Protein AF-A0A3M1R2U5-F1 (afdb_monomer_lite)

Foldseek 3Di:
DAAEAELLQLAFAQLQLVLCVVVRHQEYEYKLQHALVRLLRNLPSDNHAYEYEAWFADALFIRNQFCLQLFLPLQGVSVVRRPPPLQFWWDFPPDDTFNQSRFFIEHCLVPVLSCVVSNHPYYDYPCVVHDPVLVVLVVVLSVLSNVLRVPPCNVVVVVVSVVSSCVSCVQQQGHYDNNCHNVDQEPRHDRRPGRPPPPDPPPDDDPPDDDPDDDDDDDDDDDDDWAFKEWEWEDPDQWTKIWIGGDPDIDIDTHGDDPCPDQVQWDFQLRLLVCQQVDPQVPGGHRYYYYPGRRDTDHVVVSVVVSVVNSVVVVVVVVVVPPPPPDPDPPVVVVLPDFAAFAPLLVDFQQPAFQEEEAEPVCVVVQVVQDDHQAYEYAPDFLVNCVVCLVVCLVRLYAYEDDLHDHPVCVVRLLSRLLSCVVSLHAYEDQHSSSLVSNVVSVHQYAYDLNSQDQAQSVLVVVVVSRHQEYEHHQSHEQVSQLRCNRGRNHAYEYEQKDQDFNRKRSRDDDPVQAQIWIADPSGFIWHWHQGPNIITTTGPAMAHSNNPGDRSRTGSGHYHYCHVPPCSSVVSVCSPDDPDDGHHSNHPPPND

Sequence (593 aa):
MDFHLSTQASVCNSWDVAEAAELGIKRVVLAREMTLDEIACASRAAPVETEVFAQGALCFSVSGRCMMSSWVGGRSGNRGTCTSPCRVPWALEGMPIGRPLSMHDWCTVDRIDELEKAGVAALKIEGRLKNDKWVAKAVSLYRSAIDATNDPARAEVAADLRARAEELTGYSGRSLTAGYLDGRFTDLTGEDRGRDASAARPLAEENTFGDDSPEPAEHTPAAQTATGYRLTVLTGGRSIECKWEWGDACVEWTLPKTVVRRPKKAMRVGDLLGFLSEYPLHGVAPAEMRCDDAEFLVVPRAANAVIDRIAAEIHRARKRAARPKQEDLPAWATAAVQEWEPSKANDRHLGKTPNRVRLHVDRVDEFRAGVNFSRMVLEGATSEWLTERRRLCRRLRPVIALPPVAFEDSLADLERLLKTCRDLHLAVEVNSWGQLRAAREAGCRFETGPGLAVLNSLAVAQLRELGARCVTVSPEADRRQLERLSQRAPAALAIYVFSRPVLAVSRVELPAEFLEREFADRRGLRMIPRRESGLWTFRSADPFDWRDIQNENIRARYLVVDLTASPDPVGEWLQTTRSTGEPFRFNYDRTLK

pLDDT: mean 87.97, std 16.47, range [24.06, 98.81]

Structure (mmCIF, N/CA/C/O backbone):
data_AF-A0A3M1R2U5-F1
#
_entry.id   AF-A0A3M1R2U5-F1
#
loop_
_atom_site.group_PDB
_atom_site.id
_atom_site.type_symbol
_atom_site.label_atom_id
_atom_site.label_alt_id
_atom_site.label_comp_id
_atom_site.label_asym_id
_atom_site.label_entity_id
_atom_site.label_seq_id
_atom_site.pdbx_PDB_ins_code
_atom_site.Cartn_x
_atom_site.Cartn_y
_atom_site.Cartn_z
_atom_site.occupancy
_atom_site.B_iso_or_equiv
_atom_site.auth_seq_id
_atom_site.auth_comp_id
_atom_site.auth_asym_id
_atom_site.auth_atom_id
_atom_site.pdbx_PDB_model_num
ATOM 1 N N . MET A 1 1 ? 23.305 -13.506 6.308 1.00 68.62 1 MET A N 1
ATOM 2 C CA . MET A 1 1 ? 22.234 -13.357 5.304 1.00 68.62 1 MET A CA 1
ATOM 3 C C . MET A 1 1 ? 21.783 -11.916 5.367 1.00 68.62 1 MET A C 1
ATOM 5 O O . MET A 1 1 ? 21.512 -11.451 6.469 1.00 68.62 1 MET A O 1
ATOM 9 N N . ASP A 1 2 ? 21.769 -11.231 4.229 1.00 84.06 2 ASP A N 1
ATOM 10 C CA . ASP A 1 2 ? 21.356 -9.831 4.142 1.00 84.06 2 ASP A CA 1
ATOM 11 C C . ASP A 1 2 ? 19.855 -9.747 3.850 1.00 84.06 2 ASP A C 1
ATOM 13 O O . ASP A 1 2 ? 19.325 -10.527 3.055 1.00 84.06 2 ASP A O 1
ATOM 17 N N . PHE A 1 3 ? 19.162 -8.818 4.511 1.00 88.69 3 PHE A N 1
ATOM 18 C CA . PHE A 1 3 ? 17.719 -8.617 4.362 1.00 88.69 3 PHE A CA 1
ATOM 19 C C . PHE A 1 3 ? 17.446 -7.329 3.615 1.00 88.69 3 PHE A C 1
ATOM 21 O O . PHE A 1 3 ? 17.958 -6.274 3.991 1.00 88.69 3 PHE A O 1
ATOM 28 N N . HIS A 1 4 ? 16.630 -7.422 2.565 1.00 94.31 4 HIS A N 1
ATOM 29 C CA . HIS A 1 4 ? 16.239 -6.286 1.740 1.00 94.31 4 HIS A CA 1
ATOM 30 C C . HIS A 1 4 ? 14.726 -6.073 1.809 1.00 94.31 4 HIS A C 1
ATOM 32 O O . HIS A 1 4 ? 13.955 -7.036 1.752 1.00 94.31 4 HIS A O 1
ATOM 38 N N . LEU A 1 5 ? 14.290 -4.814 1.856 1.00 94.19 5 LEU A N 1
ATOM 39 C CA . LEU A 1 5 ? 12.880 -4.477 1.679 1.00 94.19 5 LEU A CA 1
ATOM 40 C C . LEU A 1 5 ? 12.571 -4.285 0.197 1.00 94.19 5 LEU A C 1
ATOM 42 O O . LEU A 1 5 ? 13.107 -3.409 -0.475 1.00 94.19 5 LEU A O 1
ATOM 46 N N . SER A 1 6 ? 11.674 -5.124 -0.310 1.00 93.12 6 SER A N 1
ATOM 47 C CA . SER A 1 6 ? 11.161 -5.024 -1.677 1.00 93.12 6 SER A CA 1
ATOM 48 C C . SER A 1 6 ? 10.271 -3.791 -1.878 1.00 93.12 6 SER A C 1
ATOM 50 O O . SER A 1 6 ? 9.762 -3.225 -0.914 1.00 93.12 6 SER A O 1
ATOM 52 N N . THR A 1 7 ? 9.969 -3.458 -3.137 1.00 92.06 7 THR A N 1
ATOM 53 C CA . THR A 1 7 ? 9.081 -2.337 -3.512 1.00 92.06 7 THR A CA 1
ATOM 54 C C . THR A 1 7 ? 7.691 -2.401 -2.854 1.00 92.06 7 THR A C 1
ATOM 56 O O . THR A 1 7 ? 7.028 -1.384 -2.674 1.00 92.06 7 THR A O 1
ATOM 59 N N . GLN A 1 8 ? 7.246 -3.592 -2.441 1.00 91.94 8 GLN A N 1
ATOM 60 C CA . GLN A 1 8 ? 5.995 -3.810 -1.716 1.00 91.94 8 GLN A CA 1
ATOM 61 C C . GLN A 1 8 ? 5.989 -3.204 -0.303 1.00 91.94 8 GLN A C 1
ATOM 63 O O . GLN A 1 8 ? 4.912 -3.043 0.264 1.00 91.94 8 GLN A O 1
ATOM 68 N N . ALA A 1 9 ? 7.152 -2.858 0.258 1.00 93.69 9 ALA A N 1
ATOM 69 C CA . ALA A 1 9 ? 7.259 -2.185 1.551 1.00 93.69 9 ALA A CA 1
ATOM 70 C C . ALA A 1 9 ? 6.842 -0.704 1.500 1.00 93.69 9 ALA A C 1
ATOM 72 O O . ALA A 1 9 ? 6.662 -0.110 2.558 1.00 93.69 9 ALA A O 1
ATOM 73 N N . SER A 1 10 ? 6.651 -0.132 0.299 1.00 95.62 10 SER A N 1
ATOM 74 C CA . SER A 1 10 ? 6.218 1.260 0.104 1.00 95.62 10 SER A CA 1
ATOM 75 C C . SER A 1 10 ? 7.149 2.279 0.779 1.00 95.62 10 SER A C 1
ATOM 77 O O . SER A 1 10 ? 6.674 3.190 1.449 1.00 95.62 10 SER A O 1
ATOM 79 N N . VAL A 1 11 ? 8.467 2.115 0.620 1.00 97.81 11 VAL A N 1
ATOM 80 C CA . VAL A 1 11 ? 9.464 3.079 1.115 1.00 97.81 11 VAL A CA 1
ATOM 81 C C . VAL A 1 11 ? 9.393 4.331 0.239 1.00 97.81 11 VAL A C 1
ATOM 83 O O . VAL A 1 11 ? 9.816 4.290 -0.917 1.00 97.81 11 VAL A O 1
ATOM 86 N N . CYS A 1 12 ? 8.801 5.406 0.762 1.00 97.31 12 CYS A N 1
ATOM 87 C CA . CYS A 1 12 ? 8.442 6.608 -0.004 1.00 97.31 12 CYS A CA 1
ATOM 88 C C . CYS A 1 12 ? 9.152 7.884 0.475 1.00 97.31 12 CYS A C 1
ATOM 90 O O . CYS A 1 12 ? 8.953 8.943 -0.116 1.00 97.31 12 CYS A O 1
ATOM 92 N N . ASN A 1 13 ? 9.934 7.809 1.553 1.00 98.25 13 ASN A N 1
ATOM 93 C CA . ASN A 1 13 ? 10.590 8.956 2.180 1.00 98.25 13 ASN A CA 1
ATOM 94 C C . ASN A 1 13 ? 11.763 8.513 3.079 1.00 98.25 13 ASN A C 1
ATOM 96 O O . ASN A 1 13 ? 11.976 7.323 3.331 1.00 98.25 13 ASN A O 1
ATOM 100 N N . SER A 1 14 ? 12.497 9.491 3.595 1.00 98.25 14 SER A N 1
ATOM 101 C CA . SER A 1 14 ? 13.636 9.353 4.501 1.00 98.25 14 SER A CA 1
ATOM 102 C C . SER A 1 14 ? 13.301 8.683 5.835 1.00 98.25 14 SER A C 1
ATOM 104 O O . SER A 1 14 ? 14.112 7.897 6.327 1.00 98.25 14 SER A O 1
ATOM 106 N N . TRP A 1 15 ? 12.113 8.910 6.410 1.00 98.25 15 TRP A N 1
ATOM 107 C CA . TRP A 1 15 ? 11.700 8.233 7.648 1.00 98.25 15 TRP A CA 1
ATOM 108 C C . TRP A 1 15 ? 11.559 6.720 7.452 1.00 98.25 15 TRP A C 1
ATOM 110 O O . TRP A 1 15 ? 11.950 5.951 8.331 1.00 98.25 15 TRP A O 1
ATOM 120 N N . ASP A 1 16 ? 11.035 6.277 6.303 1.00 98.25 16 ASP A N 1
ATOM 121 C CA . ASP A 1 16 ? 10.928 4.852 5.973 1.00 98.25 16 ASP A CA 1
ATOM 122 C C . ASP A 1 16 ? 12.323 4.202 5.844 1.00 98.25 16 ASP A C 1
ATOM 124 O O . ASP A 1 16 ? 12.529 3.088 6.333 1.00 98.25 16 ASP A O 1
ATOM 128 N N . VAL A 1 17 ? 13.296 4.891 5.228 1.00 98.31 17 VAL A N 1
ATOM 129 C CA . VAL A 1 17 ? 14.687 4.402 5.111 1.00 98.31 17 VAL A CA 1
ATOM 130 C C . VAL A 1 17 ? 15.370 4.330 6.479 1.00 98.31 17 VAL A C 1
ATOM 132 O O . VAL A 1 17 ? 16.041 3.342 6.781 1.00 98.31 17 VAL A O 1
ATOM 135 N N . ALA A 1 18 ? 15.167 5.335 7.331 1.00 97.75 18 ALA A N 1
ATOM 136 C CA . ALA A 1 18 ? 15.720 5.354 8.681 1.00 97.75 18 ALA A CA 1
ATOM 137 C C . ALA A 1 18 ? 15.165 4.212 9.551 1.00 97.75 18 ALA A C 1
ATOM 139 O O . ALA A 1 18 ? 15.922 3.555 10.263 1.00 97.75 18 ALA A O 1
ATOM 140 N N . GLU A 1 19 ? 13.862 3.921 9.470 1.00 97.00 19 GLU A N 1
ATOM 141 C CA . GLU A 1 19 ? 13.283 2.752 10.149 1.00 97.00 19 GLU A CA 1
ATOM 142 C C . GLU A 1 19 ? 13.856 1.437 9.608 1.00 97.00 19 GLU A C 1
ATOM 144 O O . GLU A 1 19 ? 14.186 0.542 10.383 1.00 97.00 19 GLU A O 1
ATOM 149 N N . ALA A 1 20 ? 14.039 1.314 8.290 1.00 96.19 20 ALA A N 1
ATOM 150 C CA . ALA A 1 20 ? 14.664 0.126 7.715 1.00 96.19 20 ALA A CA 1
ATOM 151 C C . ALA A 1 20 ? 16.079 -0.106 8.285 1.00 96.19 20 ALA A C 1
ATOM 153 O O . ALA A 1 20 ? 16.435 -1.246 8.592 1.00 96.19 20 ALA A O 1
ATOM 154 N N . ALA A 1 21 ? 16.850 0.966 8.497 1.00 95.06 21 ALA A N 1
ATOM 155 C CA . ALA A 1 21 ? 18.167 0.898 9.129 1.00 95.06 21 ALA A CA 1
ATOM 156 C C . ALA A 1 21 ? 18.097 0.356 10.565 1.00 95.06 21 ALA A C 1
ATOM 158 O O . ALA A 1 21 ? 18.872 -0.530 10.924 1.00 95.06 21 ALA A O 1
ATOM 159 N N . GLU A 1 22 ? 17.144 0.841 11.371 1.00 93.19 22 GLU A N 1
ATOM 160 C CA . GLU A 1 22 ? 16.928 0.359 12.745 1.00 93.19 22 GLU A CA 1
ATOM 161 C C . GLU A 1 22 ? 16.536 -1.117 12.797 1.00 93.19 22 GLU A C 1
ATOM 163 O O . GLU A 1 22 ? 16.957 -1.844 13.697 1.00 93.19 22 GLU A O 1
ATOM 168 N N . LEU A 1 23 ? 15.779 -1.580 11.802 1.00 91.06 23 LEU A N 1
ATOM 169 C CA . LEU A 1 23 ? 15.397 -2.984 11.654 1.00 91.06 23 LEU A CA 1
ATOM 170 C C . LEU A 1 23 ? 16.538 -3.871 11.116 1.00 91.06 23 LEU A C 1
ATOM 172 O O . LEU A 1 23 ? 16.347 -5.075 10.944 1.00 91.06 23 LEU A O 1
ATOM 176 N N . GLY A 1 24 ? 17.719 -3.305 10.842 1.00 91.44 24 GLY A N 1
ATOM 177 C CA . GLY A 1 24 ? 18.889 -4.034 10.345 1.00 91.44 24 GLY A CA 1
ATOM 178 C C . GLY A 1 24 ? 18.819 -4.407 8.860 1.00 91.44 24 GLY A C 1
ATOM 179 O O . GLY A 1 24 ? 19.553 -5.292 8.411 1.00 91.44 24 GLY A O 1
ATOM 180 N N . ILE A 1 25 ? 17.944 -3.754 8.089 1.00 94.06 25 ILE A N 1
ATOM 181 C CA . ILE A 1 25 ? 17.822 -3.944 6.640 1.00 94.06 25 ILE A CA 1
ATOM 182 C C . ILE A 1 25 ? 19.058 -3.371 5.945 1.00 94.06 25 ILE A C 1
ATOM 184 O O . ILE A 1 25 ? 19.498 -2.264 6.241 1.00 94.06 25 ILE A O 1
ATOM 188 N N . LYS A 1 26 ? 19.617 -4.123 4.991 1.00 95.12 26 LYS A N 1
ATOM 189 C CA . LYS A 1 26 ? 20.806 -3.705 4.230 1.00 95.12 26 LYS A CA 1
ATOM 190 C C . LYS A 1 26 ? 20.477 -2.847 3.022 1.00 95.12 26 LYS A C 1
ATOM 192 O O . LYS A 1 26 ? 21.227 -1.927 2.713 1.00 95.12 26 LYS A O 1
ATOM 197 N N . ARG A 1 27 ? 19.355 -3.141 2.363 1.00 97.44 27 ARG A N 1
ATOM 198 C CA . ARG A 1 27 ? 18.922 -2.439 1.156 1.00 97.44 27 ARG A CA 1
ATOM 199 C C . ARG A 1 27 ? 17.416 -2.264 1.105 1.00 97.44 27 ARG A C 1
ATOM 201 O O . ARG A 1 27 ? 16.664 -3.177 1.450 1.00 97.44 27 ARG A O 1
ATOM 208 N N . VAL A 1 28 ? 16.973 -1.119 0.611 1.00 98.12 28 VAL A N 1
ATOM 209 C CA . VAL A 1 28 ? 15.560 -0.812 0.383 1.00 98.12 28 VAL A CA 1
ATOM 210 C C . VAL A 1 28 ? 15.324 -0.485 -1.082 1.00 98.12 28 VAL A C 1
ATOM 212 O O . VAL A 1 28 ? 16.087 0.256 -1.694 1.00 98.12 28 VAL A O 1
ATOM 215 N N . VAL A 1 29 ? 14.248 -1.025 -1.652 1.00 97.94 29 VAL A N 1
ATOM 216 C CA . VAL A 1 29 ? 13.771 -0.599 -2.970 1.00 97.94 29 VAL A CA 1
ATOM 217 C C . VAL A 1 29 ? 12.837 0.590 -2.781 1.00 97.94 29 VAL A C 1
ATOM 219 O O . VAL A 1 29 ? 11.741 0.426 -2.235 1.00 97.94 29 VAL A O 1
ATOM 222 N N . LEU A 1 30 ? 13.257 1.763 -3.249 1.00 98.19 30 LEU A N 1
ATOM 223 C CA . LEU A 1 30 ? 12.458 2.984 -3.175 1.00 98.19 30 LEU A CA 1
ATOM 224 C C . LEU A 1 30 ? 11.226 2.897 -4.088 1.00 98.19 30 LEU A C 1
ATOM 226 O O . LEU A 1 30 ? 11.217 2.206 -5.116 1.00 98.19 30 LEU A O 1
ATOM 230 N N . ALA A 1 31 ? 10.158 3.587 -3.695 1.00 96.75 31 ALA A N 1
ATOM 231 C CA . ALA A 1 31 ? 8.955 3.709 -4.501 1.00 96.75 31 ALA A CA 1
ATOM 232 C C . ALA A 1 31 ? 9.265 4.418 -5.831 1.00 96.75 31 ALA A C 1
ATOM 234 O O . ALA A 1 31 ? 10.012 5.392 -5.879 1.00 96.75 31 ALA A O 1
ATOM 235 N N . ARG A 1 32 ? 8.658 3.947 -6.927 1.00 95.50 32 ARG A N 1
ATOM 236 C CA . ARG A 1 32 ? 8.842 4.542 -8.269 1.00 95.50 32 ARG A CA 1
ATOM 237 C C . ARG A 1 32 ? 8.273 5.950 -8.372 1.00 95.50 32 ARG A C 1
ATOM 239 O O . ARG A 1 32 ? 8.597 6.667 -9.304 1.00 95.50 32 ARG A O 1
ATOM 246 N N . GLU A 1 33 ? 7.395 6.298 -7.441 1.00 96.44 33 GLU A N 1
ATOM 247 C CA . GLU A 1 33 ? 6.615 7.528 -7.418 1.00 96.44 33 GLU A CA 1
ATOM 248 C C . GLU A 1 33 ? 7.355 8.707 -6.755 1.00 96.44 33 GLU A C 1
ATOM 250 O O . GLU A 1 33 ? 6.757 9.763 -6.540 1.00 96.44 33 GLU A O 1
ATOM 255 N N . MET A 1 34 ? 8.639 8.517 -6.426 1.00 97.81 34 MET A N 1
ATOM 256 C CA . MET A 1 34 ? 9.512 9.526 -5.824 1.00 97.81 34 MET A CA 1
ATOM 257 C C . MET A 1 34 ? 10.221 10.381 -6.883 1.00 97.81 34 MET A C 1
ATOM 259 O O . MET A 1 34 ? 10.603 9.884 -7.946 1.00 97.81 34 MET A O 1
ATOM 263 N N . THR A 1 35 ? 10.421 11.661 -6.575 1.00 98.25 35 THR A N 1
ATOM 264 C CA . THR A 1 35 ? 11.250 12.575 -7.375 1.00 98.25 35 THR A CA 1
ATOM 265 C C . THR A 1 35 ? 12.737 12.331 -7.132 1.00 98.25 35 THR A C 1
ATOM 267 O O . THR A 1 35 ? 13.119 11.653 -6.174 1.00 98.25 35 THR A O 1
ATOM 270 N N . LEU A 1 36 ? 13.603 12.892 -7.980 1.00 98.25 36 LEU A N 1
ATOM 271 C CA . LEU A 1 36 ? 15.048 12.774 -7.789 1.00 98.25 36 LEU A CA 1
ATOM 272 C C . LEU A 1 36 ? 15.504 13.382 -6.450 1.00 98.25 36 LEU A C 1
ATOM 274 O O . LEU A 1 36 ? 16.313 12.773 -5.752 1.00 98.25 36 LEU A O 1
ATOM 278 N N . ASP A 1 37 ? 14.941 14.527 -6.056 1.00 98.25 37 ASP A N 1
ATOM 279 C CA . ASP A 1 37 ? 15.247 15.176 -4.775 1.00 98.25 37 ASP A CA 1
ATOM 280 C C . ASP A 1 37 ? 14.810 14.319 -3.581 1.00 98.25 37 ASP A C 1
ATOM 282 O O . ASP A 1 37 ? 15.562 14.160 -2.620 1.00 98.25 37 ASP A O 1
ATOM 286 N N . GLU A 1 38 ? 13.629 13.700 -3.657 1.00 98.50 38 GLU A N 1
ATOM 287 C CA . GLU A 1 38 ? 13.137 12.783 -2.624 1.00 98.50 38 GLU A CA 1
ATOM 288 C C . GLU A 1 38 ? 14.008 11.527 -2.520 1.00 98.50 38 GLU A C 1
ATOM 290 O O . GLU A 1 38 ? 14.344 11.095 -1.417 1.00 98.50 38 GLU A O 1
ATOM 295 N N . ILE A 1 39 ? 14.423 10.956 -3.657 1.00 98.62 39 ILE A N 1
ATOM 296 C CA . ILE A 1 39 ? 15.374 9.835 -3.703 1.00 98.62 39 ILE A CA 1
ATOM 297 C C . ILE A 1 39 ? 16.694 10.240 -3.045 1.00 98.62 39 ILE A C 1
ATOM 299 O O . ILE A 1 39 ? 17.272 9.456 -2.290 1.00 98.62 39 ILE A O 1
ATOM 303 N N . ALA A 1 40 ? 17.159 11.460 -3.299 1.00 98.50 40 ALA A N 1
ATOM 304 C CA . ALA A 1 40 ? 18.399 11.976 -2.750 1.00 98.50 40 ALA A CA 1
ATOM 305 C C . ALA A 1 40 ? 18.313 12.177 -1.225 1.00 98.50 40 ALA A C 1
ATOM 307 O O . ALA A 1 40 ? 19.235 11.808 -0.496 1.00 98.50 40 ALA A O 1
ATOM 308 N N . CYS A 1 41 ? 17.198 12.717 -0.724 1.00 98.19 41 CYS A N 1
ATOM 309 C CA . CYS A 1 41 ? 16.913 12.809 0.711 1.00 98.19 41 CYS A CA 1
ATOM 310 C C . CYS A 1 41 ? 16.882 11.425 1.367 1.00 98.19 41 CYS A C 1
ATOM 312 O O . CYS A 1 41 ? 17.592 11.192 2.346 1.00 98.19 41 CYS A O 1
ATOM 314 N N . ALA A 1 42 ? 16.134 10.487 0.786 1.00 97.88 42 ALA A N 1
ATOM 315 C CA . ALA A 1 42 ? 15.994 9.134 1.305 1.00 97.88 42 ALA A CA 1
ATOM 316 C C . ALA A 1 42 ? 17.326 8.365 1.324 1.00 97.88 42 ALA A C 1
ATOM 318 O O . ALA A 1 42 ? 17.655 7.732 2.324 1.00 97.88 42 ALA A O 1
ATOM 319 N N . SER A 1 43 ? 18.133 8.471 0.265 1.00 98.06 43 SER A N 1
ATOM 320 C CA . SER A 1 43 ? 19.427 7.774 0.154 1.00 98.06 43 SER A CA 1
ATOM 321 C C . SER A 1 43 ? 20.493 8.310 1.112 1.00 98.06 43 SER A C 1
ATOM 323 O O . SER A 1 43 ? 21.435 7.598 1.446 1.00 98.06 43 SER A O 1
ATOM 325 N N . ARG A 1 44 ? 20.345 9.550 1.595 1.00 96.75 44 ARG A N 1
ATOM 326 C CA . ARG A 1 44 ? 21.234 10.151 2.602 1.00 96.75 44 ARG A CA 1
ATOM 327 C C . ARG A 1 44 ? 20.734 10.001 4.039 1.00 96.75 44 ARG A C 1
ATOM 329 O O . ARG A 1 44 ? 21.448 10.385 4.961 1.00 96.75 44 ARG A O 1
ATOM 336 N N . ALA A 1 45 ? 19.524 9.479 4.243 1.00 95.06 45 ALA A N 1
ATOM 337 C CA . ALA A 1 45 ? 18.870 9.478 5.549 1.00 95.06 45 ALA A CA 1
ATOM 338 C C . ALA A 1 45 ? 19.538 8.540 6.568 1.00 95.06 45 ALA A C 1
ATOM 340 O O . ALA A 1 45 ? 19.540 8.829 7.764 1.00 95.06 45 ALA A O 1
ATOM 341 N N . ALA A 1 46 ? 20.083 7.410 6.112 1.00 94.31 46 ALA A N 1
ATOM 342 C CA . ALA A 1 46 ? 20.657 6.377 6.970 1.00 94.31 46 ALA A CA 1
ATOM 343 C C . ALA A 1 46 ? 21.662 5.506 6.190 1.00 94.31 46 ALA A C 1
ATOM 345 O O . ALA A 1 46 ? 21.621 5.499 4.960 1.00 94.31 46 ALA A O 1
ATOM 346 N N . PRO A 1 47 ? 22.545 4.739 6.864 1.00 93.31 47 PRO A N 1
ATOM 347 C CA . PRO A 1 47 ? 23.502 3.838 6.215 1.00 93.31 47 PRO A CA 1
ATOM 348 C C . PRO A 1 47 ? 22.822 2.555 5.693 1.00 93.31 47 PRO A C 1
ATOM 350 O O . PRO A 1 47 ? 23.127 1.443 6.128 1.00 93.31 47 PRO A O 1
ATOM 353 N N . VAL A 1 48 ? 21.874 2.724 4.772 1.00 95.50 48 VAL A N 1
ATOM 354 C CA . VAL A 1 48 ? 21.120 1.672 4.084 1.00 95.50 48 VAL A CA 1
ATOM 355 C C . VAL A 1 48 ? 21.215 1.928 2.591 1.00 95.50 48 VAL A C 1
ATOM 357 O O . VAL A 1 48 ? 20.995 3.045 2.131 1.00 95.50 48 VAL A O 1
ATOM 360 N N . GLU A 1 49 ? 21.523 0.892 1.820 1.00 98.00 49 GLU A N 1
ATOM 361 C CA . GLU A 1 49 ? 21.598 1.022 0.371 1.00 98.00 49 GLU A CA 1
ATOM 362 C C . GLU A 1 49 ? 20.207 1.265 -0.224 1.00 98.00 49 GLU A C 1
ATOM 364 O O . GLU A 1 49 ? 19.245 0.556 0.086 1.00 98.00 49 GLU A O 1
ATOM 369 N N . THR A 1 50 ? 20.096 2.227 -1.132 1.00 98.50 50 THR A N 1
ATOM 370 C CA . THR A 1 50 ? 18.869 2.448 -1.898 1.00 98.50 50 THR A CA 1
ATOM 371 C C . THR A 1 50 ? 18.972 1.815 -3.284 1.00 98.50 50 THR A C 1
ATOM 373 O O . THR A 1 50 ? 19.973 1.934 -3.992 1.00 98.50 50 THR A O 1
ATOM 376 N N . GLU A 1 51 ? 17.915 1.104 -3.668 1.00 98.31 51 GLU A N 1
ATOM 377 C CA . GLU A 1 51 ? 17.720 0.514 -4.991 1.00 98.31 51 GLU A CA 1
ATOM 378 C C . GLU A 1 51 ? 16.540 1.206 -5.682 1.00 98.31 51 GLU A C 1
ATOM 380 O O . GLU A 1 51 ? 15.453 1.306 -5.109 1.00 98.31 51 GLU A O 1
ATOM 385 N N . VAL A 1 52 ? 16.722 1.651 -6.925 1.00 97.81 52 VAL A N 1
ATOM 386 C CA . VAL A 1 52 ? 15.671 2.329 -7.707 1.00 97.81 52 VAL A CA 1
ATOM 387 C C . VAL A 1 52 ? 15.379 1.573 -8.993 1.00 97.81 52 VAL A C 1
ATOM 389 O O . VAL A 1 52 ? 16.265 0.957 -9.583 1.00 97.81 52 VAL A O 1
ATOM 392 N N . PHE A 1 53 ? 14.133 1.612 -9.462 1.00 96.56 53 PHE A N 1
ATOM 393 C CA . PHE A 1 53 ? 13.813 1.072 -10.782 1.00 96.56 53 PHE A CA 1
ATOM 394 C C . PHE A 1 53 ? 14.492 1.891 -11.872 1.00 96.56 53 PHE A C 1
ATOM 396 O O . PHE A 1 53 ? 14.517 3.115 -11.819 1.00 96.56 53 PHE A O 1
ATOM 403 N N . ALA A 1 54 ? 15.014 1.189 -12.869 1.00 95.50 54 ALA A N 1
ATOM 404 C CA . ALA A 1 54 ? 15.706 1.779 -13.999 1.00 95.50 54 ALA A CA 1
ATOM 405 C C . ALA A 1 54 ? 14.987 1.472 -15.317 1.00 95.50 54 ALA A C 1
ATOM 407 O O . ALA A 1 54 ? 14.832 2.366 -16.139 1.00 95.50 54 ALA A O 1
ATOM 408 N N . GLN A 1 55 ? 14.432 0.260 -15.468 1.00 95.00 55 GLN A N 1
ATOM 409 C CA . GLN A 1 55 ? 13.755 -0.179 -16.694 1.00 95.00 55 GLN A CA 1
ATOM 410 C C . GLN A 1 55 ? 12.504 -1.024 -16.425 1.00 95.00 55 GLN A C 1
ATOM 412 O O . GLN A 1 55 ? 12.544 -1.977 -15.640 1.00 95.00 55 GLN A O 1
ATOM 417 N N . GLY A 1 56 ? 11.426 -0.752 -17.167 1.00 92.25 56 GLY A N 1
ATOM 418 C CA . GLY A 1 56 ? 10.270 -1.640 -17.321 1.00 92.25 56 GLY A CA 1
ATOM 419 C C . GLY A 1 56 ? 8.925 -0.980 -17.023 1.00 92.25 56 GLY A C 1
ATOM 420 O O . GLY A 1 56 ? 8.787 0.231 -17.091 1.00 92.25 56 GLY A O 1
ATOM 421 N N . ALA A 1 57 ? 7.892 -1.767 -16.714 1.00 89.69 57 ALA A N 1
ATOM 422 C CA . ALA A 1 57 ? 6.540 -1.222 -16.588 1.00 89.69 57 ALA A CA 1
ATOM 423 C C . ALA A 1 57 ? 6.361 -0.329 -15.350 1.00 89.69 57 ALA A C 1
ATOM 425 O O . ALA A 1 57 ? 6.427 -0.807 -14.212 1.00 89.69 57 ALA A O 1
ATOM 426 N N . LEU A 1 58 ? 6.027 0.946 -15.578 1.00 92.94 58 LEU A N 1
ATOM 427 C CA . LEU A 1 58 ? 5.626 1.863 -14.516 1.00 92.94 58 LEU A CA 1
ATOM 428 C C . LEU A 1 58 ? 4.247 1.460 -13.972 1.00 92.94 58 LEU A C 1
ATOM 430 O O . LEU A 1 58 ? 3.337 1.082 -14.724 1.00 92.94 58 LEU A O 1
ATOM 434 N N . CYS A 1 59 ? 4.102 1.467 -12.647 1.00 93.31 59 CYS A N 1
ATOM 435 C CA . CYS A 1 59 ? 2.822 1.211 -11.999 1.00 93.31 59 CYS A CA 1
ATOM 436 C C . CYS A 1 59 ? 1.994 2.493 -11.947 1.00 93.31 59 CYS A C 1
ATOM 438 O O . CYS A 1 59 ? 2.531 3.573 -11.763 1.00 93.31 59 CYS A O 1
ATOM 440 N N . PHE A 1 60 ? 0.675 2.349 -12.090 1.00 96.25 60 PHE A N 1
ATOM 441 C CA . PHE A 1 60 ? -0.253 3.469 -11.916 1.00 96.25 60 PHE A CA 1
ATOM 442 C C . PHE A 1 60 ? -0.420 3.857 -10.441 1.00 96.25 60 PHE A C 1
ATOM 444 O O . PHE A 1 60 ? -0.583 5.024 -10.102 1.00 96.25 60 PHE A O 1
ATOM 451 N N . SER A 1 61 ? -0.415 2.852 -9.567 1.00 96.75 61 SER A N 1
ATOM 452 C CA . SER A 1 61 ? -0.561 3.039 -8.131 1.00 96.75 61 SER A CA 1
ATOM 453 C C . SER A 1 61 ? 0.804 3.077 -7.459 1.00 96.75 61 SER A C 1
ATOM 455 O O . SER A 1 61 ? 1.669 2.286 -7.840 1.00 96.75 61 SER A O 1
ATOM 457 N N . VAL A 1 62 ? 0.911 3.869 -6.390 1.00 97.00 62 VAL A N 1
ATOM 458 C CA . VAL A 1 62 ? 2.037 3.890 -5.457 1.00 97.00 62 VAL A CA 1
ATOM 459 C C . VAL A 1 62 ? 2.422 2.466 -5.069 1.00 97.00 62 VAL A C 1
ATOM 461 O O . VAL A 1 62 ? 1.571 1.595 -4.832 1.00 97.00 62 VAL A O 1
ATOM 464 N N . SER A 1 63 ? 3.727 2.227 -5.065 1.00 94.81 63 SER A N 1
ATOM 465 C CA . SER A 1 63 ? 4.326 0.918 -4.843 1.00 94.81 63 SER A CA 1
ATOM 466 C C . SER A 1 63 ? 3.835 0.285 -3.530 1.00 94.81 63 SER A C 1
ATOM 468 O O . SER A 1 63 ? 3.877 0.900 -2.476 1.00 94.81 63 SER A O 1
ATOM 470 N N . GLY A 1 64 ? 3.302 -0.944 -3.593 1.00 93.81 64 GLY A N 1
ATOM 471 C CA . GLY A 1 64 ? 2.737 -1.644 -2.424 1.00 93.81 64 GLY A CA 1
ATOM 472 C C . GLY A 1 64 ? 1.345 -1.172 -1.963 1.00 93.81 64 GLY A C 1
ATOM 473 O O . GLY A 1 64 ? 0.886 -1.581 -0.895 1.00 93.81 64 GLY A O 1
ATOM 474 N N . ARG A 1 65 ? 0.656 -0.320 -2.739 1.00 95.12 65 ARG A N 1
ATOM 475 C CA . ARG A 1 65 ? -0.646 0.287 -2.376 1.00 95.12 65 ARG A CA 1
ATOM 476 C C . ARG A 1 65 ? -1.790 -0.051 -3.337 1.00 95.12 65 ARG A C 1
ATOM 478 O O . ARG A 1 65 ? -2.764 0.688 -3.431 1.00 95.12 65 ARG A O 1
ATOM 485 N N . CYS A 1 66 ? -1.691 -1.170 -4.060 1.00 95.38 66 CYS A N 1
ATOM 486 C CA . CYS A 1 66 ? -2.646 -1.522 -5.116 1.00 95.38 66 CYS A CA 1
ATOM 487 C C . CYS A 1 66 ? -3.412 -2.819 -4.828 1.00 95.38 66 CYS A C 1
ATOM 489 O O . CYS A 1 66 ? -2.861 -3.916 -4.937 1.00 95.38 66 CYS A O 1
ATOM 491 N N . MET A 1 67 ? -4.724 -2.709 -4.622 1.00 96.19 67 MET A N 1
ATOM 492 C CA . MET A 1 67 ? -5.630 -3.848 -4.446 1.00 96.19 67 MET A CA 1
ATOM 493 C C . MET A 1 67 ? -6.501 -4.150 -5.673 1.00 96.19 67 MET A C 1
ATOM 495 O O . MET A 1 67 ? -7.128 -5.204 -5.691 1.00 96.19 67 MET A O 1
ATOM 499 N N . MET A 1 68 ? -6.500 -3.326 -6.734 1.00 96.56 68 MET A N 1
ATOM 500 C CA . MET A 1 68 ? -7.338 -3.526 -7.941 1.00 96.56 68 MET A CA 1
ATOM 501 C C . MET A 1 68 ? -7.354 -4.975 -8.473 1.00 96.56 68 MET A C 1
ATOM 503 O O . MET A 1 68 ? -8.407 -5.547 -8.752 1.00 96.56 68 MET A O 1
ATOM 507 N N . SER A 1 69 ? -6.175 -5.593 -8.617 1.00 94.31 69 SER A N 1
ATOM 508 C CA . SER A 1 69 ? -6.043 -6.951 -9.179 1.00 94.31 69 SER A CA 1
ATOM 509 C C . SER A 1 69 ? -6.549 -8.023 -8.208 1.00 94.31 69 SER A C 1
ATOM 511 O O . SER A 1 69 ? -7.131 -9.031 -8.618 1.00 94.31 69 SER A O 1
ATOM 513 N N . SER A 1 70 ? -6.348 -7.783 -6.911 1.00 94.62 70 SER A N 1
ATOM 514 C CA . SER A 1 70 ? -6.878 -8.628 -5.848 1.00 94.62 70 SER A CA 1
ATOM 515 C C . SER A 1 70 ? -8.394 -8.550 -5.856 1.00 94.62 70 SER A C 1
ATOM 517 O O . SER A 1 70 ? -9.037 -9.584 -5.967 1.00 94.62 70 SER A O 1
ATOM 519 N N . TRP A 1 71 ? -8.959 -7.338 -5.865 1.00 95.25 71 TRP A N 1
ATOM 520 C CA . TRP A 1 71 ? -10.397 -7.071 -5.887 1.00 95.25 71 TRP A CA 1
ATOM 521 C C . TRP A 1 71 ? -11.105 -7.879 -6.969 1.00 95.25 71 TRP A C 1
ATOM 523 O O . TRP A 1 71 ? -11.913 -8.756 -6.654 1.00 95.25 71 TRP A O 1
ATOM 533 N N . VAL A 1 72 ? -10.694 -7.695 -8.227 1.00 89.94 72 VAL A N 1
ATOM 534 C CA . VAL A 1 72 ? -11.401 -8.286 -9.368 1.00 89.94 72 VAL A CA 1
ATOM 535 C C . VAL A 1 72 ? -11.208 -9.801 -9.500 1.00 89.94 72 VAL A C 1
ATOM 537 O O . VAL A 1 72 ? -12.092 -10.485 -10.002 1.00 89.94 72 VAL A O 1
ATOM 540 N N . GLY A 1 73 ? -10.061 -10.355 -9.080 1.00 83.69 73 GLY A N 1
ATOM 541 C CA . GLY A 1 73 ? -9.680 -11.719 -9.479 1.00 83.69 73 GLY A CA 1
ATOM 542 C C . GLY A 1 73 ? -8.890 -12.543 -8.466 1.00 83.69 73 GLY A C 1
ATOM 543 O O . GLY A 1 73 ? -8.424 -13.626 -8.819 1.00 83.69 73 GLY A O 1
ATOM 544 N N . GLY A 1 74 ? -8.701 -12.059 -7.236 1.00 87.50 74 GLY A N 1
ATOM 545 C CA . GLY A 1 74 ? -7.973 -12.766 -6.174 1.00 87.50 74 GLY A CA 1
ATOM 546 C C . GLY A 1 74 ? -6.475 -12.919 -6.443 1.00 87.50 74 GLY A C 1
ATOM 547 O O . GLY A 1 74 ? -5.841 -13.833 -5.917 1.00 87.50 74 GLY A O 1
ATOM 548 N N . ARG A 1 75 ? -5.913 -12.061 -7.304 1.00 89.06 75 ARG A N 1
ATOM 549 C CA . ARG A 1 75 ? -4.489 -12.042 -7.658 1.00 89.06 75 ARG A CA 1
ATOM 550 C C . ARG A 1 75 ? -3.872 -10.744 -7.170 1.00 89.06 75 ARG A C 1
ATOM 552 O O . ARG A 1 75 ? -4.037 -9.707 -7.815 1.00 89.06 75 ARG A O 1
ATOM 559 N N . SER A 1 76 ? -3.205 -10.785 -6.024 1.00 91.56 76 SER A N 1
ATOM 560 C CA . SER A 1 76 ? -2.695 -9.582 -5.372 1.00 91.56 76 SER A CA 1
ATOM 561 C C . SER A 1 76 ? -1.488 -8.989 -6.101 1.00 91.56 76 SER A C 1
ATOM 563 O O . SER A 1 76 ? -0.451 -9.631 -6.296 1.00 91.56 76 SER A O 1
ATOM 565 N N . GLY A 1 77 ? -1.592 -7.707 -6.463 1.00 89.19 77 GLY A N 1
ATOM 566 C CA . GLY A 1 77 ? -0.446 -6.959 -6.974 1.00 89.19 77 GLY A CA 1
ATOM 567 C C . GLY A 1 77 ? 0.661 -6.817 -5.932 1.00 89.19 77 GLY A C 1
ATOM 568 O O . GLY A 1 77 ? 1.837 -6.975 -6.263 1.00 89.19 77 GLY A O 1
ATOM 569 N N . ASN A 1 78 ? 0.268 -6.666 -4.668 1.00 91.81 78 ASN A N 1
ATOM 570 C CA . ASN A 1 78 ? 1.158 -6.570 -3.515 1.00 91.81 78 ASN A CA 1
ATOM 571 C C . ASN A 1 78 ? 1.836 -7.909 -3.167 1.00 91.81 78 ASN A C 1
ATOM 573 O O . ASN A 1 78 ? 2.749 -7.937 -2.354 1.00 91.81 78 ASN A O 1
ATOM 577 N N . ARG A 1 79 ? 1.444 -9.020 -3.809 1.00 88.81 79 ARG A N 1
ATOM 578 C CA . ARG A 1 79 ? 2.092 -10.341 -3.677 1.00 88.81 79 ARG A CA 1
ATOM 579 C C . ARG A 1 79 ? 2.737 -10.822 -4.977 1.00 88.81 79 ARG A C 1
ATOM 581 O O . ARG A 1 79 ? 3.070 -11.993 -5.120 1.00 88.81 79 ARG A O 1
ATOM 588 N N . GLY A 1 80 ? 2.905 -9.923 -5.949 1.00 87.81 80 GLY A N 1
ATOM 589 C CA . GLY A 1 80 ? 3.593 -10.231 -7.200 1.00 87.81 80 GLY A CA 1
ATOM 590 C C . GLY A 1 80 ? 2.759 -11.006 -8.228 1.00 87.81 80 GLY A C 1
ATOM 591 O O . GLY A 1 80 ? 3.323 -11.438 -9.233 1.00 87.81 80 GLY A O 1
ATOM 592 N N . THR A 1 81 ? 1.437 -11.137 -8.055 1.00 89.19 81 THR A N 1
ATOM 593 C CA . THR A 1 81 ? 0.556 -11.884 -8.982 1.00 89.19 81 THR A CA 1
ATOM 594 C C . THR A 1 81 ? -0.350 -10.998 -9.852 1.00 89.19 81 THR A C 1
ATOM 596 O O . THR A 1 81 ? -1.212 -11.525 -10.567 1.00 89.19 81 THR A O 1
ATOM 599 N N . CYS A 1 82 ? -0.114 -9.676 -9.843 1.00 91.06 82 CYS A N 1
ATOM 600 C CA . CYS A 1 82 ? -0.858 -8.641 -10.580 1.00 91.06 82 CYS A CA 1
ATOM 601 C C . CYS A 1 82 ? -1.214 -9.032 -12.026 1.00 91.06 82 CYS A C 1
ATOM 603 O O . CYS A 1 82 ? -0.350 -9.472 -12.783 1.00 91.06 82 CYS A O 1
ATOM 605 N N . THR A 1 83 ? -2.458 -8.775 -12.442 1.00 90.12 83 THR A N 1
ATOM 606 C CA . THR A 1 83 ? -2.923 -8.933 -13.837 1.00 90.12 83 THR A CA 1
ATOM 607 C C . THR A 1 83 ? -3.072 -7.602 -14.579 1.00 90.12 83 THR A C 1
ATOM 609 O O . THR A 1 83 ? -3.873 -7.498 -15.507 1.00 90.12 83 THR A O 1
ATOM 612 N N . SER A 1 84 ? -2.372 -6.563 -14.121 1.00 91.69 84 SER A N 1
ATOM 613 C CA . SER A 1 84 ? -2.348 -5.217 -14.713 1.00 91.69 84 SER A CA 1
ATOM 614 C C . SER A 1 84 ? -3.736 -4.621 -15.012 1.00 91.69 84 SER A C 1
ATOM 616 O O . SER A 1 84 ? -3.983 -4.184 -16.137 1.00 91.69 84 SER A O 1
ATOM 618 N N . PRO A 1 85 ? -4.671 -4.591 -14.040 1.00 93.25 85 PRO A N 1
ATOM 619 C CA . PRO A 1 85 ? -6.023 -4.112 -14.287 1.00 93.25 85 PRO A CA 1
ATOM 620 C C . PRO A 1 85 ? -6.093 -2.638 -14.686 1.00 93.25 85 PRO A C 1
ATOM 622 O O . PRO A 1 85 ? -6.963 -2.309 -15.474 1.00 93.25 85 PRO A O 1
ATOM 625 N N . CYS A 1 86 ? -5.159 -1.790 -14.250 1.00 94.31 86 CYS A N 1
ATOM 626 C CA . CYS A 1 86 ? -5.082 -0.390 -14.676 1.00 94.31 86 CYS A CA 1
ATOM 627 C C . CYS A 1 86 ? -4.888 -0.223 -16.194 1.00 94.31 86 CYS A C 1
ATOM 629 O O . CYS A 1 86 ? -5.285 0.786 -16.757 1.00 94.31 86 CYS A O 1
ATOM 631 N N . ARG A 1 87 ? -4.331 -1.225 -16.885 1.00 92.06 87 ARG A N 1
ATOM 632 C CA . ARG A 1 87 ? -4.006 -1.133 -18.316 1.00 92.06 87 ARG A CA 1
ATOM 633 C C . ARG A 1 87 ? -5.164 -1.501 -19.240 1.00 92.06 87 ARG A C 1
ATOM 635 O O . ARG A 1 87 ? -4.967 -1.503 -20.450 1.00 92.06 87 ARG A O 1
ATOM 642 N N . VAL A 1 88 ? -6.330 -1.894 -18.722 1.00 90.75 88 VAL A N 1
ATOM 643 C CA . VAL A 1 88 ? -7.489 -2.273 -19.556 1.00 90.75 88 VAL A CA 1
ATOM 644 C C . VAL A 1 88 ? -8.307 -1.042 -19.967 1.00 90.75 88 VAL A C 1
ATOM 646 O O . VAL A 1 88 ? -8.089 0.028 -19.408 1.00 90.75 88 VAL A O 1
ATOM 649 N N . PRO A 1 89 ? -9.236 -1.170 -20.931 1.00 92.81 89 PRO A N 1
ATOM 650 C CA . PRO A 1 89 ? -10.191 -0.106 -21.217 1.00 92.81 89 PRO A CA 1
ATOM 651 C C . PRO A 1 89 ? -11.155 0.134 -20.047 1.00 92.81 89 PRO A C 1
ATOM 653 O O . PRO A 1 89 ? -11.699 -0.829 -19.496 1.00 92.81 89 PRO A O 1
ATOM 656 N N . TRP A 1 90 ? -11.381 1.403 -19.726 1.00 93.50 90 TRP A N 1
ATOM 657 C CA . TRP A 1 90 ? -12.283 1.892 -18.688 1.00 93.50 90 TRP A CA 1
ATOM 658 C C . TRP A 1 90 ? -13.393 2.729 -19.314 1.00 93.50 90 TRP A C 1
ATOM 660 O O . TRP A 1 90 ? -13.133 3.572 -20.172 1.00 93.50 90 TRP A O 1
ATOM 670 N N . ALA A 1 91 ? -14.624 2.477 -18.885 1.00 94.31 91 ALA A N 1
ATOM 671 C CA . ALA A 1 91 ? -15.778 3.311 -19.166 1.00 94.31 91 ALA A CA 1
ATOM 672 C C . ALA A 1 91 ? -15.944 4.325 -18.031 1.00 94.31 91 ALA A C 1
ATOM 674 O O . ALA A 1 91 ? -15.897 3.950 -16.857 1.00 94.31 91 ALA A O 1
ATOM 675 N N . LEU A 1 92 ? -16.123 5.588 -18.405 1.00 91.75 92 LEU A N 1
ATOM 676 C CA . LEU A 1 92 ? -16.454 6.690 -17.512 1.00 91.75 92 LEU A CA 1
ATOM 677 C C . LEU A 1 92 ? -17.755 7.312 -18.021 1.00 91.75 92 LEU A C 1
ATOM 679 O O . LEU A 1 92 ? -17.959 7.431 -19.232 1.00 91.75 92 LEU A O 1
ATOM 683 N N . GLU A 1 93 ? -18.642 7.700 -17.112 1.00 81.06 93 GLU A N 1
ATOM 684 C CA . GLU A 1 93 ? -19.929 8.281 -17.491 1.00 81.06 93 GLU A CA 1
ATOM 685 C C . GLU A 1 93 ? -19.752 9.546 -18.352 1.00 81.06 93 GLU A C 1
ATOM 687 O O . GLU A 1 93 ? -19.031 10.482 -17.991 1.00 81.06 93 GLU A O 1
ATOM 692 N N . GLY A 1 94 ? -20.414 9.559 -19.514 1.00 81.94 94 GLY A N 1
ATOM 693 C CA . GLY A 1 94 ? -20.381 10.679 -20.457 1.00 81.94 94 GLY A CA 1
ATOM 694 C C . GLY A 1 94 ? -19.067 10.841 -21.230 1.00 81.94 94 GLY A C 1
ATOM 695 O O . GLY A 1 94 ? -18.893 11.864 -21.889 1.00 81.94 94 GLY A O 1
ATOM 696 N N . MET A 1 95 ? -18.149 9.868 -21.173 1.00 87.69 95 MET A N 1
ATOM 697 C CA . MET A 1 95 ? -16.855 9.926 -21.862 1.00 87.69 95 MET A CA 1
ATOM 698 C C . MET A 1 95 ? -16.621 8.684 -22.739 1.00 87.69 95 MET A C 1
ATOM 700 O O . MET A 1 95 ? -17.149 7.606 -22.445 1.00 87.69 95 MET A O 1
ATOM 704 N N . PRO A 1 96 ? -15.825 8.794 -23.819 1.00 88.06 96 PRO A N 1
ATOM 705 C CA . PRO A 1 96 ? -15.398 7.632 -24.590 1.00 88.06 96 PRO A CA 1
ATOM 706 C C . PRO A 1 96 ? -14.647 6.616 -23.723 1.00 88.06 96 PRO A C 1
ATOM 708 O O . PRO A 1 96 ? -13.912 6.975 -22.804 1.00 88.06 96 PRO A O 1
ATOM 711 N N . ILE A 1 97 ? -14.802 5.329 -24.045 1.00 90.75 97 ILE A N 1
ATOM 712 C CA . ILE A 1 97 ? -14.019 4.269 -23.403 1.00 90.75 97 ILE A CA 1
ATOM 713 C C . ILE A 1 97 ? -12.546 4.461 -23.772 1.00 90.75 97 ILE A C 1
ATOM 715 O O . ILE A 1 97 ? -12.198 4.434 -24.951 1.00 90.75 97 ILE A O 1
ATOM 719 N N . GLY A 1 98 ? -11.687 4.574 -22.762 1.00 90.50 98 GLY A N 1
ATOM 720 C CA . GLY A 1 98 ? -10.260 4.849 -22.939 1.00 90.50 98 GLY A CA 1
ATOM 721 C C . GLY A 1 98 ? -9.378 4.042 -21.993 1.00 90.50 98 GLY A C 1
ATOM 722 O O . GLY A 1 98 ? -9.847 3.156 -21.277 1.00 90.50 98 GLY A O 1
ATOM 723 N N . ARG A 1 99 ? -8.075 4.337 -21.969 1.00 92.88 99 ARG A N 1
ATOM 724 C CA . ARG A 1 99 ? -7.102 3.716 -21.044 1.00 92.88 99 ARG A CA 1
ATOM 725 C C . ARG A 1 99 ? -6.412 4.754 -20.148 1.00 92.88 99 ARG A C 1
ATOM 727 O O . ARG A 1 99 ? -5.185 4.753 -20.073 1.00 92.88 99 ARG A O 1
ATOM 734 N N . PRO A 1 100 ? -7.167 5.589 -19.412 1.00 91.81 100 PRO A N 1
ATOM 735 C CA . PRO A 1 100 ? -6.612 6.729 -18.672 1.00 91.81 100 PRO A CA 1
ATOM 736 C C . PRO A 1 100 ? -5.611 6.349 -17.569 1.00 91.81 100 PRO A C 1
ATOM 738 O O . PRO A 1 100 ? -4.918 7.207 -17.048 1.00 91.81 100 PRO A O 1
ATOM 741 N N . LEU A 1 101 ? -5.527 5.069 -17.194 1.00 94.31 101 LEU A N 1
ATOM 742 C CA . LEU A 1 101 ? -4.650 4.572 -16.126 1.00 94.31 101 LEU A CA 1
ATOM 743 C C . LEU A 1 101 ? -3.481 3.727 -16.669 1.00 94.31 101 LEU A C 1
ATOM 745 O O . LEU A 1 101 ? -2.758 3.074 -15.906 1.00 94.31 101 LEU A O 1
ATOM 749 N N . SER A 1 102 ? -3.316 3.665 -17.995 1.00 94.19 102 SER A N 1
ATOM 750 C CA . SER A 1 102 ? -2.219 2.935 -18.626 1.00 94.19 102 SER A CA 1
ATOM 751 C C . SER A 1 102 ? -0.958 3.791 -18.636 1.00 94.19 102 SER A C 1
ATOM 753 O O . SER A 1 102 ? -0.783 4.645 -19.495 1.00 94.19 102 SER A O 1
ATOM 755 N N . MET A 1 103 ? -0.062 3.522 -17.687 1.00 94.75 103 MET A N 1
ATOM 756 C CA . MET A 1 103 ? 1.220 4.224 -17.593 1.00 94.75 103 MET A CA 1
ATOM 757 C C . MET A 1 103 ? 2.167 3.877 -18.742 1.00 94.75 103 MET A C 1
ATOM 759 O O . MET A 1 103 ? 2.228 2.710 -19.161 1.00 94.75 103 MET A O 1
ATOM 763 N N . HIS A 1 104 ? 3.005 4.833 -19.115 1.00 93.50 104 HIS A N 1
ATOM 764 C CA . HIS A 1 104 ? 4.189 4.634 -19.948 1.00 93.50 104 HIS A CA 1
ATOM 765 C C . HIS A 1 104 ? 5.185 3.612 -19.350 1.00 93.50 104 HIS A C 1
ATOM 767 O O . HIS A 1 104 ? 4.987 3.066 -18.255 1.00 93.50 104 HIS A O 1
ATOM 773 N N . ASP A 1 105 ? 6.223 3.254 -20.104 1.00 93.06 105 ASP A N 1
ATOM 774 C CA . ASP A 1 105 ? 7.332 2.429 -19.618 1.00 93.06 105 ASP A CA 1
ATOM 775 C C . ASP A 1 105 ? 8.424 3.293 -18.986 1.00 93.06 105 ASP A C 1
ATOM 777 O O . ASP A 1 105 ? 8.828 4.314 -19.525 1.00 93.06 105 ASP A O 1
ATOM 781 N N . TRP A 1 106 ? 8.909 2.860 -17.829 1.00 93.88 106 TRP A N 1
ATOM 782 C CA . TRP A 1 106 ? 9.997 3.488 -17.100 1.00 93.88 106 TRP A CA 1
ATOM 783 C C . TRP A 1 106 ? 11.337 3.194 -17.781 1.00 93.88 106 TRP A C 1
ATOM 785 O O . TRP A 1 106 ? 11.643 2.028 -18.062 1.00 93.88 106 TRP A O 1
ATOM 795 N N . CYS A 1 107 ? 12.127 4.237 -18.017 1.00 95.69 107 CYS A N 1
ATOM 796 C CA . CYS A 1 107 ? 13.489 4.162 -18.529 1.00 95.69 107 CYS A CA 1
ATOM 797 C C . CYS A 1 107 ? 14.319 5.335 -17.997 1.00 95.69 107 CYS A C 1
ATOM 799 O O . CYS A 1 107 ? 13.936 6.491 -18.156 1.00 95.69 107 CYS A O 1
ATOM 801 N N . THR A 1 108 ? 15.463 5.024 -17.393 1.00 96.06 108 THR A N 1
ATOM 802 C CA . THR A 1 108 ? 16.412 6.007 -16.832 1.00 96.06 108 THR A CA 1
ATOM 803 C C . THR A 1 108 ? 17.810 5.902 -17.437 1.00 96.06 108 THR A C 1
ATOM 805 O O . THR A 1 108 ? 18.789 6.282 -16.797 1.00 96.06 108 THR A O 1
ATOM 808 N N . VAL A 1 109 ? 17.938 5.325 -18.635 1.00 95.12 109 VAL A N 1
ATOM 809 C CA . VAL A 1 109 ? 19.244 5.059 -19.265 1.00 95.12 109 VAL A CA 1
ATOM 810 C C . VAL A 1 109 ? 20.080 6.334 -19.456 1.00 95.12 109 VAL A C 1
ATOM 812 O O . VAL A 1 109 ? 21.299 6.306 -19.362 1.00 95.12 109 VAL A O 1
ATOM 815 N N . ASP A 1 110 ? 19.417 7.468 -19.650 1.00 91.81 110 ASP A N 1
ATOM 816 C CA . ASP A 1 110 ? 19.981 8.808 -19.810 1.00 91.81 110 ASP A CA 1
ATOM 817 C C . ASP A 1 110 ? 20.217 9.541 -18.475 1.00 91.81 110 ASP A C 1
ATOM 819 O O . ASP A 1 110 ? 20.810 10.620 -18.449 1.00 91.81 110 ASP A O 1
ATOM 823 N N . ARG A 1 111 ? 19.800 8.949 -17.350 1.00 93.69 111 ARG A N 1
ATOM 824 C CA . ARG A 1 111 ? 19.741 9.591 -16.023 1.00 93.69 111 ARG A CA 1
ATOM 825 C C . ARG A 1 111 ? 20.663 8.951 -14.980 1.00 93.69 111 ARG A C 1
ATOM 827 O O . ARG A 1 111 ? 20.537 9.240 -13.794 1.00 93.69 111 ARG A O 1
ATOM 834 N N . ILE A 1 112 ? 21.586 8.082 -15.395 1.00 95.12 112 ILE A N 1
ATOM 835 C CA . ILE A 1 112 ? 22.457 7.323 -14.477 1.00 95.12 112 ILE A CA 1
ATOM 836 C C . ILE A 1 112 ? 23.295 8.241 -13.579 1.00 95.12 112 ILE A C 1
ATOM 838 O O . ILE A 1 112 ? 23.251 8.078 -12.363 1.00 95.12 112 ILE A O 1
ATOM 842 N N . ASP A 1 113 ? 23.955 9.256 -14.145 1.00 92.88 113 ASP A N 1
ATOM 843 C CA . ASP A 1 113 ? 24.787 10.210 -13.392 1.00 92.88 113 ASP A CA 1
ATOM 844 C C . ASP A 1 113 ? 24.015 10.931 -12.278 1.00 92.88 113 ASP A C 1
ATOM 846 O O . ASP A 1 113 ? 24.569 11.291 -11.241 1.00 92.88 113 ASP A O 1
ATOM 850 N N . GLU A 1 114 ? 22.730 11.195 -12.496 1.00 95.62 114 GLU A N 1
ATOM 851 C CA . GLU A 1 114 ? 21.887 11.871 -11.515 1.00 95.62 114 GLU A CA 1
ATOM 852 C C . GLU A 1 114 ? 21.464 10.934 -10.389 1.00 95.62 114 GLU A C 1
ATOM 854 O O . GLU A 1 114 ? 21.477 11.333 -9.226 1.00 95.62 114 GLU A O 1
ATOM 859 N N . LEU A 1 115 ? 21.142 9.680 -10.718 1.00 97.06 115 LEU A N 1
ATOM 860 C CA . LEU A 1 115 ? 20.849 8.647 -9.727 1.00 97.06 115 LEU A CA 1
ATOM 861 C C . LEU A 1 115 ? 22.085 8.346 -8.865 1.00 97.06 115 LEU A C 1
ATOM 863 O O . LEU A 1 115 ? 21.964 8.240 -7.645 1.00 97.06 115 LEU A O 1
ATOM 867 N N . GLU A 1 116 ? 23.274 8.285 -9.470 1.00 95.38 116 GLU A N 1
ATOM 868 C CA . GLU A 1 116 ? 24.539 8.137 -8.741 1.00 95.38 116 GLU A CA 1
ATOM 869 C C . GLU A 1 116 ? 24.766 9.316 -7.782 1.00 95.38 116 GLU A C 1
ATOM 871 O O . GLU A 1 116 ? 24.993 9.111 -6.590 1.00 95.38 116 GLU A O 1
ATOM 876 N N . LYS A 1 117 ? 24.601 10.561 -8.256 1.00 96.31 117 LYS A N 1
ATOM 877 C CA . LYS A 1 117 ? 24.700 11.770 -7.410 1.00 96.31 117 LYS A CA 1
ATOM 878 C C . LYS A 1 117 ? 23.652 11.816 -6.298 1.00 96.31 117 LYS A C 1
ATOM 880 O O . LYS A 1 117 ? 23.919 12.366 -5.229 1.00 96.31 117 LYS A O 1
ATOM 885 N N . ALA A 1 118 ? 22.470 11.249 -6.527 1.00 97.62 118 ALA A N 1
ATOM 886 C CA . ALA A 1 118 ? 21.439 11.115 -5.504 1.00 97.62 118 ALA A CA 1
ATOM 887 C C . ALA A 1 118 ? 21.818 10.096 -4.411 1.00 97.62 118 ALA A C 1
ATOM 889 O O . ALA A 1 118 ? 21.180 10.081 -3.363 1.00 97.62 118 ALA A O 1
ATOM 890 N N . GLY A 1 119 ? 22.872 9.295 -4.603 1.00 97.12 119 GLY A N 1
ATOM 891 C CA . GLY A 1 119 ? 23.341 8.296 -3.641 1.00 97.12 119 GLY A CA 1
ATOM 892 C C . GLY A 1 119 ? 22.714 6.915 -3.831 1.00 97.12 119 GLY A C 1
ATOM 893 O O . GLY A 1 119 ? 22.736 6.106 -2.906 1.00 97.12 119 GLY A O 1
ATOM 894 N N . VAL A 1 120 ? 22.139 6.639 -5.006 1.00 98.06 120 VAL A N 1
ATOM 895 C CA . VAL A 1 120 ? 21.568 5.328 -5.330 1.00 98.06 120 VAL A CA 1
ATOM 896 C C . VAL A 1 120 ? 22.677 4.287 -5.452 1.00 98.06 120 VAL A C 1
ATOM 898 O O . VAL A 1 120 ? 23.597 4.433 -6.252 1.00 98.06 120 VAL A O 1
ATOM 901 N N . ALA A 1 121 ? 22.550 3.192 -4.703 1.00 97.56 121 ALA A N 1
ATOM 902 C CA . ALA A 1 121 ? 23.538 2.114 -4.682 1.00 97.56 121 ALA A CA 1
ATOM 903 C C . ALA A 1 121 ? 23.272 1.026 -5.736 1.00 97.56 121 ALA A C 1
ATOM 905 O O . ALA A 1 121 ? 24.191 0.314 -6.143 1.00 97.56 121 ALA A O 1
ATOM 906 N N . ALA A 1 122 ? 22.016 0.851 -6.164 1.00 96.94 122 ALA A N 1
ATOM 907 C CA . ALA A 1 122 ? 21.640 -0.212 -7.093 1.00 96.94 122 ALA A CA 1
ATOM 908 C C . ALA A 1 122 ? 20.504 0.179 -8.051 1.00 96.94 122 ALA A C 1
ATOM 910 O O . ALA A 1 122 ? 19.558 0.882 -7.695 1.00 96.94 122 ALA A O 1
ATOM 911 N N . LEU A 1 123 ? 20.566 -0.364 -9.269 1.00 97.44 123 LEU A N 1
ATOM 912 C CA . LEU A 1 123 ? 19.527 -0.224 -10.288 1.00 97.44 123 LEU A CA 1
ATOM 913 C C . LEU A 1 123 ? 18.707 -1.509 -10.415 1.00 97.44 123 LEU A C 1
ATOM 915 O O . LEU A 1 123 ? 19.246 -2.616 -10.456 1.00 97.44 123 LEU A O 1
ATOM 919 N N . LYS A 1 124 ? 17.390 -1.352 -10.546 1.00 96.12 124 LYS A N 1
ATOM 920 C CA . LYS A 1 124 ? 16.427 -2.446 -10.651 1.00 96.12 124 LYS A CA 1
ATOM 921 C C . LYS A 1 124 ? 15.785 -2.514 -12.029 1.00 96.12 124 LYS A C 1
ATOM 923 O O . LYS A 1 124 ? 15.119 -1.583 -12.475 1.00 96.12 124 LYS A O 1
ATOM 928 N N . ILE A 1 125 ? 15.912 -3.669 -12.674 1.00 95.25 125 ILE A N 1
ATOM 929 C CA . ILE A 1 125 ? 15.300 -3.966 -13.975 1.00 95.25 125 ILE A CA 1
ATOM 930 C C . ILE A 1 125 ? 14.101 -4.904 -13.761 1.00 95.25 125 ILE A C 1
ATOM 932 O O . ILE A 1 125 ? 14.233 -5.963 -13.145 1.00 95.25 125 ILE A O 1
ATOM 936 N N . GLU A 1 126 ? 12.918 -4.546 -14.271 1.00 90.88 126 GLU A N 1
ATOM 937 C CA . GLU A 1 126 ? 11.724 -5.409 -14.230 1.00 90.88 126 GLU A CA 1
ATOM 938 C C . GLU A 1 126 ? 11.802 -6.489 -15.323 1.00 90.88 126 GLU A C 1
ATOM 940 O O . GLU A 1 126 ? 11.330 -6.324 -16.449 1.00 90.88 126 GLU A O 1
ATOM 945 N N . GLY A 1 127 ? 12.433 -7.610 -14.966 1.00 86.38 127 GLY A N 1
ATOM 946 C CA . GLY A 1 127 ? 12.592 -8.794 -15.811 1.00 86.38 127 GLY A CA 1
ATOM 947 C C . GLY A 1 127 ? 11.514 -9.869 -15.631 1.00 86.38 127 GLY A C 1
ATOM 948 O O . GLY A 1 127 ? 11.607 -10.936 -16.238 1.00 86.38 127 GLY A O 1
ATOM 949 N N . ARG A 1 128 ? 10.486 -9.662 -14.795 1.00 81.00 128 ARG A N 1
ATOM 950 C CA . ARG A 1 128 ? 9.468 -10.696 -14.560 1.00 81.00 128 ARG A CA 1
ATOM 951 C C . ARG A 1 128 ? 8.715 -11.001 -15.860 1.00 81.00 128 ARG A C 1
ATOM 953 O O . ARG A 1 128 ? 8.228 -10.102 -16.543 1.00 81.00 128 ARG A O 1
ATOM 960 N N . LEU A 1 129 ? 8.573 -12.294 -16.168 1.00 79.69 129 LEU A N 1
ATOM 961 C CA . LEU A 1 129 ? 7.996 -12.813 -17.423 1.00 79.69 129 LEU A CA 1
ATOM 962 C C . LEU A 1 129 ? 8.830 -12.509 -18.685 1.00 79.69 129 LEU A C 1
ATOM 964 O O . LEU A 1 129 ? 8.308 -12.632 -19.794 1.00 79.69 129 LEU A O 1
ATOM 968 N N . LYS A 1 130 ? 10.094 -12.093 -18.542 1.00 85.94 130 LYS A N 1
ATOM 969 C CA . LYS A 1 130 ? 11.033 -11.902 -19.656 1.00 85.94 130 LYS A CA 1
ATOM 970 C C . LYS A 1 130 ? 11.894 -13.141 -19.854 1.00 85.94 130 LYS A C 1
ATOM 972 O O . LYS A 1 130 ? 12.124 -13.890 -18.909 1.00 85.94 130 LYS A O 1
ATOM 977 N N . ASN A 1 131 ? 12.328 -13.364 -21.093 1.00 87.00 131 ASN A N 1
ATOM 978 C CA . ASN A 1 131 ? 13.296 -14.413 -21.394 1.00 87.00 131 ASN A CA 1
ATOM 979 C C . ASN A 1 131 ? 14.720 -13.947 -21.049 1.00 87.00 131 ASN A C 1
ATOM 981 O O . ASN A 1 131 ? 14.979 -12.758 -20.856 1.00 87.00 131 ASN A O 1
ATOM 985 N N . ASP A 1 132 ? 15.627 -14.910 -20.975 1.00 91.31 132 ASP A N 1
ATOM 986 C CA . ASP A 1 132 ? 17.061 -14.721 -20.758 1.00 91.31 132 ASP A CA 1
ATOM 987 C C . ASP A 1 132 ? 17.687 -13.696 -21.717 1.00 91.31 132 ASP A C 1
ATOM 989 O O . ASP A 1 132 ? 18.382 -12.788 -21.267 1.00 91.31 132 ASP A O 1
ATOM 993 N N . LYS A 1 133 ? 17.373 -13.765 -23.017 1.00 90.38 133 LYS A N 1
ATOM 994 C CA . LYS A 1 133 ? 17.885 -12.834 -24.035 1.00 90.38 133 LYS A CA 1
ATOM 995 C C . LYS A 1 133 ? 17.486 -11.385 -23.756 1.00 90.38 133 LYS A C 1
ATOM 997 O O . LYS A 1 133 ? 18.313 -10.484 -23.874 1.00 90.38 133 LYS A O 1
ATOM 1002 N N . TRP A 1 134 ? 16.232 -11.143 -23.372 1.00 93.00 134 TRP A N 1
ATOM 1003 C CA . TRP A 1 134 ? 15.762 -9.805 -23.010 1.00 93.00 134 TRP A CA 1
ATOM 1004 C C . TRP A 1 134 ? 16.480 -9.295 -21.760 1.00 93.00 134 TRP A C 1
ATOM 1006 O O . TRP A 1 134 ? 16.896 -8.140 -21.729 1.00 93.00 134 TRP A O 1
ATOM 1016 N N . VAL A 1 135 ? 16.668 -10.155 -20.751 1.00 93.62 135 VAL A N 1
ATOM 1017 C CA . VAL A 1 135 ? 17.395 -9.784 -19.528 1.00 93.62 135 VAL A CA 1
ATOM 1018 C C . VAL A 1 135 ? 18.847 -9.442 -19.853 1.00 93.62 135 VAL A C 1
ATOM 1020 O O . VAL A 1 135 ? 19.325 -8.405 -19.406 1.00 93.62 135 VAL A O 1
ATOM 1023 N N . ALA A 1 136 ? 19.525 -10.242 -20.680 1.00 94.88 136 ALA A N 1
ATOM 1024 C CA . ALA A 1 136 ? 20.894 -9.970 -21.113 1.00 94.88 136 ALA A CA 1
ATOM 1025 C C . ALA A 1 136 ? 21.010 -8.621 -21.844 1.00 94.88 136 ALA A C 1
ATOM 1027 O O . ALA A 1 136 ? 21.878 -7.817 -21.502 1.00 94.88 136 ALA A O 1
ATOM 1028 N N . LYS A 1 137 ? 20.093 -8.324 -22.780 1.00 95.69 137 LYS A N 1
ATOM 1029 C CA . LYS A 1 137 ? 20.031 -7.019 -23.465 1.00 95.69 137 LYS A CA 1
ATOM 1030 C C . LYS A 1 137 ? 19.830 -5.863 -22.482 1.00 95.69 137 LYS A C 1
ATOM 1032 O O . LYS A 1 137 ? 20.541 -4.867 -22.565 1.00 95.69 137 LYS A O 1
ATOM 1037 N N . ALA A 1 138 ? 18.894 -6.000 -21.542 1.00 96.25 138 ALA A N 1
ATOM 1038 C CA . ALA A 1 138 ? 18.614 -4.970 -20.545 1.00 96.25 138 ALA A CA 1
ATOM 1039 C C . ALA A 1 138 ? 19.817 -4.723 -19.620 1.00 96.25 138 ALA A C 1
ATOM 1041 O O . ALA A 1 138 ? 20.187 -3.580 -19.378 1.00 96.25 138 ALA A O 1
ATOM 1042 N N . VAL A 1 139 ? 20.462 -5.782 -19.129 1.00 96.75 139 VAL A N 1
ATOM 1043 C CA . VAL A 1 139 ? 21.648 -5.664 -18.268 1.00 96.75 139 VAL A CA 1
ATOM 1044 C C . VAL A 1 139 ? 22.815 -5.037 -19.030 1.00 96.75 139 VAL A C 1
ATOM 1046 O O . VAL A 1 139 ? 23.450 -4.125 -18.510 1.00 96.75 139 VAL A O 1
ATOM 1049 N N . SER A 1 140 ? 23.066 -5.466 -20.271 1.00 96.56 140 SER A N 1
ATOM 1050 C CA . SER A 1 140 ? 24.107 -4.883 -21.127 1.00 96.56 140 SER A CA 1
ATOM 1051 C C . SER A 1 140 ? 23.864 -3.396 -21.393 1.00 96.56 140 SER A C 1
ATOM 1053 O O . SER A 1 140 ? 24.796 -2.606 -21.288 1.00 96.56 140 SER A O 1
ATOM 1055 N N . LEU A 1 141 ? 22.615 -3.001 -21.666 1.00 96.19 141 LEU A N 1
ATOM 1056 C CA . LEU A 1 141 ? 22.228 -1.601 -21.842 1.00 96.19 141 LEU A CA 1
ATOM 1057 C C . LEU A 1 141 ? 22.609 -0.745 -20.630 1.00 96.19 141 LEU A C 1
ATOM 1059 O O . LEU A 1 141 ? 23.266 0.281 -20.782 1.00 96.19 141 LEU A O 1
ATOM 1063 N N . TYR A 1 142 ? 22.233 -1.180 -19.428 1.00 96.56 142 TYR A N 1
ATOM 1064 C CA . TYR A 1 142 ? 22.529 -0.421 -18.214 1.00 96.56 142 TYR A CA 1
ATOM 1065 C C . TYR A 1 142 ? 24.000 -0.483 -17.811 1.00 96.56 142 TYR A C 1
ATOM 1067 O O . TYR A 1 142 ? 24.502 0.493 -17.268 1.00 96.56 142 TYR A O 1
ATOM 1075 N N . ARG A 1 143 ? 24.719 -1.570 -18.116 1.00 95.62 143 ARG A N 1
ATOM 1076 C CA . ARG A 1 143 ? 26.178 -1.617 -17.947 1.00 95.62 143 ARG A CA 1
ATOM 1077 C C . ARG A 1 143 ? 26.855 -0.565 -18.824 1.00 95.62 143 ARG A C 1
ATOM 1079 O O . ARG A 1 143 ? 27.596 0.244 -18.284 1.00 95.62 143 ARG A O 1
ATOM 1086 N N . SER A 1 144 ? 26.508 -0.500 -20.115 1.00 93.69 144 SER A N 1
ATOM 1087 C CA . SER A 1 144 ? 27.003 0.544 -21.024 1.00 93.69 144 SER A CA 1
ATOM 1088 C C . SER A 1 144 ? 26.661 1.953 -20.530 1.00 93.69 144 SER A C 1
ATOM 1090 O O . SER A 1 144 ? 27.502 2.838 -20.603 1.00 93.69 144 SER A O 1
ATOM 1092 N N . ALA A 1 145 ? 25.451 2.162 -20.005 1.00 94.19 145 ALA A N 1
ATOM 1093 C CA . ALA A 1 145 ? 25.044 3.463 -19.477 1.00 94.19 145 ALA A CA 1
ATOM 1094 C C . ALA A 1 145 ? 25.842 3.881 -18.229 1.00 94.19 145 ALA A C 1
ATOM 1096 O O . ALA A 1 145 ? 26.184 5.050 -18.108 1.00 94.19 145 ALA A O 1
ATOM 1097 N N . ILE A 1 146 ? 26.165 2.935 -17.336 1.00 93.50 146 ILE A N 1
ATOM 1098 C CA . ILE A 1 146 ? 27.027 3.183 -16.168 1.00 93.50 146 ILE A CA 1
ATOM 1099 C C . ILE A 1 146 ? 28.483 3.406 -16.599 1.00 93.50 146 ILE A C 1
ATOM 1101 O O . ILE A 1 146 ? 29.145 4.280 -16.058 1.00 93.50 146 ILE A O 1
ATOM 1105 N N . ASP A 1 147 ? 28.997 2.635 -17.562 1.00 91.06 147 ASP A N 1
ATOM 1106 C CA . ASP A 1 147 ? 30.367 2.811 -18.075 1.00 91.06 147 ASP A CA 1
ATOM 1107 C C . ASP A 1 147 ? 30.558 4.163 -18.775 1.00 91.06 147 ASP A C 1
ATOM 1109 O O . ASP A 1 147 ? 31.646 4.727 -18.732 1.00 91.06 147 ASP A O 1
ATOM 1113 N N . ALA A 1 148 ? 29.496 4.696 -19.386 1.00 88.00 148 ALA A N 1
ATOM 1114 C CA . ALA A 1 148 ? 29.493 6.008 -20.025 1.00 88.00 148 ALA A CA 1
ATOM 1115 C C . ALA A 1 148 ? 29.364 7.180 -19.029 1.00 88.00 148 ALA A C 1
ATOM 1117 O O . ALA A 1 148 ? 29.475 8.346 -19.427 1.00 88.00 148 ALA A O 1
ATOM 1118 N N . THR A 1 149 ? 29.108 6.918 -17.743 1.00 82.12 149 THR A N 1
ATOM 1119 C CA . THR A 1 149 ? 29.088 7.968 -16.720 1.00 82.12 149 THR A CA 1
ATOM 1120 C C . THR A 1 149 ? 30.494 8.552 -16.561 1.00 82.12 149 THR A C 1
ATOM 1122 O O . THR A 1 149 ? 31.469 7.830 -16.378 1.00 82.12 149 THR A O 1
ATOM 1125 N N . ASN A 1 150 ? 30.601 9.883 -16.629 1.00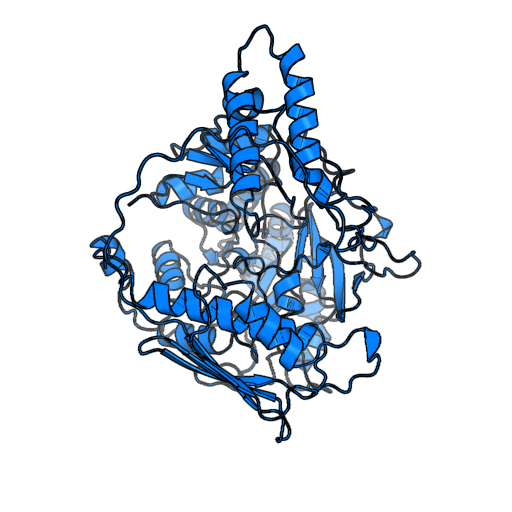 72.62 150 ASN A N 1
ATOM 1126 C CA . ASN A 1 150 ? 31.864 10.640 -16.678 1.00 72.62 150 ASN A CA 1
ATOM 1127 C C . ASN A 1 150 ? 32.718 10.450 -17.955 1.00 72.62 150 ASN A C 1
ATOM 1129 O O . ASN A 1 150 ? 33.863 10.906 -17.982 1.00 72.62 150 ASN A O 1
ATOM 1133 N N . ASP A 1 151 ? 32.178 9.849 -19.021 1.00 77.12 151 ASP A N 1
ATOM 1134 C CA . ASP A 1 151 ? 32.847 9.770 -20.327 1.00 77.12 151 ASP A CA 1
ATOM 1135 C C . ASP A 1 151 ? 32.720 11.109 -21.097 1.00 77.12 151 ASP A C 1
ATOM 1137 O O . ASP A 1 151 ? 31.601 11.595 -21.305 1.00 77.12 151 ASP A O 1
ATOM 1141 N N . PRO A 1 152 ? 33.822 11.726 -21.570 1.00 71.75 152 PRO A N 1
ATOM 1142 C CA . PRO A 1 152 ? 33.769 12.896 -22.451 1.00 71.75 152 PRO A CA 1
ATOM 1143 C C . PRO A 1 152 ? 32.927 12.696 -23.727 1.00 71.75 152 PRO A C 1
ATOM 1145 O O . PRO A 1 152 ? 32.372 13.668 -24.239 1.00 71.75 152 PRO A O 1
ATOM 1148 N N . ALA A 1 153 ? 32.794 11.460 -24.223 1.00 74.62 153 ALA A N 1
ATOM 1149 C CA . ALA A 1 153 ? 31.996 11.089 -25.395 1.00 74.62 153 ALA A CA 1
ATOM 1150 C C . ALA A 1 153 ? 30.523 10.753 -25.069 1.00 74.62 153 ALA A C 1
ATOM 1152 O O . ALA A 1 153 ? 29.771 10.308 -25.939 1.00 74.62 153 ALA A O 1
ATOM 1153 N N . ARG A 1 154 ? 30.059 10.989 -23.831 1.00 76.00 154 ARG A N 1
ATOM 1154 C CA . ARG A 1 154 ? 28.710 10.617 -23.358 1.00 76.00 154 ARG A CA 1
ATOM 1155 C C . ARG A 1 154 ? 27.571 11.093 -24.266 1.00 76.00 154 ARG A C 1
ATOM 1157 O O . ARG A 1 154 ? 26.588 10.374 -24.426 1.00 76.00 154 ARG A O 1
ATOM 1164 N N . ALA A 1 155 ? 27.688 12.278 -24.869 1.00 75.31 155 ALA A N 1
ATOM 1165 C CA . ALA A 1 155 ? 26.664 12.807 -25.773 1.00 75.31 155 ALA A CA 1
ATOM 1166 C C . ALA A 1 155 ? 26.481 11.944 -27.038 1.00 75.31 155 ALA A C 1
ATOM 1168 O O . ALA A 1 155 ? 25.356 11.784 -27.508 1.00 75.31 155 ALA A O 1
ATOM 1169 N N . GLU A 1 156 ? 27.563 11.357 -27.555 1.00 76.00 156 GLU A N 1
ATOM 1170 C CA . GLU A 1 156 ? 27.539 10.482 -28.732 1.00 76.00 156 GLU A CA 1
ATOM 1171 C C . GLU A 1 156 ? 26.930 9.114 -28.389 1.00 76.00 156 GLU A C 1
ATOM 1173 O O . GLU A 1 156 ? 26.134 8.569 -29.154 1.00 76.00 156 GLU A O 1
ATOM 1178 N N . VAL A 1 157 ? 27.225 8.596 -27.192 1.00 84.00 157 VAL A N 1
ATOM 1179 C CA . VAL A 1 157 ? 26.718 7.302 -26.701 1.00 84.00 157 VAL A CA 1
ATOM 1180 C C . VAL A 1 157 ? 25.250 7.383 -26.253 1.00 84.00 157 VAL A C 1
ATOM 1182 O O . VAL A 1 157 ? 24.508 6.407 -26.368 1.00 84.00 157 VAL A O 1
ATOM 1185 N N . ALA A 1 158 ? 24.782 8.545 -25.785 1.00 86.00 158 ALA A N 1
ATOM 1186 C CA . ALA A 1 158 ? 23.420 8.724 -25.275 1.00 86.00 158 ALA A CA 1
ATOM 1187 C C . ALA A 1 158 ? 22.329 8.393 -26.310 1.00 86.00 158 ALA A C 1
ATOM 1189 O O . ALA A 1 158 ? 21.306 7.800 -25.956 1.00 86.00 158 ALA A O 1
ATOM 1190 N N . ALA A 1 159 ? 22.546 8.737 -27.584 1.00 87.25 159 ALA A N 1
ATOM 1191 C CA . ALA A 1 159 ? 21.599 8.438 -28.657 1.00 87.25 159 ALA A CA 1
ATOM 1192 C C . ALA A 1 159 ? 21.476 6.924 -28.920 1.00 87.25 159 ALA A C 1
ATOM 1194 O O . ALA A 1 159 ? 20.359 6.416 -29.036 1.00 87.25 159 ALA A O 1
ATOM 1195 N N . ASP A 1 160 ? 22.600 6.194 -28.940 1.00 91.50 160 ASP A N 1
ATOM 1196 C CA . ASP A 1 160 ? 22.619 4.726 -29.062 1.00 91.50 160 ASP A CA 1
ATOM 1197 C C . ASP A 1 160 ? 21.895 4.056 -27.888 1.00 91.50 160 ASP A C 1
ATOM 1199 O O . ASP A 1 160 ? 20.998 3.229 -28.078 1.00 91.50 160 ASP A O 1
ATOM 1203 N N . LEU A 1 161 ? 22.231 4.463 -26.659 1.00 93.31 161 LEU A N 1
ATOM 1204 C CA . LEU A 1 161 ? 21.598 3.944 -25.448 1.00 93.31 161 LEU A CA 1
ATOM 1205 C C . LEU A 1 161 ? 20.080 4.140 -25.484 1.00 93.31 161 LEU A C 1
ATOM 1207 O O . LEU A 1 161 ? 19.321 3.230 -25.135 1.00 93.31 161 LEU A O 1
ATOM 1211 N N . ARG A 1 162 ? 19.620 5.310 -25.940 1.00 92.44 162 ARG A N 1
ATOM 1212 C CA . ARG A 1 162 ? 18.190 5.591 -26.053 1.00 92.44 162 ARG A CA 1
ATOM 1213 C C . ARG A 1 162 ? 17.514 4.705 -27.097 1.00 92.44 162 ARG A C 1
ATOM 1215 O O . ARG A 1 162 ? 16.488 4.102 -26.786 1.00 92.44 162 ARG A O 1
ATOM 1222 N N . ALA A 1 163 ? 18.107 4.559 -28.280 1.00 92.31 163 ALA A N 1
ATOM 1223 C CA . ALA A 1 163 ? 17.575 3.697 -29.335 1.00 92.31 163 ALA A CA 1
ATOM 1224 C C . ALA A 1 163 ? 17.466 2.229 -28.879 1.00 92.31 163 ALA A C 1
ATOM 1226 O O . ALA A 1 163 ? 16.443 1.572 -29.083 1.00 92.31 163 ALA A O 1
ATOM 1227 N N . ARG A 1 164 ? 18.480 1.723 -28.167 1.00 94.69 164 ARG A N 1
ATOM 1228 C CA . ARG A 1 164 ? 18.467 0.373 -27.577 1.00 94.69 164 ARG A CA 1
ATOM 1229 C C . ARG A 1 164 ? 17.382 0.211 -26.509 1.00 94.69 164 ARG A C 1
ATOM 1231 O O . ARG A 1 164 ? 16.764 -0.852 -26.423 1.00 94.69 164 ARG A O 1
ATOM 1238 N N . ALA A 1 165 ? 17.118 1.240 -25.700 1.00 94.25 165 ALA A N 1
ATOM 1239 C CA . ALA A 1 165 ? 16.031 1.225 -24.717 1.00 94.25 165 ALA A CA 1
ATOM 1240 C C . ALA A 1 165 ? 14.639 1.174 -25.380 1.00 94.25 165 ALA A C 1
ATOM 1242 O O . ALA A 1 165 ? 13.735 0.477 -24.898 1.00 94.25 165 ALA A O 1
ATOM 1243 N N . GLU A 1 166 ? 14.469 1.880 -26.497 1.00 92.19 166 GLU A N 1
ATOM 1244 C CA . GLU A 1 166 ? 13.245 1.865 -27.305 1.00 92.19 166 GLU A CA 1
ATOM 1245 C C . GLU A 1 166 ? 13.027 0.495 -27.957 1.00 92.19 166 GLU A C 1
ATOM 1247 O O . GLU A 1 166 ? 11.945 -0.079 -27.824 1.00 92.19 166 GLU A O 1
ATOM 1252 N N . GLU A 1 167 ? 14.065 -0.109 -28.547 1.00 91.81 167 GLU A N 1
ATOM 1253 C CA . GLU A 1 167 ? 13.999 -1.485 -29.065 1.00 91.81 167 GLU A CA 1
ATOM 1254 C C . GLU A 1 167 ? 13.583 -2.474 -27.962 1.00 91.81 167 GLU A C 1
ATOM 1256 O O . GLU A 1 167 ? 12.689 -3.309 -28.145 1.00 91.81 167 GLU A O 1
ATOM 1261 N N . LEU A 1 168 ? 14.186 -2.348 -26.775 1.00 90.88 168 LEU A N 1
ATOM 1262 C CA . LEU A 1 168 ? 13.926 -3.221 -25.632 1.00 90.88 168 LEU A CA 1
ATOM 1263 C C . LEU A 1 168 ? 12.462 -3.165 -25.158 1.00 90.88 168 LEU A C 1
ATOM 1265 O O . LEU A 1 168 ? 11.954 -4.152 -24.606 1.00 90.88 168 LEU A O 1
ATOM 1269 N N . THR A 1 169 ? 11.781 -2.032 -25.358 1.00 87.19 169 THR A N 1
ATOM 1270 C CA . THR A 1 169 ? 10.397 -1.780 -24.917 1.00 87.19 169 THR A CA 1
ATOM 1271 C C . THR A 1 169 ? 9.360 -1.796 -26.030 1.00 87.19 169 THR A C 1
ATOM 1273 O O . THR A 1 169 ? 8.172 -1.908 -25.723 1.00 87.19 169 THR A O 1
ATOM 1276 N N . GLY A 1 170 ? 9.776 -1.824 -27.299 1.00 83.38 170 GLY A N 1
ATOM 1277 C CA . GLY A 1 170 ? 8.889 -1.761 -28.464 1.00 83.38 170 GLY A CA 1
ATOM 1278 C C . GLY A 1 170 ? 7.764 -2.803 -28.468 1.00 83.38 170 GLY A C 1
ATOM 1279 O O . GLY A 1 170 ? 6.651 -2.509 -28.897 1.00 83.38 170 GLY A O 1
ATOM 1280 N N . TYR A 1 171 ? 7.982 -3.990 -27.881 1.00 82.38 171 TYR A N 1
ATOM 1281 C CA . TYR A 1 171 ? 6.945 -5.030 -27.728 1.00 82.38 171 TYR A CA 1
ATOM 1282 C C . TYR A 1 171 ? 5.703 -4.566 -26.943 1.00 82.38 171 TYR A C 1
ATOM 1284 O O . TYR A 1 171 ? 4.663 -5.231 -26.956 1.00 82.38 171 TYR A O 1
ATOM 1292 N N . SER A 1 172 ? 5.840 -3.503 -26.150 1.00 81.81 172 SER A N 1
ATOM 1293 C CA . SER A 1 172 ? 4.818 -3.031 -25.229 1.00 81.81 172 SER A CA 1
ATOM 1294 C C . SER A 1 172 ? 3.875 -2.011 -25.872 1.00 81.81 172 SER A C 1
ATOM 1296 O O . SER A 1 172 ? 2.743 -1.894 -25.400 1.00 81.81 172 SER A O 1
ATOM 1298 N N . GLY A 1 173 ? 4.320 -1.336 -26.942 1.00 83.25 173 GLY A N 1
ATOM 1299 C CA . GLY A 1 173 ? 3.572 -0.288 -27.640 1.00 83.25 173 GLY A CA 1
ATOM 1300 C C . GLY A 1 173 ? 3.378 0.995 -26.826 1.00 83.25 173 GLY A C 1
ATOM 1301 O O . GLY A 1 173 ? 2.476 1.765 -27.139 1.00 83.25 173 GLY A O 1
ATOM 1302 N N . ARG A 1 174 ? 4.165 1.189 -25.759 1.00 88.25 174 ARG A N 1
ATOM 1303 C CA . ARG A 1 174 ? 4.052 2.318 -24.828 1.00 88.25 174 ARG A CA 1
ATOM 1304 C C . ARG A 1 174 ? 5.267 3.220 -24.928 1.00 88.25 174 ARG A C 1
ATOM 1306 O O . ARG A 1 174 ? 6.383 2.721 -25.066 1.00 88.25 174 ARG A O 1
ATOM 1313 N N . SER A 1 175 ? 5.043 4.520 -24.790 1.00 91.19 175 SER A N 1
ATOM 1314 C CA . SER A 1 175 ? 6.125 5.500 -24.720 1.00 91.19 175 SER A CA 1
ATOM 1315 C C . SER A 1 175 ? 7.032 5.252 -23.516 1.00 91.19 175 SER A C 1
ATOM 1317 O O . SER A 1 175 ? 6.604 4.702 -22.498 1.00 91.19 175 SER A O 1
ATOM 1319 N N . LEU A 1 176 ? 8.291 5.667 -23.635 1.00 93.19 176 LEU A N 1
ATOM 1320 C CA . LEU A 1 176 ? 9.247 5.677 -22.533 1.00 93.19 176 LEU A CA 1
ATOM 1321 C C . LEU A 1 176 ? 9.145 6.979 -21.734 1.00 93.19 176 LEU A C 1
ATOM 1323 O O . LEU A 1 176 ? 8.979 8.051 -22.308 1.00 93.19 176 LEU A O 1
ATOM 1327 N N . THR A 1 177 ? 9.338 6.897 -20.423 1.00 94.06 177 THR A N 1
ATOM 1328 C CA . THR A 1 177 ? 9.379 8.041 -19.509 1.00 94.06 177 THR A CA 1
ATOM 1329 C C . THR A 1 177 ? 10.409 7.817 -18.399 1.00 94.06 177 THR A C 1
ATOM 1331 O O . THR A 1 177 ? 10.611 6.685 -17.956 1.00 94.06 177 THR A O 1
ATOM 1334 N N . ALA A 1 178 ? 11.014 8.899 -17.903 1.00 94.19 178 ALA A N 1
ATOM 1335 C CA . ALA A 1 178 ? 11.756 8.904 -16.636 1.00 94.19 178 ALA A CA 1
ATOM 1336 C C . ALA A 1 178 ? 10.811 8.981 -15.414 1.00 94.19 178 ALA A C 1
ATOM 1338 O O . ALA A 1 178 ? 11.251 9.070 -14.271 1.00 94.19 178 ALA A O 1
ATOM 1339 N N . GLY A 1 179 ? 9.498 8.971 -15.666 1.00 94.56 179 GLY A N 1
ATOM 1340 C CA . GLY A 1 179 ? 8.426 9.027 -14.689 1.00 94.56 179 GLY A CA 1
ATOM 1341 C C . GLY A 1 179 ? 8.512 10.251 -13.789 1.00 94.56 179 GLY A C 1
ATOM 1342 O O . GLY A 1 179 ? 8.379 11.370 -14.268 1.00 94.56 179 GLY A O 1
ATOM 1343 N N . TYR A 1 180 ? 8.696 10.038 -12.488 1.00 96.44 180 TYR A N 1
ATOM 1344 C CA . TYR A 1 180 ? 8.551 11.089 -11.478 1.00 96.44 180 TYR A CA 1
ATOM 1345 C C . TYR A 1 180 ? 9.850 11.837 -11.165 1.00 96.44 180 TYR A C 1
ATOM 1347 O O . TYR A 1 180 ? 9.807 12.804 -10.407 1.00 96.44 180 TYR A O 1
ATOM 1355 N N . LEU A 1 181 ? 10.990 11.423 -11.740 1.00 96.75 181 LEU A N 1
ATOM 1356 C CA . LEU A 1 181 ? 12.308 11.968 -11.389 1.00 96.75 181 LEU A CA 1
ATOM 1357 C C . LEU A 1 181 ? 12.373 13.496 -11.526 1.00 96.75 181 LEU A C 1
ATOM 1359 O O . LEU A 1 181 ? 12.942 14.154 -10.661 1.00 96.75 181 LEU A O 1
ATOM 1363 N N . ASP A 1 182 ? 11.710 14.050 -12.543 1.00 94.00 182 ASP A N 1
ATOM 1364 C CA . ASP A 1 182 ? 11.691 15.490 -12.835 1.00 94.00 182 ASP A CA 1
ATOM 1365 C C . ASP A 1 182 ? 10.653 16.283 -12.022 1.00 94.00 182 ASP A C 1
ATOM 1367 O O . ASP A 1 182 ? 10.405 17.453 -12.313 1.00 94.00 182 ASP A O 1
ATOM 1371 N N . GLY A 1 183 ? 9.962 15.651 -11.066 1.00 94.44 183 GLY A N 1
ATOM 1372 C CA . GLY A 1 183 ? 8.846 16.277 -10.349 1.00 94.44 183 GLY A CA 1
ATOM 1373 C C . GLY A 1 183 ? 7.633 16.571 -11.239 1.00 94.44 183 GLY A C 1
ATOM 1374 O O . GLY A 1 183 ? 6.786 17.391 -10.890 1.00 94.44 183 GLY A O 1
ATOM 1375 N N . ARG A 1 184 ? 7.543 15.917 -12.406 1.00 92.94 184 ARG A N 1
ATOM 1376 C CA . ARG A 1 184 ? 6.392 16.007 -13.309 1.00 92.94 184 ARG A CA 1
ATOM 1377 C C . ARG A 1 184 ? 5.408 14.886 -13.006 1.00 92.94 184 ARG A C 1
ATOM 1379 O O . ARG A 1 184 ? 5.762 13.711 -13.024 1.00 92.94 184 ARG A O 1
ATOM 1386 N N . PHE A 1 185 ? 4.164 15.272 -12.747 1.00 95.44 185 PHE A N 1
ATOM 1387 C CA . PHE A 1 185 ? 3.084 14.355 -12.374 1.00 95.44 185 PHE A CA 1
ATOM 1388 C C . PHE A 1 185 ? 2.041 14.166 -13.483 1.00 95.44 185 PHE A C 1
ATOM 1390 O O . PHE A 1 185 ? 1.194 13.282 -13.386 1.00 95.44 185 PHE A O 1
ATOM 1397 N N . THR A 1 186 ? 2.105 14.974 -14.538 1.00 94.25 186 THR A N 1
ATOM 1398 C CA . THR A 1 186 ? 1.257 14.903 -15.734 1.00 94.25 186 THR A CA 1
ATOM 1399 C C . THR A 1 186 ? 1.947 14.114 -16.850 1.00 94.25 186 THR A C 1
ATOM 1401 O O . THR A 1 186 ? 3.153 13.893 -16.795 1.00 94.25 186 THR A O 1
ATOM 1404 N N . ASP A 1 187 ? 1.188 13.699 -17.871 1.00 91.38 187 ASP A N 1
ATOM 1405 C CA . ASP A 1 187 ? 1.721 13.025 -19.075 1.00 91.38 187 ASP A CA 1
ATOM 1406 C C . ASP A 1 187 ? 2.506 11.727 -18.781 1.00 91.38 187 ASP A C 1
ATOM 1408 O O . ASP A 1 187 ? 3.490 11.372 -19.424 1.00 91.38 187 ASP A O 1
ATOM 1412 N N . LEU A 1 188 ? 2.076 11.001 -17.744 1.00 94.19 188 LEU A N 1
ATOM 1413 C CA . LEU A 1 188 ? 2.648 9.702 -17.360 1.00 94.19 188 LEU A CA 1
ATOM 1414 C C . LEU A 1 188 ? 1.798 8.513 -17.828 1.00 94.19 188 LEU A C 1
ATOM 1416 O O . LEU A 1 188 ? 2.204 7.352 -17.695 1.00 94.19 188 LEU A O 1
ATOM 1420 N N . THR A 1 189 ? 0.616 8.806 -18.361 1.00 92.31 189 THR A N 1
ATOM 1421 C CA . THR A 1 189 ? -0.376 7.863 -18.878 1.00 92.31 189 THR A CA 1
ATOM 1422 C C . THR A 1 189 ? -0.679 8.191 -20.329 1.00 92.31 189 THR A C 1
ATOM 1424 O O . THR A 1 189 ? -0.760 9.365 -20.670 1.00 92.31 189 THR A O 1
ATOM 1427 N N . GLY A 1 190 ? -0.969 7.184 -21.149 1.00 77.75 190 GLY A N 1
ATOM 1428 C CA . GLY A 1 190 ? -1.354 7.409 -22.540 1.00 77.75 190 GLY A CA 1
ATOM 1429 C C . GLY A 1 190 ? -2.398 6.427 -23.053 1.00 77.75 190 GLY A C 1
ATOM 1430 O O . GLY A 1 190 ? -2.584 5.332 -22.511 1.00 77.75 190 GLY A O 1
ATOM 1431 N N . GLU A 1 191 ? -3.038 6.797 -24.164 1.00 66.56 191 GLU A N 1
ATOM 1432 C CA . GLU A 1 191 ? -3.900 5.920 -24.971 1.00 66.56 191 GLU A CA 1
ATOM 1433 C C . GLU A 1 191 ? -3.094 4.914 -25.810 1.00 66.56 191 GLU A C 1
ATOM 1435 O O . GLU A 1 191 ? -3.462 4.571 -26.934 1.00 66.56 191 GLU A O 1
ATOM 1440 N N . ASP A 1 192 ? -1.974 4.435 -25.263 1.00 58.56 192 ASP A N 1
ATOM 1441 C CA . ASP A 1 192 ? -1.108 3.454 -25.900 1.00 58.56 192 ASP A CA 1
ATOM 1442 C C . ASP A 1 192 ? -1.964 2.294 -26.439 1.00 58.56 192 ASP A C 1
ATOM 1444 O O . ASP A 1 192 ? -2.894 1.827 -25.764 1.00 58.56 192 ASP A O 1
ATOM 1448 N N . ARG A 1 193 ? -1.640 1.796 -27.643 1.00 52.66 193 ARG A N 1
ATOM 1449 C CA . ARG A 1 193 ? -2.410 0.798 -28.430 1.00 52.66 193 ARG A CA 1
ATOM 1450 C C . ARG A 1 193 ? -2.636 -0.550 -27.711 1.00 52.66 193 ARG A C 1
ATOM 1452 O O . ARG A 1 193 ? -3.228 -1.483 -28.254 1.00 52.66 193 ARG A O 1
ATOM 1459 N N . GLY A 1 194 ? -2.216 -0.656 -26.449 1.00 48.44 194 GLY A N 1
ATOM 1460 C CA . GLY A 1 194 ? -1.961 -1.893 -25.737 1.00 48.44 194 GLY A CA 1
ATOM 1461 C C . GLY A 1 194 ? -0.762 -2.599 -26.360 1.00 48.44 194 GLY A C 1
ATOM 1462 O O . GLY A 1 194 ? -0.123 -2.088 -27.274 1.00 48.44 194 GLY A O 1
ATOM 1463 N N . ARG A 1 195 ? -0.497 -3.836 -25.923 1.00 43.56 195 ARG A N 1
ATOM 1464 C CA . ARG A 1 195 ? 0.150 -4.764 -26.856 1.00 43.56 195 ARG A CA 1
ATOM 1465 C C . ARG A 1 195 ? -0.751 -4.770 -28.082 1.00 43.56 195 ARG A C 1
ATOM 1467 O O . ARG A 1 195 ? -1.914 -5.160 -27.920 1.00 43.56 195 ARG A O 1
ATOM 1474 N N . ASP A 1 196 ? -0.246 -4.375 -29.249 1.00 34.91 196 ASP A N 1
ATOM 1475 C CA . ASP A 1 196 ? -0.871 -4.805 -30.492 1.00 34.91 196 ASP A CA 1
ATOM 1476 C C . ASP A 1 196 ? -1.089 -6.303 -30.305 1.00 34.91 196 ASP A C 1
ATOM 1478 O O . ASP A 1 196 ? -0.152 -7.045 -29.986 1.00 34.91 196 ASP A O 1
ATOM 1482 N N . ALA A 1 197 ? -2.352 -6.730 -30.311 1.00 36.06 197 ALA A N 1
ATOM 1483 C CA . ALA A 1 197 ? -2.687 -8.135 -30.217 1.00 36.06 197 ALA A CA 1
ATOM 1484 C C . ALA A 1 197 ? -2.140 -8.729 -31.498 1.00 36.06 197 ALA A C 1
ATOM 1486 O O . ALA A 1 197 ? -2.873 -8.680 -32.476 1.00 36.06 197 ALA A O 1
ATOM 1487 N N . SER A 1 198 ? -0.855 -9.120 -31.476 1.00 33.72 198 SER A N 1
ATOM 1488 C CA . SER A 1 198 ? -0.005 -9.452 -32.618 1.00 33.72 198 SER A CA 1
ATOM 1489 C C . SER A 1 198 ? -0.861 -9.538 -33.864 1.00 33.72 198 SER A C 1
ATOM 1491 O O . SER A 1 198 ? -1.519 -10.568 -34.061 1.00 33.72 198 SER A O 1
ATOM 1493 N N . ALA A 1 199 ? -0.983 -8.425 -34.604 1.00 28.36 199 ALA A N 1
ATOM 1494 C CA . ALA A 1 199 ? -1.596 -8.468 -35.921 1.00 28.36 199 ALA A CA 1
ATOM 1495 C C . ALA A 1 199 ? -0.945 -9.671 -36.583 1.00 28.36 199 ALA A C 1
ATOM 1497 O O . ALA A 1 199 ? 0.283 -9.724 -36.583 1.00 28.36 199 ALA A O 1
ATOM 1498 N N . ALA A 1 200 ? -1.759 -10.683 -36.898 1.00 32.72 200 ALA A N 1
ATOM 1499 C CA . ALA A 1 200 ? -1.321 -12.041 -37.159 1.00 32.72 200 ALA A CA 1
ATOM 1500 C C . ALA A 1 200 ? -0.008 -12.025 -37.947 1.00 32.72 200 ALA A C 1
ATOM 1502 O O . ALA A 1 200 ? -0.026 -11.807 -39.153 1.00 32.72 200 ALA A O 1
ATOM 1503 N N . ARG A 1 201 ? 1.131 -12.197 -37.261 1.00 25.67 201 ARG A N 1
ATOM 1504 C CA . ARG A 1 201 ? 2.358 -12.536 -37.962 1.00 25.67 201 ARG A CA 1
ATOM 1505 C C . ARG A 1 201 ? 2.107 -13.962 -38.422 1.00 25.67 201 ARG A C 1
ATOM 1507 O O . ARG A 1 201 ? 1.775 -14.793 -37.566 1.00 25.67 201 ARG A O 1
ATOM 1514 N N . PRO A 1 202 ? 2.146 -14.240 -39.734 1.00 25.61 202 PRO A N 1
ATOM 1515 C CA . PRO A 1 202 ? 2.109 -15.608 -40.203 1.00 25.61 202 PRO A CA 1
ATOM 1516 C C . PRO A 1 202 ? 3.158 -16.393 -39.417 1.00 25.61 202 PRO A C 1
ATOM 1518 O O . PRO A 1 202 ? 4.277 -15.923 -39.218 1.00 25.61 202 PRO A O 1
ATOM 1521 N N . LEU A 1 203 ? 2.787 -17.574 -38.934 1.00 32.38 203 LEU A N 1
ATOM 1522 C CA . LEU A 1 203 ? 3.744 -18.597 -38.518 1.00 32.38 203 LEU A CA 1
ATOM 1523 C C . LEU A 1 203 ? 4.454 -19.101 -39.785 1.00 32.38 203 LEU A C 1
ATOM 1525 O O . LEU A 1 203 ? 4.182 -20.203 -40.236 1.00 32.38 203 LEU A O 1
ATOM 1529 N N . ALA A 1 204 ? 5.226 -18.234 -40.435 1.00 28.70 204 ALA A N 1
ATOM 1530 C CA . ALA A 1 204 ? 6.019 -18.495 -41.628 1.00 28.70 204 ALA A CA 1
ATOM 1531 C C . ALA A 1 204 ? 6.748 -17.197 -41.989 1.00 28.70 204 ALA A C 1
ATOM 1533 O O . ALA A 1 204 ? 6.312 -16.461 -42.863 1.00 28.70 204 ALA A O 1
ATOM 1534 N N . GLU A 1 205 ? 7.818 -16.883 -41.273 1.00 24.77 205 GLU A N 1
ATOM 1535 C CA . GLU A 1 205 ? 8.940 -16.147 -41.848 1.00 24.77 205 GLU A CA 1
ATOM 1536 C C . GLU A 1 205 ? 10.168 -16.577 -41.053 1.00 24.77 205 GLU A C 1
ATOM 1538 O O . GLU A 1 205 ? 10.285 -16.354 -39.845 1.00 24.77 205 GLU A O 1
ATOM 1543 N N . GLU A 1 206 ? 10.990 -17.360 -41.738 1.00 31.33 206 GLU A N 1
ATOM 1544 C CA . GLU A 1 206 ? 12.234 -17.930 -41.261 1.00 31.33 206 GLU A CA 1
ATOM 1545 C C . GLU A 1 206 ? 13.136 -16.805 -40.745 1.00 31.33 206 GLU A C 1
ATOM 1547 O O . GLU A 1 206 ? 13.480 -15.874 -41.470 1.00 31.33 206 GLU A O 1
ATOM 1552 N N . ASN A 1 207 ? 13.544 -16.893 -39.479 1.00 26.23 207 ASN A N 1
ATOM 1553 C CA . ASN A 1 207 ? 14.685 -16.129 -38.992 1.00 26.23 207 ASN A CA 1
ATOM 1554 C C . ASN A 1 207 ? 15.951 -16.720 -39.627 1.00 26.23 207 ASN A C 1
ATOM 1556 O O . ASN A 1 207 ? 16.654 -17.506 -38.996 1.00 26.23 207 ASN A O 1
ATOM 1560 N N . THR A 1 208 ? 16.251 -16.348 -40.867 1.00 29.28 208 THR A N 1
ATOM 1561 C CA . THR A 1 208 ? 17.597 -16.478 -41.423 1.00 29.28 208 THR A CA 1
ATOM 1562 C C . THR A 1 208 ? 18.402 -15.259 -40.984 1.00 29.28 208 THR A C 1
ATOM 1564 O O . THR A 1 208 ? 18.413 -14.233 -41.659 1.00 29.28 208 THR A O 1
ATOM 1567 N N . PHE A 1 209 ? 19.060 -15.358 -39.831 1.00 26.45 209 PHE A N 1
ATOM 1568 C CA . PHE A 1 209 ? 20.203 -14.508 -39.510 1.00 26.45 209 PHE A CA 1
ATOM 1569 C C . PHE A 1 209 ? 21.415 -15.409 -39.321 1.00 26.45 209 PHE A C 1
ATOM 1571 O O . PHE A 1 209 ? 21.329 -16.422 -38.628 1.00 26.45 209 PHE A O 1
ATOM 1578 N N . GLY A 1 210 ? 22.479 -15.046 -40.040 1.00 25.47 210 GLY A N 1
ATOM 1579 C CA . GLY A 1 210 ? 23.684 -15.830 -40.262 1.00 25.47 210 GLY A CA 1
ATOM 1580 C C . GLY A 1 210 ? 24.302 -16.384 -38.988 1.00 25.47 210 GLY A C 1
ATOM 1581 O O . GLY A 1 210 ? 24.373 -15.718 -37.956 1.00 25.47 210 GLY A O 1
ATOM 1582 N N . ASP A 1 211 ? 24.724 -17.631 -39.126 1.00 27.66 211 ASP A N 1
ATOM 1583 C CA . ASP A 1 211 ? 25.588 -18.352 -38.216 1.00 27.66 211 ASP A CA 1
ATOM 1584 C C . ASP A 1 211 ? 26.952 -17.656 -38.146 1.00 27.66 211 ASP A C 1
ATOM 1586 O O . ASP A 1 211 ? 27.733 -17.708 -39.089 1.00 27.66 211 ASP A O 1
ATOM 1590 N N . ASP A 1 212 ? 27.192 -16.969 -37.035 1.00 28.83 212 ASP A N 1
ATOM 1591 C CA . ASP A 1 212 ? 28.531 -16.725 -36.502 1.00 28.83 212 ASP A CA 1
ATOM 1592 C C . ASP A 1 212 ? 28.457 -17.032 -35.002 1.00 28.83 212 ASP A C 1
ATOM 1594 O O . ASP A 1 212 ? 28.448 -16.166 -34.121 1.00 28.83 212 ASP A O 1
ATOM 1598 N N . SER A 1 213 ? 28.273 -18.319 -34.715 1.00 27.34 213 SER A N 1
ATOM 1599 C CA . SER A 1 213 ? 28.380 -18.867 -33.370 1.00 27.34 213 SER A CA 1
ATOM 1600 C C . SER A 1 213 ? 29.867 -19.104 -33.060 1.00 27.34 213 SER A C 1
ATOM 1602 O O . SER A 1 213 ? 30.507 -19.858 -33.792 1.00 27.34 213 SER A O 1
ATOM 1604 N N . PRO A 1 214 ? 30.450 -18.539 -31.983 1.00 26.41 214 PRO A N 1
ATOM 1605 C CA . PRO A 1 214 ? 31.710 -19.060 -31.473 1.00 26.41 214 PRO A CA 1
ATOM 1606 C C . PRO A 1 214 ? 31.485 -20.503 -31.006 1.00 26.41 214 PRO A C 1
ATOM 1608 O O . PRO A 1 214 ? 30.464 -20.800 -30.379 1.00 26.41 214 PRO A O 1
ATOM 1611 N N . GLU A 1 215 ? 32.428 -21.388 -31.336 1.00 24.06 215 GLU A N 1
ATOM 1612 C CA . GLU A 1 215 ? 32.360 -22.818 -31.029 1.00 24.06 215 GLU A CA 1
ATOM 1613 C C . GLU A 1 215 ? 31.971 -23.082 -29.558 1.00 24.06 215 GLU A C 1
ATOM 1615 O O . GLU A 1 215 ? 32.482 -22.416 -28.647 1.00 24.06 215 GLU A O 1
ATOM 1620 N N . PRO A 1 216 ? 31.072 -24.048 -29.283 1.00 28.77 216 PRO A N 1
ATOM 1621 C CA . PRO A 1 216 ? 30.661 -24.347 -27.923 1.00 28.77 216 PRO A CA 1
ATOM 1622 C C . PRO A 1 216 ? 31.816 -24.972 -27.141 1.00 28.77 216 PRO A C 1
ATOM 1624 O O . PRO A 1 216 ? 32.322 -26.035 -27.494 1.00 28.77 216 PRO A O 1
ATOM 1627 N N . ALA A 1 217 ? 32.174 -24.340 -26.022 1.00 27.53 217 ALA A N 1
ATOM 1628 C CA . ALA A 1 217 ? 33.056 -24.925 -25.025 1.00 27.53 217 ALA A CA 1
ATOM 1629 C C . ALA A 1 217 ? 32.485 -26.270 -24.542 1.00 27.53 217 ALA A C 1
ATOM 1631 O O . ALA A 1 217 ? 31.361 -26.328 -24.026 1.00 27.53 217 ALA A O 1
ATOM 1632 N N . GLU A 1 218 ? 33.280 -27.330 -24.709 1.00 26.59 218 GLU A N 1
ATOM 1633 C CA . GLU A 1 218 ? 32.988 -28.704 -24.302 1.00 26.59 218 GLU A CA 1
ATOM 1634 C C . GLU A 1 218 ? 32.460 -28.756 -22.862 1.00 26.59 218 GLU A C 1
ATOM 1636 O O . GLU A 1 218 ? 33.198 -28.640 -21.884 1.00 26.59 218 GLU A O 1
ATOM 1641 N N . HIS A 1 219 ? 31.147 -28.939 -22.725 1.00 30.53 219 HIS A N 1
ATOM 1642 C CA . HIS A 1 219 ? 30.538 -29.360 -21.474 1.00 30.53 219 HIS A CA 1
ATOM 1643 C C . HIS A 1 219 ? 30.510 -30.883 -21.457 1.00 30.53 219 HIS A C 1
ATOM 1645 O O . HIS A 1 219 ? 29.742 -31.522 -22.178 1.00 30.53 219 HIS A O 1
ATOM 1651 N N . THR A 1 220 ? 31.358 -31.458 -20.612 1.00 25.59 220 THR A N 1
ATOM 1652 C CA . THR A 1 220 ? 31.393 -32.886 -20.307 1.00 25.59 220 THR A CA 1
ATOM 1653 C C . THR A 1 220 ? 29.994 -33.361 -19.878 1.00 25.59 220 THR A C 1
ATOM 1655 O O . THR A 1 220 ? 29.433 -32.798 -18.931 1.00 25.59 220 THR A O 1
ATOM 1658 N N . PRO A 1 221 ? 29.393 -34.383 -20.521 1.00 29.03 221 PRO A N 1
ATOM 1659 C CA . PRO A 1 221 ? 28.045 -34.819 -20.183 1.00 29.03 221 PRO A CA 1
ATOM 1660 C C . PRO A 1 221 ? 28.053 -35.533 -18.832 1.00 29.03 221 PRO A C 1
ATOM 1662 O O . PRO A 1 221 ? 28.599 -36.628 -18.689 1.00 29.03 221 PRO A O 1
ATOM 1665 N N . ALA A 1 222 ? 27.417 -34.930 -17.832 1.00 30.02 222 ALA A N 1
ATOM 1666 C CA . ALA A 1 222 ? 27.071 -35.631 -16.607 1.00 30.02 222 ALA A CA 1
ATOM 1667 C C . ALA A 1 222 ? 25.938 -36.633 -16.903 1.00 30.02 222 ALA A C 1
ATOM 1669 O O . ALA A 1 222 ? 24.856 -36.253 -17.345 1.00 30.02 222 ALA A O 1
ATOM 1670 N N . ALA A 1 223 ? 26.256 -37.909 -16.686 1.00 29.34 223 ALA A N 1
ATOM 1671 C CA . ALA A 1 223 ? 25.424 -39.111 -16.653 1.00 29.34 223 ALA A CA 1
ATOM 1672 C C . ALA A 1 223 ? 23.903 -38.957 -16.891 1.00 29.34 223 ALA A C 1
ATOM 1674 O O . ALA A 1 223 ? 23.150 -38.415 -16.080 1.00 29.34 223 ALA A O 1
ATOM 1675 N N . GLN A 1 224 ? 23.461 -39.579 -17.985 1.00 37.59 224 GLN A N 1
ATOM 1676 C CA . GLN A 1 224 ? 22.084 -39.979 -18.260 1.00 37.59 224 GLN A CA 1
ATOM 1677 C C . GLN A 1 224 ? 21.512 -40.837 -17.122 1.00 37.59 224 GLN A C 1
ATOM 1679 O O . GLN A 1 224 ? 22.061 -41.895 -16.845 1.00 37.59 224 GLN A O 1
ATOM 1684 N N . THR A 1 225 ? 20.370 -40.426 -16.562 1.00 36.81 225 THR A N 1
ATOM 1685 C CA . THR A 1 225 ? 19.186 -41.282 -16.325 1.00 36.81 225 THR A CA 1
ATOM 1686 C C . THR A 1 225 ? 18.004 -40.433 -15.840 1.00 36.81 225 THR A C 1
ATOM 1688 O O . THR A 1 225 ? 17.993 -40.003 -14.690 1.00 36.81 225 THR A O 1
ATOM 1691 N N . ALA A 1 226 ? 16.999 -40.224 -16.698 1.00 44.06 226 ALA A N 1
ATOM 1692 C CA . ALA A 1 226 ? 15.570 -40.285 -16.354 1.00 44.06 226 ALA A CA 1
ATOM 1693 C C . ALA A 1 226 ? 14.725 -40.169 -17.637 1.00 44.06 226 ALA A C 1
ATOM 1695 O O . ALA A 1 226 ? 14.788 -39.181 -18.364 1.00 44.06 226 ALA A O 1
ATOM 1696 N N . THR A 1 227 ? 13.944 -41.214 -17.886 1.00 71.00 227 THR A N 1
ATOM 1697 C CA . THR A 1 227 ? 12.925 -41.395 -18.927 1.00 71.00 227 THR A CA 1
ATOM 1698 C C . THR A 1 227 ? 11.990 -40.186 -19.069 1.00 71.00 227 THR A C 1
ATOM 1700 O O . THR A 1 227 ? 11.655 -39.549 -18.069 1.00 71.00 227 THR A O 1
ATOM 1703 N N . GLY A 1 228 ? 11.542 -39.874 -20.290 1.00 85.38 228 GLY A N 1
ATOM 1704 C CA . GLY A 1 228 ? 10.535 -38.834 -20.546 1.00 85.38 228 GLY A CA 1
ATOM 1705 C C . GLY A 1 228 ? 9.228 -39.027 -19.758 1.00 85.38 228 GLY A C 1
ATOM 1706 O O . GLY A 1 228 ? 9.008 -40.064 -19.129 1.00 85.38 228 GLY A O 1
ATOM 1707 N N . TYR A 1 229 ? 8.348 -38.025 -19.765 1.00 92.81 229 TYR A N 1
ATOM 1708 C CA . TYR A 1 229 ? 7.077 -38.096 -19.028 1.00 92.81 229 TYR A CA 1
ATOM 1709 C C . TYR A 1 229 ? 6.002 -38.879 -19.796 1.00 92.81 229 TYR A C 1
ATOM 1711 O O . TYR A 1 229 ? 6.035 -38.950 -21.022 1.00 92.81 229 TYR A O 1
ATOM 1719 N N . ARG A 1 230 ? 5.014 -39.438 -19.095 1.00 95.25 230 ARG A N 1
ATOM 1720 C CA . ARG A 1 230 ? 3.829 -40.053 -19.703 1.00 95.25 230 ARG A CA 1
ATOM 1721 C C . ARG A 1 230 ? 2.623 -39.133 -19.582 1.00 95.25 230 ARG A C 1
ATOM 1723 O O . ARG A 1 230 ? 2.416 -38.533 -18.529 1.00 95.25 230 ARG A O 1
ATOM 1730 N N . LEU A 1 231 ? 1.826 -39.027 -20.640 1.00 96.31 231 LEU A N 1
ATOM 1731 C CA . LEU A 1 231 ? 0.594 -38.237 -20.667 1.00 96.31 231 LEU A CA 1
ATOM 1732 C C . LEU A 1 231 ? -0.568 -39.080 -21.198 1.00 96.31 231 LEU A C 1
ATOM 1734 O O . LEU A 1 231 ? -0.475 -39.673 -22.265 1.00 96.31 231 LEU A O 1
ATOM 1738 N N . THR A 1 232 ? -1.685 -39.097 -20.481 1.00 96.56 232 THR A N 1
ATOM 1739 C CA . THR A 1 232 ? -2.951 -39.665 -20.961 1.00 96.56 232 THR A CA 1
ATOM 1740 C C . THR A 1 232 ? -4.008 -38.571 -21.000 1.00 96.56 232 THR A C 1
ATOM 1742 O O . THR A 1 232 ? -4.173 -37.856 -20.013 1.00 96.56 232 THR A O 1
ATOM 1745 N N . VAL A 1 233 ? -4.716 -38.439 -22.122 1.00 95.19 233 VAL A N 1
ATOM 1746 C CA . VAL A 1 233 ? -5.826 -37.494 -22.309 1.00 95.19 233 VAL A CA 1
ATOM 1747 C C . VAL A 1 233 ? -7.082 -38.271 -22.688 1.00 95.19 233 VAL A C 1
ATOM 1749 O O . VAL A 1 233 ? -7.145 -38.846 -23.768 1.00 95.19 233 VAL A O 1
ATOM 1752 N N . LEU A 1 234 ? -8.077 -38.286 -21.807 1.00 94.56 234 LEU A N 1
ATOM 1753 C CA . LEU A 1 234 ? -9.359 -38.946 -22.029 1.00 94.56 234 LEU A CA 1
ATOM 1754 C C . LEU A 1 234 ? -10.454 -37.906 -22.250 1.00 94.56 234 LEU A C 1
ATOM 1756 O O . LEU A 1 234 ? -10.594 -36.932 -21.510 1.00 94.56 234 LEU A O 1
ATOM 1760 N N . THR A 1 235 ? -11.250 -38.122 -23.280 1.00 91.38 235 THR A N 1
ATOM 1761 C CA . THR A 1 235 ? -12.290 -37.227 -23.763 1.00 91.38 235 THR A CA 1
ATOM 1762 C C . THR A 1 235 ? -13.657 -37.900 -23.795 1.00 91.38 235 THR A C 1
ATOM 1764 O O . THR A 1 235 ? -14.628 -37.227 -24.106 1.00 91.38 235 THR A O 1
ATOM 1767 N N . GLY A 1 236 ? -13.808 -39.171 -23.421 1.00 83.12 236 GLY A N 1
ATOM 1768 C CA . GLY A 1 236 ? -15.101 -39.867 -23.402 1.00 83.12 236 GLY A CA 1
ATOM 1769 C C . GLY A 1 236 ? -16.095 -39.365 -22.339 1.00 83.12 236 GLY A C 1
ATOM 1770 O O . GLY A 1 236 ? -17.307 -39.468 -22.526 1.00 83.12 236 GLY A O 1
ATOM 1771 N N . GLY A 1 237 ? -15.613 -38.773 -21.239 1.00 83.56 237 GLY A N 1
ATOM 1772 C CA . GLY A 1 237 ? -16.427 -38.368 -20.081 1.00 83.56 237 GLY A CA 1
ATOM 1773 C C . GLY A 1 237 ? -17.193 -37.042 -20.227 1.00 83.56 237 GLY A C 1
ATOM 1774 O O . GLY A 1 237 ? -17.332 -36.473 -21.308 1.00 83.56 237 GLY A O 1
ATOM 1775 N N . ARG A 1 238 ? -17.702 -36.489 -19.115 1.00 86.44 238 ARG A N 1
ATOM 1776 C CA . ARG A 1 238 ? -18.318 -35.135 -19.091 1.00 86.44 238 ARG A CA 1
ATOM 1777 C C . ARG A 1 238 ? -17.280 -34.003 -19.146 1.00 86.44 238 ARG A C 1
ATOM 1779 O O . ARG A 1 238 ? -17.615 -32.866 -19.478 1.00 86.44 238 ARG A O 1
ATOM 1786 N N . SER A 1 239 ? -16.028 -34.323 -18.850 1.00 90.31 239 SER A N 1
ATOM 1787 C CA . SER A 1 239 ? -14.854 -33.450 -18.887 1.00 90.31 239 SER A CA 1
ATOM 1788 C C . SER A 1 239 ? -13.759 -34.070 -19.754 1.00 90.31 239 SER A C 1
ATOM 1790 O O . SER A 1 239 ? -13.854 -35.232 -20.138 1.00 90.31 239 SER A O 1
ATOM 1792 N N . ILE A 1 240 ? -12.737 -33.278 -20.073 1.00 92.19 240 ILE A N 1
ATOM 1793 C CA . ILE A 1 240 ? -11.455 -33.784 -20.566 1.00 92.19 240 ILE A CA 1
ATOM 1794 C C . ILE A 1 240 ? -10.631 -34.129 -19.328 1.00 92.19 240 ILE A C 1
ATOM 1796 O O . ILE A 1 240 ? -10.433 -33.267 -18.471 1.00 92.19 240 ILE A O 1
ATOM 1800 N N . GLU A 1 241 ? -10.190 -35.368 -19.213 1.00 95.12 241 GLU A N 1
ATOM 1801 C CA . GLU A 1 241 ? -9.416 -35.870 -18.084 1.00 95.12 241 GLU A CA 1
ATOM 1802 C C . GLU A 1 241 ? -7.977 -36.069 -18.532 1.00 95.12 241 GLU A C 1
ATOM 1804 O O . GLU A 1 241 ? -7.712 -36.706 -19.547 1.00 95.12 241 GLU A O 1
ATOM 1809 N N . CYS A 1 242 ? -7.040 -35.499 -17.790 1.00 95.75 242 CYS A N 1
ATOM 1810 C CA . CYS A 1 242 ? -5.629 -35.580 -18.106 1.00 95.75 242 CYS A CA 1
ATOM 1811 C C . CYS A 1 242 ? -4.884 -36.219 -16.940 1.00 95.75 242 CYS A C 1
ATOM 1813 O O . CYS A 1 242 ? -5.062 -35.821 -15.786 1.00 95.75 242 CYS A O 1
ATOM 1815 N N . LYS A 1 243 ? -4.002 -37.162 -17.257 1.00 96.12 243 LYS A N 1
ATOM 1816 C CA . LYS A 1 243 ? -3.081 -37.790 -16.315 1.00 96.12 243 LYS A CA 1
ATOM 1817 C C . LYS A 1 243 ? -1.659 -37.610 -16.806 1.00 96.12 243 LYS A C 1
ATOM 1819 O O . LYS A 1 243 ? -1.357 -37.945 -17.946 1.00 96.12 243 LYS A O 1
ATOM 1824 N N . TRP A 1 244 ? -0.797 -37.090 -15.947 1.00 96.38 244 TRP A N 1
ATOM 1825 C CA . TRP A 1 244 ? 0.613 -36.879 -16.239 1.00 96.38 244 TRP A CA 1
ATOM 1826 C C . TRP A 1 244 ? 1.482 -37.576 -15.196 1.00 96.38 244 TRP A C 1
ATOM 1828 O O . TRP A 1 244 ? 1.215 -37.477 -13.996 1.00 96.38 244 TRP A O 1
ATOM 1838 N N . GLU A 1 245 ? 2.524 -38.261 -15.660 1.00 93.88 245 GLU A N 1
ATOM 1839 C CA . GLU A 1 245 ? 3.433 -39.046 -14.826 1.00 93.88 245 GLU A CA 1
ATOM 1840 C C . GLU A 1 245 ? 4.891 -38.805 -15.224 1.00 93.88 245 GLU A C 1
ATOM 1842 O O . GLU A 1 245 ? 5.236 -38.883 -16.402 1.00 93.88 245 GLU A O 1
ATOM 1847 N N . TRP A 1 246 ? 5.773 -38.554 -14.258 1.00 91.81 246 TRP A N 1
ATOM 1848 C CA . TRP A 1 246 ? 7.215 -38.458 -14.499 1.00 91.81 246 TRP A CA 1
ATOM 1849 C C . TRP A 1 246 ? 8.011 -38.739 -13.221 1.00 91.81 246 TRP A C 1
ATOM 1851 O O . TRP A 1 246 ? 7.843 -38.046 -12.214 1.00 91.81 246 TRP A O 1
ATOM 1861 N N . GLY A 1 247 ? 8.883 -39.753 -13.251 1.00 85.56 247 GLY A N 1
ATOM 1862 C CA . GLY A 1 247 ? 9.507 -40.280 -12.031 1.00 85.56 247 GLY A CA 1
ATOM 1863 C C . GLY A 1 247 ? 8.438 -40.739 -11.030 1.00 85.56 247 GLY A C 1
ATOM 1864 O O . GLY A 1 247 ? 7.473 -41.388 -11.423 1.00 85.56 247 GLY A O 1
ATOM 1865 N N . ASP A 1 248 ? 8.563 -40.331 -9.765 1.00 83.50 248 ASP A N 1
ATOM 1866 C CA . ASP A 1 248 ? 7.576 -40.622 -8.708 1.00 83.50 248 ASP A CA 1
ATOM 1867 C C . ASP A 1 248 ? 6.368 -39.661 -8.703 1.00 83.50 248 ASP A C 1
ATOM 1869 O O . ASP A 1 248 ? 5.471 -39.767 -7.861 1.00 83.50 248 ASP A O 1
ATOM 1873 N N . ALA A 1 249 ? 6.338 -38.663 -9.594 1.00 86.75 249 ALA A N 1
ATOM 1874 C CA . ALA A 1 249 ? 5.242 -37.705 -9.658 1.00 86.75 249 ALA A CA 1
ATOM 1875 C C . ALA A 1 249 ? 4.109 -38.237 -10.547 1.00 86.75 249 ALA A C 1
ATOM 1877 O O . ALA A 1 249 ? 4.324 -38.519 -11.721 1.00 86.75 249 ALA A O 1
ATOM 1878 N N . CYS A 1 250 ? 2.892 -38.294 -10.002 1.00 91.94 250 CYS A N 1
ATOM 1879 C CA . CYS A 1 250 ? 1.661 -38.598 -10.731 1.00 91.94 250 CYS A CA 1
ATOM 1880 C C . CYS A 1 250 ? 0.611 -37.533 -10.402 1.00 91.94 250 CYS A C 1
ATOM 1882 O O . CYS A 1 250 ? 0.326 -37.274 -9.229 1.00 91.94 250 CYS A O 1
ATOM 1884 N N . VAL A 1 251 ? 0.060 -36.884 -11.426 1.00 92.62 251 VAL A N 1
ATOM 1885 C CA . VAL A 1 251 ? -0.917 -35.801 -11.275 1.00 92.62 251 VAL A CA 1
ATOM 1886 C C . VAL A 1 251 ? -2.057 -35.995 -12.260 1.00 92.62 251 VAL A C 1
ATOM 1888 O O . VAL A 1 251 ? -1.840 -36.097 -13.465 1.00 92.62 251 VAL A O 1
ATOM 1891 N N . GLU A 1 252 ? -3.277 -35.966 -11.737 1.00 95.38 252 GLU A N 1
ATOM 1892 C CA . GLU A 1 252 ? -4.512 -36.025 -12.513 1.00 95.38 252 GLU A CA 1
ATOM 1893 C C . GLU A 1 252 ? -5.263 -34.698 -12.386 1.00 95.38 252 GLU A C 1
ATOM 1895 O O . GLU A 1 252 ? -5.268 -34.058 -11.328 1.00 95.38 252 GLU A O 1
ATOM 1900 N N . TRP A 1 253 ? -5.863 -34.239 -13.479 1.00 95.25 253 TRP A N 1
ATOM 1901 C CA . TRP A 1 253 ? -6.715 -33.056 -13.480 1.00 95.25 253 TRP A CA 1
ATOM 1902 C C . TRP A 1 253 ? -7.777 -33.145 -14.566 1.00 95.25 253 TRP A C 1
ATOM 1904 O O . TRP A 1 253 ? -7.653 -33.902 -15.524 1.00 95.25 253 TRP A O 1
ATOM 1914 N N . THR A 1 254 ? -8.819 -32.328 -14.429 1.00 91.94 254 THR A N 1
ATOM 1915 C CA . THR A 1 254 ? -9.912 -32.268 -15.395 1.00 91.94 254 THR A CA 1
ATOM 1916 C C . THR A 1 254 ? -10.084 -30.860 -15.954 1.00 91.94 254 THR A C 1
ATOM 1918 O O . THR A 1 254 ? -9.780 -29.855 -15.304 1.00 91.94 254 THR A O 1
ATOM 1921 N N . LEU A 1 255 ? -10.563 -30.782 -17.192 1.00 85.75 255 LEU A N 1
ATOM 1922 C CA . LEU A 1 255 ? -10.923 -29.550 -17.882 1.00 85.75 255 LEU A CA 1
ATOM 1923 C C . LEU A 1 255 ? -12.377 -29.649 -18.367 1.00 85.75 255 LEU A C 1
ATOM 1925 O O . LEU A 1 255 ? -12.805 -30.709 -18.830 1.00 85.75 255 LEU A O 1
ATOM 1929 N N . PRO A 1 256 ? -13.161 -28.561 -18.305 1.00 84.25 256 PRO A N 1
ATOM 1930 C CA . PRO A 1 256 ? -14.525 -28.578 -18.813 1.00 84.25 256 PRO A CA 1
ATOM 1931 C C . PRO A 1 256 ? -14.530 -28.735 -20.339 1.00 84.25 256 PRO A C 1
ATOM 1933 O O . PRO A 1 256 ? -13.813 -28.025 -21.053 1.00 84.25 256 PRO A O 1
ATOM 1936 N N . LYS A 1 257 ? -15.397 -29.613 -20.856 1.00 87.12 257 LYS A N 1
ATOM 1937 C CA . LYS A 1 257 ? -15.668 -29.683 -22.294 1.00 87.12 257 LYS A CA 1
ATOM 1938 C C . LYS A 1 257 ? -16.360 -28.400 -22.734 1.00 87.12 257 LYS A C 1
ATOM 1940 O O . LYS A 1 257 ? -17.487 -28.110 -22.343 1.00 87.12 257 LYS A O 1
ATOM 1945 N N . THR A 1 258 ? -15.661 -27.609 -23.536 1.00 84.38 258 THR A N 1
ATOM 1946 C CA . THR A 1 258 ? -16.194 -26.353 -24.064 1.00 84.38 258 THR A CA 1
ATOM 1947 C C . THR A 1 258 ? -16.735 -26.593 -25.463 1.00 84.38 258 THR A C 1
ATOM 1949 O O . THR A 1 258 ? -16.029 -27.139 -26.307 1.00 84.38 258 THR A O 1
ATOM 1952 N N . VAL A 1 259 ? -17.966 -26.152 -25.731 1.00 80.56 259 VAL A N 1
ATOM 1953 C CA . VAL A 1 259 ? -18.562 -26.251 -27.070 1.00 80.56 259 VAL A CA 1
ATOM 1954 C C . VAL A 1 259 ? -17.721 -25.455 -28.070 1.00 80.56 259 VAL A C 1
ATOM 1956 O O . VAL A 1 259 ? -17.583 -24.231 -27.962 1.00 80.56 259 VAL A O 1
ATOM 1959 N N . VAL A 1 260 ? -17.174 -26.145 -29.069 1.00 82.88 260 VAL A N 1
ATOM 1960 C CA . VAL A 1 260 ? -16.376 -25.538 -30.136 1.00 82.88 260 VAL A CA 1
ATOM 1961 C C . VAL A 1 260 ? -17.305 -24.834 -31.127 1.00 82.88 260 VAL A C 1
ATOM 1963 O O . VAL A 1 260 ? -17.818 -25.428 -32.065 1.00 82.88 260 VAL A O 1
ATOM 1966 N N . ARG A 1 261 ? -17.522 -23.528 -30.931 1.00 78.62 261 ARG A N 1
ATOM 1967 C CA . ARG A 1 261 ? -18.342 -22.703 -31.846 1.00 78.62 261 ARG A CA 1
ATOM 1968 C C . ARG A 1 261 ? -17.613 -22.285 -33.128 1.00 78.62 261 ARG A C 1
ATOM 1970 O O . ARG A 1 261 ? -18.248 -21.850 -34.080 1.00 78.62 261 ARG A O 1
ATOM 1977 N N . ARG A 1 262 ? -16.276 -22.340 -33.140 1.00 81.12 262 ARG A N 1
ATOM 1978 C CA . ARG A 1 262 ? -15.427 -21.944 -34.278 1.00 81.12 262 ARG A CA 1
ATOM 1979 C C . ARG A 1 262 ? -14.399 -23.047 -34.565 1.00 81.12 262 ARG A C 1
ATOM 1981 O O . ARG A 1 262 ? -13.273 -22.930 -34.086 1.00 81.12 262 ARG A O 1
ATOM 1988 N N . PRO A 1 263 ? -14.760 -24.086 -35.340 1.00 77.88 263 PRO A N 1
ATOM 1989 C CA . PRO A 1 263 ? -13.897 -25.247 -35.582 1.00 77.88 263 PRO A CA 1
ATOM 1990 C C . PRO A 1 263 ? -12.523 -24.886 -36.154 1.00 77.88 263 PRO A C 1
ATOM 1992 O O . PRO A 1 263 ? -11.518 -25.396 -35.685 1.00 77.88 263 PRO A O 1
ATOM 1995 N N . LYS A 1 264 ? -12.455 -23.897 -37.060 1.00 78.62 264 LYS A N 1
ATOM 1996 C CA . LYS A 1 264 ? -11.196 -23.402 -37.657 1.00 78.62 264 LYS A CA 1
ATOM 1997 C C . LYS A 1 264 ? -10.182 -22.826 -36.655 1.00 78.62 264 LYS A C 1
ATOM 1999 O O . LYS A 1 264 ? -9.046 -22.575 -37.027 1.00 78.62 264 LYS A O 1
ATOM 2004 N N . LYS A 1 265 ? -10.607 -22.520 -35.424 1.00 76.69 265 LYS A N 1
ATOM 2005 C CA . LYS A 1 265 ? -9.735 -22.026 -34.346 1.00 76.69 265 LYS A CA 1
ATOM 2006 C C . LYS A 1 265 ? -9.495 -23.073 -33.261 1.00 76.69 265 LYS A C 1
ATOM 2008 O O . LYS A 1 265 ? -8.827 -22.752 -32.287 1.00 76.69 265 LYS A O 1
ATOM 2013 N N . ALA A 1 266 ? -10.102 -24.250 -33.360 1.00 85.31 266 ALA A N 1
ATOM 2014 C CA . ALA A 1 266 ? -9.863 -25.347 -32.438 1.00 85.31 266 ALA A CA 1
ATOM 2015 C C . ALA A 1 266 ? -8.661 -26.173 -32.901 1.00 85.31 266 ALA A C 1
ATOM 2017 O O . ALA A 1 266 ? -8.215 -26.056 -34.038 1.00 85.31 266 ALA A O 1
ATOM 2018 N N . MET A 1 267 ? -8.145 -26.982 -31.990 1.00 89.56 267 MET A N 1
ATOM 2019 C CA . MET A 1 267 ? -7.019 -27.880 -32.200 1.00 89.56 267 MET A CA 1
ATOM 2020 C C . MET A 1 267 ? -7.503 -29.297 -31.909 1.00 89.56 267 MET A C 1
ATOM 2022 O O . MET A 1 267 ? -8.263 -29.481 -30.954 1.00 89.56 267 MET A O 1
ATOM 2026 N N . ARG A 1 268 ? -7.106 -30.287 -32.710 1.00 94.56 268 ARG A N 1
ATOM 2027 C CA . ARG A 1 268 ? -7.384 -31.687 -32.370 1.00 94.56 268 ARG A CA 1
ATOM 2028 C C . ARG A 1 268 ? -6.472 -32.135 -31.241 1.00 94.56 268 ARG A C 1
ATOM 2030 O O . ARG A 1 268 ? -5.340 -31.664 -31.134 1.00 94.56 268 ARG A O 1
ATOM 2037 N N . VAL A 1 269 ? -6.938 -33.058 -30.407 1.00 93.50 269 VAL A N 1
ATOM 2038 C CA . VAL A 1 269 ? -6.090 -33.650 -29.362 1.00 93.50 269 VAL A CA 1
ATOM 2039 C C . VAL A 1 269 ? -4.839 -34.282 -29.980 1.00 93.50 269 VAL A C 1
ATOM 2041 O O . VAL A 1 269 ? -3.753 -34.082 -29.448 1.00 93.50 269 VAL A O 1
ATOM 2044 N N . GLY A 1 270 ? -4.952 -34.939 -31.137 1.00 91.75 270 GLY A N 1
ATOM 2045 C CA . GLY A 1 270 ? -3.804 -35.470 -31.876 1.00 91.75 270 GLY A CA 1
ATOM 2046 C C . GLY A 1 270 ? -2.768 -34.401 -32.240 1.00 91.75 270 GLY A C 1
ATOM 2047 O O . GLY A 1 270 ? -1.581 -34.605 -32.002 1.00 91.75 270 GLY A O 1
ATOM 2048 N N . ASP A 1 271 ? -3.209 -33.232 -32.720 1.00 91.69 271 ASP A N 1
ATOM 2049 C CA . ASP A 1 271 ? -2.317 -32.111 -33.058 1.00 91.69 271 ASP A CA 1
ATOM 2050 C C . ASP A 1 271 ? -1.606 -31.561 -31.801 1.00 91.69 271 ASP A C 1
ATOM 2052 O O . ASP A 1 271 ? -0.421 -31.230 -31.842 1.00 91.69 271 ASP A O 1
ATOM 2056 N N . LEU A 1 272 ? -2.304 -31.508 -30.657 1.00 92.00 272 LEU A N 1
ATOM 2057 C CA . LEU A 1 272 ? -1.715 -31.130 -29.365 1.00 92.00 272 LEU A CA 1
ATOM 2058 C C . LEU A 1 272 ? -0.632 -32.123 -28.919 1.00 92.00 272 LEU A C 1
ATOM 2060 O O . LEU A 1 272 ? 0.425 -31.707 -28.446 1.00 92.00 272 LEU A O 1
ATOM 2064 N N . LEU A 1 273 ? -0.889 -33.426 -29.049 1.00 93.38 273 LEU A N 1
ATOM 2065 C CA . LEU A 1 273 ? 0.102 -34.451 -28.721 1.00 93.38 273 LEU A CA 1
ATOM 2066 C C . LEU A 1 273 ? 1.302 -34.370 -29.675 1.00 93.38 273 LEU A C 1
ATOM 2068 O O . LEU A 1 273 ? 2.437 -34.409 -29.212 1.00 93.38 273 LEU A O 1
ATOM 2072 N N . GLY A 1 274 ? 1.070 -34.164 -30.975 1.00 89.75 274 GLY A N 1
ATOM 2073 C CA . GLY A 1 274 ? 2.134 -33.941 -31.958 1.00 89.75 274 GLY A CA 1
ATOM 2074 C C . GLY A 1 274 ? 3.024 -32.750 -31.594 1.00 89.75 274 GLY A C 1
ATOM 2075 O O . GLY A 1 274 ? 4.246 -32.882 -31.554 1.00 89.75 274 GLY A O 1
ATOM 2076 N N . PHE A 1 275 ? 2.417 -31.626 -31.205 1.00 90.56 275 PHE A N 1
ATOM 2077 C CA . PHE A 1 275 ? 3.148 -30.455 -30.719 1.00 90.56 275 PHE A CA 1
ATOM 2078 C C . PHE A 1 275 ? 4.037 -30.776 -29.504 1.00 90.56 275 PHE A C 1
ATOM 2080 O O . PHE A 1 275 ? 5.191 -30.363 -29.453 1.00 90.56 275 PHE A O 1
ATOM 2087 N N . LEU A 1 276 ? 3.530 -31.532 -28.525 1.00 90.31 276 LEU A N 1
ATOM 2088 C CA . LEU A 1 276 ? 4.299 -31.912 -27.331 1.00 90.31 276 LEU A CA 1
ATOM 2089 C C . LEU A 1 276 ? 5.449 -32.885 -27.632 1.00 90.31 276 LEU A C 1
ATOM 2091 O O . LEU A 1 276 ? 6.439 -32.895 -26.898 1.00 90.31 276 LEU A O 1
ATOM 2095 N N . SER A 1 277 ? 5.320 -33.696 -28.685 1.00 89.56 277 SER A N 1
ATOM 2096 C CA . SER A 1 277 ? 6.397 -34.552 -29.191 1.00 89.56 277 SER A CA 1
ATOM 2097 C C . SER A 1 277 ? 7.509 -33.744 -29.855 1.00 89.56 277 SER A C 1
ATOM 2099 O O . SER A 1 277 ? 8.681 -34.033 -29.626 1.00 89.56 277 SER A O 1
ATOM 2101 N N . GLU A 1 278 ? 7.154 -32.747 -30.665 1.00 88.75 278 GLU A N 1
ATOM 2102 C CA . GLU A 1 278 ? 8.117 -31.940 -31.424 1.00 88.75 278 GLU A CA 1
ATOM 2103 C C . GLU A 1 278 ? 8.814 -30.882 -30.558 1.00 88.75 278 GLU A C 1
ATOM 2105 O O . GLU A 1 278 ? 9.994 -30.590 -30.753 1.00 88.75 278 GLU A O 1
ATOM 2110 N N . TYR A 1 279 ? 8.115 -30.349 -29.550 1.00 86.00 279 TYR A N 1
ATOM 2111 C CA . TYR A 1 279 ? 8.609 -29.274 -28.691 1.00 86.00 279 TYR A CA 1
ATOM 2112 C C . TYR A 1 279 ? 8.677 -29.706 -27.214 1.00 86.00 279 TYR A C 1
ATOM 2114 O O . TYR A 1 279 ? 7.738 -29.467 -26.444 1.00 86.00 279 TYR A O 1
ATOM 2122 N N . PRO A 1 280 ? 9.804 -30.303 -26.770 1.00 86.50 280 PRO A N 1
ATOM 2123 C CA . PRO A 1 280 ? 10.009 -30.705 -25.381 1.00 86.50 280 PRO A CA 1
ATOM 2124 C C . PRO A 1 280 ? 9.824 -29.552 -24.387 1.00 86.50 280 PRO A C 1
ATOM 2126 O O . PRO A 1 280 ? 10.505 -28.523 -24.441 1.00 86.50 280 PRO A O 1
ATOM 2129 N N . LEU A 1 281 ? 8.951 -29.745 -23.398 1.00 84.62 281 LEU A N 1
ATOM 2130 C CA . LEU A 1 281 ? 8.682 -28.735 -22.377 1.00 84.62 281 LEU A CA 1
ATOM 2131 C C . LEU A 1 281 ? 9.799 -28.725 -21.332 1.00 84.62 281 LEU A C 1
ATOM 2133 O O . LEU A 1 281 ? 10.085 -29.734 -20.689 1.00 84.62 281 LEU A O 1
ATOM 2137 N N . HIS A 1 282 ? 10.453 -27.574 -21.157 1.00 82.44 282 HIS A N 1
ATOM 2138 C CA . HIS A 1 282 ? 11.633 -27.428 -20.293 1.00 82.44 282 HIS A CA 1
ATOM 2139 C C . HIS A 1 282 ? 12.745 -28.460 -20.586 1.00 82.44 282 HIS A C 1
ATOM 2141 O O . HIS A 1 282 ? 13.476 -28.864 -19.677 1.00 82.44 282 HIS A O 1
ATOM 2147 N N . GLY A 1 283 ? 12.876 -28.903 -21.841 1.00 82.94 283 GLY A N 1
ATOM 2148 C CA . GLY A 1 283 ? 13.852 -29.919 -22.244 1.00 82.94 283 GLY A CA 1
ATOM 2149 C C . GLY A 1 283 ? 13.516 -31.341 -21.778 1.00 82.94 283 GLY A C 1
ATOM 2150 O O . GLY A 1 283 ? 14.401 -32.189 -21.759 1.00 82.94 283 GLY A O 1
ATOM 2151 N N . VAL A 1 284 ? 12.272 -31.612 -21.363 1.00 87.38 284 VAL A N 1
ATOM 2152 C CA . VAL A 1 284 ? 11.779 -32.971 -21.088 1.00 87.38 284 VAL A CA 1
ATOM 2153 C C . VAL A 1 284 ? 10.788 -33.351 -22.182 1.00 87.38 284 VAL A C 1
ATOM 2155 O O . VAL A 1 284 ? 9.737 -32.725 -22.319 1.00 87.38 284 VAL A O 1
ATOM 2158 N N . ALA A 1 285 ? 11.129 -34.370 -22.965 1.00 90.12 285 ALA A N 1
ATOM 2159 C CA . ALA A 1 285 ? 10.240 -34.926 -23.977 1.00 90.12 285 ALA A CA 1
ATOM 2160 C C . ALA A 1 285 ? 9.244 -35.921 -23.348 1.00 90.12 285 ALA A C 1
ATOM 2162 O O . ALA A 1 285 ? 9.552 -36.529 -22.312 1.00 90.12 285 ALA A O 1
ATOM 2163 N N . PRO A 1 286 ? 8.057 -36.114 -23.946 1.00 91.94 286 PRO A N 1
ATOM 2164 C CA . PRO A 1 286 ? 7.188 -37.221 -23.576 1.00 91.94 286 PRO A CA 1
ATOM 2165 C C . PRO A 1 286 ? 7.848 -38.560 -23.943 1.00 91.94 286 PRO A C 1
ATOM 2167 O O . PRO A 1 286 ? 8.358 -38.727 -25.046 1.00 91.94 286 PRO A O 1
ATOM 2170 N N . ALA A 1 287 ? 7.825 -39.525 -23.025 1.00 92.94 287 ALA A N 1
ATOM 2171 C CA . ALA A 1 287 ? 8.163 -40.921 -23.308 1.00 92.94 287 ALA A CA 1
ATOM 2172 C C . ALA A 1 287 ? 6.966 -41.688 -23.881 1.00 92.94 287 ALA A C 1
ATOM 2174 O O . ALA A 1 287 ? 7.137 -42.580 -24.704 1.00 92.94 287 ALA A O 1
ATOM 2175 N N . GLU A 1 288 ? 5.755 -41.354 -23.435 1.00 92.81 288 GLU A N 1
ATOM 2176 C CA . GLU A 1 288 ? 4.534 -42.022 -23.872 1.00 92.81 288 GLU A CA 1
ATOM 2177 C C . GLU A 1 288 ? 3.361 -41.045 -23.842 1.00 92.81 288 GLU A C 1
ATOM 2179 O O . GLU A 1 288 ? 3.172 -40.321 -22.863 1.00 92.81 288 GLU A O 1
ATOM 2184 N N . MET A 1 289 ? 2.546 -41.038 -24.895 1.00 94.56 289 MET A N 1
ATOM 2185 C CA . MET A 1 289 ? 1.308 -40.266 -24.923 1.00 94.56 289 MET A CA 1
ATOM 2186 C C . MET A 1 289 ? 0.156 -41.122 -25.420 1.00 94.56 289 MET A C 1
ATOM 2188 O O . MET A 1 289 ? 0.280 -41.821 -26.422 1.00 94.56 289 MET A O 1
ATOM 2192 N N . ARG A 1 290 ? -0.968 -41.069 -24.706 1.00 94.31 290 ARG A N 1
ATOM 2193 C CA . ARG A 1 290 ? -2.188 -41.812 -25.026 1.00 94.31 290 ARG A CA 1
ATOM 2194 C C . ARG A 1 290 ? -3.378 -40.865 -25.070 1.00 94.31 290 ARG A C 1
ATOM 2196 O O . ARG A 1 290 ? -3.504 -39.979 -24.226 1.00 94.31 290 ARG A O 1
ATOM 2203 N N . CYS A 1 291 ? -4.272 -41.092 -26.020 1.00 95.25 291 CYS A N 1
ATOM 2204 C CA . CYS A 1 291 ? -5.597 -40.488 -26.025 1.00 95.25 291 CYS A CA 1
ATOM 2205 C C . CYS A 1 291 ? -6.654 -41.513 -26.429 1.00 95.25 291 CYS A C 1
ATOM 2207 O O . CYS A 1 291 ? -6.321 -42.534 -27.032 1.00 95.25 291 CYS A O 1
ATOM 2209 N N . ASP A 1 292 ? -7.904 -41.261 -26.051 1.00 94.56 292 ASP A N 1
ATOM 2210 C CA . ASP A 1 292 ? -9.052 -42.078 -26.458 1.00 94.56 292 ASP A CA 1
ATOM 2211 C C . ASP A 1 292 ? -9.675 -41.617 -27.785 1.00 94.56 292 ASP A C 1
ATOM 2213 O O . ASP A 1 292 ? -10.157 -42.449 -28.549 1.00 94.56 292 ASP A O 1
ATOM 2217 N N . ASP A 1 293 ? -9.623 -40.317 -28.081 1.00 93.31 293 ASP A N 1
ATOM 2218 C CA . ASP A 1 293 ? -10.076 -39.725 -29.341 1.00 93.31 293 ASP A CA 1
ATOM 2219 C C . ASP A 1 293 ? -9.099 -38.629 -29.800 1.00 93.31 293 ASP A C 1
ATOM 2221 O O . ASP A 1 293 ? -9.057 -37.522 -29.255 1.00 93.31 293 ASP A O 1
ATOM 2225 N N . ALA A 1 294 ? -8.297 -38.946 -30.819 1.00 92.31 294 ALA A N 1
ATOM 2226 C CA . ALA A 1 294 ? -7.329 -38.016 -31.393 1.00 92.31 294 ALA A CA 1
ATOM 2227 C C . ALA A 1 294 ? -7.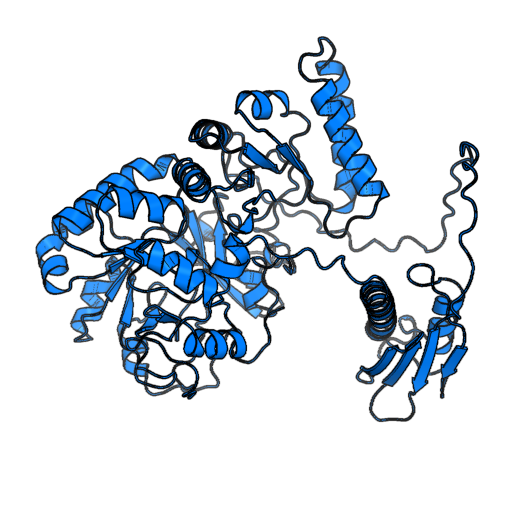993 -36.889 -32.202 1.00 92.31 294 ALA A C 1
ATOM 2229 O O . ALA A 1 294 ? -7.421 -35.803 -32.295 1.00 92.31 294 ALA A O 1
ATOM 2230 N N . GLU A 1 295 ? -9.193 -37.111 -32.747 1.00 92.75 295 GLU A N 1
ATOM 2231 C CA . GLU A 1 295 ? -9.915 -36.131 -33.568 1.00 92.75 295 GLU A CA 1
ATOM 2232 C C . GLU A 1 295 ? -10.771 -35.177 -32.723 1.00 92.75 295 GLU A C 1
ATOM 2234 O O . GLU A 1 295 ? -11.288 -34.178 -33.238 1.00 92.75 295 GLU A O 1
ATOM 2239 N N . PHE A 1 296 ? -10.890 -35.426 -31.414 1.00 92.75 296 PHE A N 1
ATOM 2240 C CA . PHE A 1 296 ? -11.623 -34.553 -30.508 1.00 92.75 296 PHE A CA 1
ATOM 2241 C C . PHE A 1 296 ? -11.078 -33.117 -30.557 1.00 92.75 296 PHE A C 1
ATOM 2243 O O . PHE A 1 296 ? -9.887 -32.862 -30.356 1.00 92.75 296 PHE A O 1
ATOM 2250 N N . LEU A 1 297 ? -11.965 -32.147 -30.794 1.00 92.19 297 LEU A N 1
ATOM 2251 C CA . LEU A 1 297 ? -11.596 -30.737 -30.894 1.00 92.19 297 LEU A CA 1
ATOM 2252 C C . LEU A 1 297 ? -11.580 -30.059 -29.522 1.00 92.19 297 LEU A C 1
ATOM 2254 O O . LEU A 1 297 ? -12.601 -29.951 -28.840 1.00 92.19 297 LEU A O 1
ATOM 2258 N N . VAL A 1 298 ? -10.433 -29.484 -29.169 1.00 89.69 298 VAL A N 1
ATOM 2259 C CA . VAL A 1 298 ? -10.260 -28.624 -27.999 1.00 89.69 298 VAL A CA 1
ATOM 2260 C C . VAL A 1 298 ? -10.095 -27.164 -28.410 1.00 89.69 298 VAL A C 1
ATOM 2262 O O . VAL A 1 298 ? -9.449 -26.819 -29.399 1.00 89.69 298 VAL A O 1
ATOM 2265 N N . VAL A 1 299 ? -10.690 -26.254 -27.636 1.00 87.19 299 VAL A N 1
ATOM 2266 C CA . VAL A 1 299 ? -10.449 -24.815 -27.819 1.00 87.19 299 VAL A CA 1
ATOM 2267 C C . VAL A 1 299 ? -9.006 -24.467 -27.409 1.00 87.19 299 VAL A C 1
ATOM 2269 O O . VAL A 1 299 ? -8.509 -25.056 -26.447 1.00 87.19 299 VAL A O 1
ATOM 2272 N N . PRO A 1 300 ? -8.344 -23.462 -28.021 1.00 81.81 300 PRO A N 1
ATOM 2273 C CA . PRO A 1 300 ? -6.937 -23.139 -27.736 1.00 81.81 300 PRO A CA 1
ATOM 2274 C C . PRO A 1 300 ? -6.643 -22.883 -26.260 1.00 81.81 300 PRO A C 1
ATOM 2276 O O 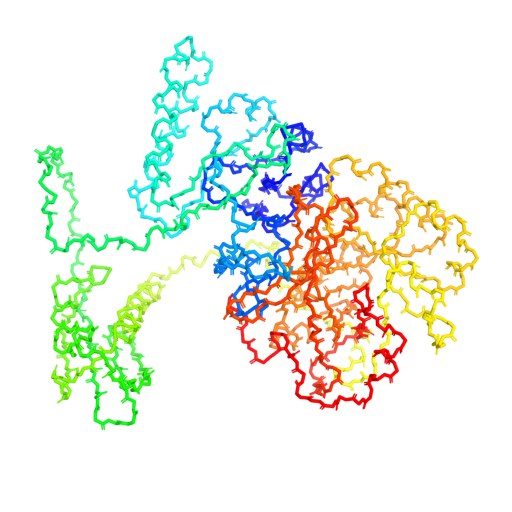. PRO A 1 300 ? -5.593 -23.244 -25.748 1.00 81.81 300 PRO A O 1
ATOM 2279 N N . ARG A 1 301 ? -7.603 -22.298 -25.535 1.00 79.81 301 ARG A N 1
ATOM 2280 C CA . ARG A 1 301 ? -7.474 -22.068 -24.093 1.00 79.81 301 ARG A CA 1
ATOM 2281 C C . ARG A 1 301 ? -7.357 -23.372 -23.298 1.00 79.81 301 ARG A C 1
ATOM 2283 O O . ARG A 1 301 ? -6.643 -23.391 -22.304 1.00 79.81 301 ARG A O 1
ATOM 2290 N N . ALA A 1 302 ? -8.065 -24.425 -23.705 1.00 83.94 302 ALA A N 1
ATOM 2291 C CA . ALA A 1 302 ? -7.986 -25.731 -23.059 1.00 83.94 302 ALA A CA 1
ATOM 2292 C C . ALA A 1 302 ? -6.664 -26.430 -23.409 1.00 83.94 302 ALA A C 1
ATOM 2294 O O . ALA A 1 302 ? -6.009 -26.938 -22.507 1.00 83.94 302 ALA A O 1
ATOM 2295 N N . ALA A 1 303 ? -6.231 -26.363 -24.674 1.00 85.56 303 ALA A N 1
ATOM 2296 C CA . ALA A 1 303 ? -4.927 -26.875 -25.104 1.00 85.56 303 ALA A CA 1
ATOM 2297 C C . ALA A 1 303 ? -3.769 -26.208 -24.337 1.00 85.56 303 ALA A C 1
ATOM 2299 O O . ALA A 1 303 ? -2.964 -26.889 -23.706 1.00 85.56 303 ALA A O 1
ATOM 2300 N N . ASN A 1 304 ? -3.757 -24.873 -24.274 1.00 82.19 304 ASN A N 1
ATOM 2301 C CA . ASN A 1 304 ? -2.761 -24.123 -23.505 1.00 82.19 304 ASN A CA 1
ATOM 2302 C C . ASN A 1 304 ? -2.811 -24.469 -22.013 1.00 82.19 304 ASN A C 1
ATOM 2304 O O . ASN A 1 304 ? -1.768 -24.593 -21.386 1.00 82.19 304 ASN A O 1
ATOM 2308 N N . ALA A 1 305 ? -4.001 -24.687 -21.443 1.00 80.38 305 ALA A N 1
ATOM 2309 C CA . ALA A 1 305 ? -4.118 -25.102 -20.048 1.00 80.38 305 ALA A CA 1
ATOM 2310 C C . ALA A 1 305 ? -3.477 -26.477 -19.784 1.00 80.38 305 ALA A C 1
ATOM 2312 O O . ALA A 1 305 ? -2.932 -26.675 -18.701 1.00 80.38 305 ALA A O 1
ATOM 2313 N N . VAL A 1 306 ? -3.517 -27.408 -20.746 1.00 88.38 306 VAL A N 1
ATOM 2314 C CA . VAL A 1 306 ? -2.801 -28.693 -20.656 1.00 88.38 306 VAL A CA 1
ATOM 2315 C C . VAL A 1 306 ? -1.290 -28.467 -20.700 1.00 88.38 306 VAL A C 1
ATOM 2317 O O . VAL A 1 306 ? -0.586 -28.947 -19.814 1.00 88.38 306 VAL A O 1
ATOM 2320 N N . ILE A 1 307 ? -0.801 -27.687 -21.669 1.00 89.19 307 ILE A N 1
ATOM 2321 C CA . ILE A 1 307 ? 0.630 -27.374 -21.835 1.00 89.19 307 ILE A CA 1
ATOM 2322 C C . ILE A 1 307 ? 1.190 -26.691 -20.581 1.00 89.19 307 ILE A C 1
ATOM 2324 O O . ILE A 1 307 ? 2.165 -27.162 -19.994 1.00 89.19 307 ILE A O 1
ATOM 2328 N N . ASP A 1 308 ? 0.534 -25.623 -20.121 1.00 81.94 308 ASP A N 1
ATOM 2329 C CA . ASP A 1 308 ? 0.925 -24.863 -18.931 1.00 81.94 308 ASP A CA 1
ATOM 2330 C C . ASP A 1 308 ? 0.956 -25.758 -17.688 1.00 81.94 308 ASP A C 1
ATOM 2332 O O . ASP A 1 308 ? 1.833 -25.630 -16.827 1.00 81.94 308 ASP A O 1
ATOM 2336 N N . ARG A 1 309 ? -0.008 -26.684 -17.582 1.00 90.31 309 ARG A N 1
ATOM 2337 C CA . ARG A 1 309 ? -0.085 -27.626 -16.467 1.00 90.31 309 ARG A CA 1
ATOM 2338 C C . ARG A 1 309 ? 1.091 -28.597 -16.475 1.00 90.31 309 ARG A C 1
ATOM 2340 O O . ARG A 1 309 ? 1.702 -28.775 -15.424 1.00 90.31 309 ARG A O 1
ATOM 2347 N N . ILE A 1 310 ? 1.431 -29.171 -17.628 1.00 91.19 310 ILE A N 1
ATOM 2348 C CA . ILE A 1 310 ? 2.574 -30.085 -17.780 1.00 91.19 310 ILE A CA 1
ATOM 2349 C C . ILE A 1 310 ? 3.884 -29.358 -17.464 1.00 91.19 310 ILE A C 1
ATOM 2351 O O . ILE A 1 310 ? 4.665 -29.829 -16.638 1.00 91.19 310 ILE A O 1
ATOM 2355 N N . ALA A 1 311 ? 4.101 -28.175 -18.048 1.00 85.94 311 ALA A N 1
ATOM 2356 C CA . ALA A 1 311 ? 5.290 -27.363 -17.796 1.00 85.94 311 ALA A CA 1
ATOM 2357 C C . ALA A 1 311 ? 5.466 -27.059 -16.294 1.00 85.94 311 ALA A C 1
ATOM 2359 O O . ALA A 1 311 ? 6.555 -27.221 -15.733 1.00 85.94 311 ALA A O 1
ATOM 2360 N N . ALA A 1 312 ? 4.373 -26.702 -15.611 1.00 81.19 312 ALA A N 1
ATOM 2361 C CA . ALA A 1 312 ? 4.380 -26.460 -14.173 1.00 81.19 312 ALA A CA 1
ATOM 2362 C C . ALA A 1 312 ? 4.722 -27.715 -13.350 1.00 81.19 312 ALA A C 1
ATOM 2364 O O . ALA A 1 312 ? 5.444 -27.604 -12.355 1.00 81.19 312 ALA A O 1
ATOM 2365 N N . GLU A 1 313 ? 4.224 -28.896 -13.727 1.00 90.25 313 GLU A N 1
ATOM 2366 C CA . GLU A 1 313 ? 4.533 -30.141 -13.015 1.00 90.25 313 GLU A CA 1
ATOM 2367 C C . GLU A 1 313 ? 5.966 -30.629 -13.277 1.00 90.25 313 GLU A C 1
ATOM 2369 O O . GLU A 1 313 ? 6.631 -31.041 -12.326 1.00 90.25 313 GLU A O 1
ATOM 2374 N N . ILE A 1 314 ? 6.512 -30.454 -14.487 1.00 88.25 314 ILE A N 1
ATOM 2375 C CA . ILE A 1 314 ? 7.943 -30.683 -14.769 1.00 88.25 314 ILE A CA 1
ATOM 2376 C C . ILE A 1 314 ? 8.810 -29.795 -13.870 1.00 88.25 314 ILE A C 1
ATOM 2378 O O . ILE A 1 314 ? 9.740 -30.271 -13.213 1.00 88.25 314 ILE A O 1
ATOM 2382 N N . HIS A 1 315 ? 8.485 -28.502 -13.788 1.00 82.62 315 HIS A N 1
ATOM 2383 C CA . HIS A 1 315 ? 9.207 -27.571 -12.925 1.00 82.62 315 HIS A CA 1
ATOM 2384 C C . HIS A 1 315 ? 9.130 -27.984 -11.444 1.00 82.62 315 HIS A C 1
ATOM 2386 O O . HIS A 1 315 ? 10.141 -27.976 -10.739 1.00 82.62 315 HIS A O 1
ATOM 2392 N N . ARG A 1 316 ? 7.950 -28.402 -10.963 1.00 81.38 316 ARG A N 1
ATOM 2393 C CA . ARG A 1 316 ? 7.757 -28.893 -9.586 1.00 81.38 316 ARG A CA 1
ATOM 2394 C C . ARG A 1 316 ? 8.535 -30.174 -9.311 1.00 81.38 316 ARG A C 1
ATOM 2396 O O . ARG A 1 316 ? 9.155 -30.260 -8.256 1.00 81.38 316 ARG A O 1
ATOM 2403 N N . ALA A 1 317 ? 8.500 -31.148 -10.216 1.00 83.19 317 ALA A N 1
ATOM 2404 C CA . ALA A 1 317 ? 9.207 -32.417 -10.070 1.00 83.19 317 ALA A CA 1
ATOM 2405 C C . ALA A 1 317 ? 10.723 -32.190 -9.994 1.00 83.19 317 ALA A C 1
ATOM 2407 O O . ALA A 1 317 ? 11.367 -32.664 -9.059 1.00 83.19 317 ALA A O 1
ATOM 2408 N N . ARG A 1 318 ? 11.274 -31.340 -10.873 1.00 83.56 318 ARG A N 1
ATOM 2409 C CA . ARG A 1 318 ? 12.680 -30.911 -10.792 1.00 83.56 318 ARG A CA 1
ATOM 2410 C C . ARG A 1 318 ? 13.003 -30.219 -9.474 1.00 83.56 318 ARG A C 1
ATOM 2412 O O . ARG A 1 318 ? 14.019 -30.528 -8.867 1.00 83.56 318 ARG A O 1
ATOM 2419 N N . LYS A 1 319 ? 12.128 -29.331 -8.993 1.00 74.44 319 LYS A N 1
ATOM 2420 C CA . LYS A 1 319 ? 12.306 -28.654 -7.699 1.00 74.44 319 LYS A CA 1
ATOM 2421 C C . LYS A 1 319 ? 12.213 -29.606 -6.497 1.00 74.44 319 LYS A C 1
ATOM 2423 O O . LYS A 1 319 ? 12.797 -29.313 -5.466 1.00 74.44 319 LYS A O 1
ATOM 2428 N N . ARG A 1 320 ? 11.482 -30.724 -6.591 1.00 71.00 320 ARG A N 1
ATOM 2429 C CA . ARG A 1 320 ? 11.474 -31.767 -5.544 1.00 71.00 320 ARG A CA 1
ATOM 2430 C C . ARG A 1 320 ? 12.761 -32.592 -5.560 1.00 71.00 320 ARG A C 1
ATOM 2432 O O . ARG A 1 320 ? 13.279 -32.899 -4.492 1.00 71.00 320 ARG A O 1
ATOM 2439 N N . ALA A 1 321 ? 13.256 -32.934 -6.752 1.00 66.88 321 ALA A N 1
ATOM 2440 C CA . ALA A 1 321 ? 14.494 -33.693 -6.936 1.00 66.88 321 ALA A CA 1
ATOM 2441 C C . ALA A 1 321 ? 15.733 -32.876 -6.537 1.00 66.88 321 ALA A C 1
ATOM 2443 O O . ALA A 1 321 ? 16.621 -33.373 -5.847 1.00 66.88 321 ALA A O 1
ATOM 2444 N N . ALA A 1 322 ? 15.756 -31.593 -6.896 1.00 63.47 322 ALA A N 1
ATOM 2445 C CA . ALA A 1 322 ? 16.684 -30.621 -6.348 1.00 63.47 322 ALA A CA 1
ATOM 2446 C C . ALA A 1 322 ? 16.242 -30.284 -4.921 1.00 63.47 322 ALA A C 1
ATOM 2448 O O . ALA A 1 322 ? 15.583 -29.268 -4.702 1.00 63.47 322 ALA A O 1
ATOM 2449 N N . ARG A 1 323 ? 16.566 -31.146 -3.943 1.00 51.28 323 ARG A N 1
ATOM 2450 C CA . ARG A 1 323 ? 16.442 -30.780 -2.525 1.00 51.28 323 ARG A CA 1
ATOM 2451 C C . ARG A 1 323 ? 17.061 -29.386 -2.376 1.00 51.28 323 ARG A C 1
ATOM 2453 O O . ARG A 1 323 ? 18.254 -29.253 -2.663 1.00 51.28 323 ARG A O 1
ATOM 2460 N N . PRO A 1 324 ? 16.304 -28.345 -1.979 1.00 54.44 324 PRO A N 1
ATOM 2461 C CA . PRO A 1 324 ? 16.956 -27.109 -1.590 1.00 54.44 324 PRO A CA 1
ATOM 2462 C C . PRO A 1 324 ? 17.958 -27.496 -0.504 1.00 54.44 324 PRO A C 1
ATOM 2464 O O . PRO A 1 324 ? 17.612 -28.289 0.377 1.00 54.44 324 PRO A O 1
ATOM 2467 N N . LYS A 1 325 ? 19.203 -27.006 -0.593 1.00 53.78 325 LYS A N 1
ATOM 2468 C CA . LYS A 1 325 ? 20.096 -27.036 0.567 1.00 53.78 325 LYS A CA 1
ATOM 2469 C C . LYS A 1 325 ? 19.267 -26.466 1.710 1.00 53.78 325 LYS A C 1
ATOM 2471 O O . LYS A 1 325 ? 18.826 -25.321 1.635 1.00 53.78 325 LYS A O 1
ATOM 2476 N N . GLN A 1 326 ? 18.938 -27.313 2.675 1.00 52.47 326 GLN A N 1
ATOM 2477 C CA . GLN A 1 326 ? 18.254 -26.885 3.874 1.00 52.47 326 GLN A CA 1
ATOM 2478 C C . GLN A 1 326 ? 19.319 -26.122 4.651 1.00 52.47 326 GLN A C 1
ATOM 2480 O O . GLN A 1 326 ? 20.100 -26.711 5.385 1.00 52.47 326 GLN A O 1
ATOM 2485 N N . GLU A 1 327 ? 19.466 -24.838 4.336 1.00 61.12 327 GLU A N 1
ATOM 2486 C CA . GLU A 1 327 ? 20.249 -23.942 5.167 1.00 61.12 327 GLU A CA 1
ATOM 2487 C C . GLU A 1 327 ? 19.485 -23.800 6.475 1.00 61.12 327 GLU A C 1
ATOM 2489 O O . GLU A 1 327 ? 18.290 -23.482 6.473 1.00 61.12 327 GLU A O 1
ATOM 2494 N N . ASP A 1 328 ? 20.160 -24.087 7.583 1.00 65.62 328 ASP A N 1
ATOM 2495 C CA . ASP A 1 328 ? 19.600 -23.811 8.892 1.00 65.62 328 ASP A CA 1
ATOM 2496 C C . ASP A 1 328 ? 19.284 -22.319 8.970 1.00 65.62 328 ASP A C 1
ATOM 2498 O O . ASP A 1 328 ? 20.121 -21.461 8.663 1.00 65.62 328 ASP A O 1
ATOM 2502 N N . LEU A 1 329 ? 18.049 -22.003 9.362 1.00 63.69 329 LEU A N 1
ATOM 2503 C CA . LEU A 1 329 ? 17.694 -20.624 9.646 1.00 63.69 329 LEU A CA 1
ATOM 2504 C C . LEU A 1 329 ? 18.640 -20.119 10.744 1.00 63.69 329 LEU A C 1
ATOM 2506 O O . LEU A 1 329 ? 18.816 -20.805 11.758 1.00 63.69 329 LEU A O 1
ATOM 2510 N N . PRO A 1 330 ? 19.242 -18.926 10.579 1.00 64.75 330 PRO A N 1
ATOM 2511 C CA . PRO A 1 330 ? 20.063 -18.331 11.622 1.00 64.75 330 PRO A CA 1
ATOM 2512 C C . PRO A 1 330 ? 19.332 -18.344 12.967 1.00 64.75 330 PRO A C 1
ATOM 2514 O O . PRO A 1 330 ? 18.111 -18.191 13.004 1.00 64.75 330 PRO A O 1
ATOM 2517 N N . ALA A 1 331 ? 20.063 -18.468 14.077 1.00 68.19 331 ALA A N 1
ATOM 2518 C CA . ALA A 1 331 ? 19.466 -18.587 15.412 1.00 68.19 331 ALA A CA 1
ATOM 2519 C C . ALA A 1 331 ? 18.419 -17.495 15.714 1.00 68.19 331 ALA A C 1
ATOM 2521 O O . ALA A 1 331 ? 17.382 -17.792 16.297 1.00 68.19 331 ALA A O 1
ATOM 2522 N N . TRP A 1 332 ? 18.641 -16.259 15.252 1.00 65.94 332 TRP A N 1
ATOM 2523 C CA . TRP A 1 332 ? 17.684 -15.160 15.407 1.00 65.94 332 TRP A CA 1
ATOM 2524 C C . TRP A 1 332 ? 16.400 -15.354 14.577 1.00 65.94 332 TRP A C 1
ATOM 2526 O O . TRP A 1 332 ? 15.323 -15.007 15.045 1.00 65.94 332 TRP A O 1
ATOM 2536 N N . ALA A 1 333 ? 16.479 -15.938 13.376 1.00 65.31 333 ALA A N 1
ATOM 2537 C CA . ALA A 1 333 ? 15.315 -16.218 12.534 1.00 65.31 333 ALA A CA 1
ATOM 2538 C C . ALA A 1 333 ? 14.512 -17.390 13.108 1.00 65.31 333 ALA A C 1
ATOM 2540 O O . ALA A 1 333 ? 13.286 -17.351 13.144 1.00 65.31 333 ALA A O 1
ATOM 2541 N N . THR A 1 334 ? 15.205 -18.402 13.630 1.00 68.25 334 THR A N 1
ATOM 2542 C CA . THR A 1 334 ? 14.584 -19.505 14.370 1.00 68.25 334 THR A CA 1
ATOM 2543 C C . THR A 1 334 ? 13.904 -19.000 15.646 1.00 68.25 334 THR A C 1
ATOM 2545 O O . THR A 1 334 ? 12.769 -19.382 15.918 1.00 68.25 334 THR A O 1
ATOM 2548 N N . ALA A 1 335 ? 14.544 -18.083 16.381 1.00 61.44 335 ALA A N 1
ATOM 2549 C CA . ALA A 1 335 ? 13.949 -17.414 17.538 1.00 61.44 335 ALA A CA 1
ATOM 2550 C C . ALA A 1 335 ? 12.746 -16.534 17.154 1.00 61.44 335 ALA A C 1
ATOM 2552 O O . ALA A 1 335 ? 11.764 -16.494 17.885 1.00 61.44 335 ALA A O 1
ATOM 2553 N N . ALA A 1 336 ? 12.772 -15.880 15.988 1.00 62.38 336 ALA A N 1
ATOM 2554 C CA . ALA A 1 336 ? 11.643 -15.092 15.499 1.00 62.38 336 ALA A CA 1
ATOM 2555 C C . ALA A 1 336 ? 10.421 -15.975 15.185 1.00 62.38 336 ALA A C 1
ATOM 2557 O O . ALA A 1 336 ? 9.289 -15.586 15.457 1.00 62.38 336 ALA A O 1
ATOM 2558 N N . VAL A 1 337 ? 10.626 -17.201 14.687 1.00 68.00 337 VAL A N 1
ATOM 2559 C CA . VAL A 1 337 ? 9.557 -18.178 14.381 1.00 68.00 337 VAL A CA 1
ATOM 2560 C C . VAL A 1 337 ? 9.017 -18.877 15.651 1.00 68.00 337 VAL A C 1
ATOM 2562 O O . VAL A 1 337 ? 8.416 -19.947 15.585 1.00 68.00 337 VAL A O 1
ATOM 2565 N N . GLN A 1 338 ? 9.177 -18.261 16.825 1.00 69.38 338 GLN A N 1
ATOM 2566 C CA . GLN A 1 338 ? 8.625 -18.750 18.085 1.00 69.38 338 GLN A CA 1
ATOM 2567 C C . GLN A 1 338 ? 7.097 -18.923 18.021 1.00 69.38 338 GLN A C 1
ATOM 2569 O O . GLN A 1 338 ? 6.374 -18.176 17.353 1.00 69.38 338 GLN A O 1
ATOM 2574 N N . GLU A 1 339 ? 6.584 -19.926 18.737 1.00 71.06 339 GLU A N 1
ATOM 2575 C CA . GLU A 1 339 ? 5.147 -20.070 18.947 1.00 71.06 339 GLU A CA 1
ATOM 2576 C C . GLU A 1 339 ? 4.661 -19.044 19.971 1.00 71.06 339 GLU A C 1
ATOM 2578 O O . GLU A 1 339 ? 5.152 -18.968 21.098 1.00 71.06 339 GLU A O 1
ATOM 2583 N N . TRP A 1 340 ? 3.693 -18.233 19.556 1.00 82.75 340 TRP A N 1
ATOM 2584 C CA . TRP A 1 340 ? 3.133 -17.167 20.368 1.00 82.75 340 TRP A CA 1
ATOM 2585 C C . TRP A 1 340 ? 1.743 -17.544 20.867 1.00 82.75 340 TRP A C 1
ATOM 2587 O O . TRP A 1 340 ? 0.883 -17.948 20.081 1.00 82.75 340 TRP A O 1
ATOM 2597 N N . GLU A 1 341 ? 1.508 -17.329 22.160 1.00 88.88 341 GLU A N 1
ATOM 2598 C CA . GLU A 1 341 ? 0.169 -17.433 22.734 1.00 88.88 341 GLU A CA 1
ATOM 2599 C C . GLU A 1 341 ? -0.747 -16.330 22.178 1.00 88.88 341 GLU A C 1
ATOM 2601 O O . GLU A 1 341 ? -0.348 -15.154 22.135 1.00 88.88 341 GLU A O 1
ATOM 2606 N N . PRO A 1 342 ? -1.984 -16.663 21.770 1.00 93.56 342 PRO A N 1
ATOM 2607 C CA . PRO A 1 342 ? -2.917 -15.681 21.248 1.00 93.56 342 PRO A CA 1
ATOM 2608 C C . PRO A 1 342 ? -3.340 -14.678 22.328 1.00 93.56 342 PRO A C 1
ATOM 2610 O O . PRO A 1 342 ? -3.573 -15.006 23.494 1.00 93.56 342 PRO A O 1
ATOM 2613 N N . SER A 1 343 ? -3.492 -13.416 21.930 1.00 96.31 343 SER A N 1
ATOM 2614 C CA . SER A 1 343 ? -3.911 -12.350 22.836 1.00 96.31 343 SER A CA 1
ATOM 2615 C C . SER A 1 343 ? -5.329 -12.579 23.356 1.00 96.31 343 SER A C 1
ATOM 2617 O O . SER A 1 343 ? -6.282 -12.658 22.580 1.00 96.31 343 SER A O 1
ATOM 2619 N N . LYS A 1 344 ? -5.498 -12.540 24.683 1.00 96.62 344 LYS A N 1
ATOM 2620 C CA . LYS A 1 344 ? -6.818 -12.585 25.342 1.00 96.62 344 LYS A CA 1
ATOM 2621 C C . LYS A 1 344 ? -7.729 -11.407 24.972 1.00 96.62 344 LYS A C 1
ATOM 2623 O O . LYS A 1 344 ? -8.931 -11.485 25.185 1.00 96.62 344 LYS A O 1
ATOM 2628 N N . ALA A 1 345 ? -7.178 -10.323 24.415 1.00 97.38 345 ALA A N 1
ATOM 2629 C CA . ALA A 1 345 ? -7.973 -9.209 23.896 1.00 97.38 345 ALA A CA 1
ATOM 2630 C C . ALA A 1 345 ? -8.777 -9.581 22.637 1.00 97.38 345 ALA A C 1
ATOM 2632 O O . ALA A 1 345 ? -9.744 -8.888 22.324 1.00 97.38 345 ALA A O 1
ATOM 2633 N N . ASN A 1 346 ? -8.409 -10.653 21.926 1.00 97.62 346 ASN A N 1
ATOM 2634 C CA . ASN A 1 346 ? -9.147 -11.158 20.768 1.00 97.62 346 ASN A CA 1
ATOM 2635 C C . ASN A 1 346 ? -10.326 -12.033 21.223 1.00 97.62 346 ASN A C 1
ATOM 2637 O O . ASN A 1 346 ? -10.349 -13.245 21.022 1.00 97.62 346 ASN A O 1
ATOM 2641 N N . ASP A 1 347 ? -11.296 -11.398 21.877 1.00 96.25 347 ASP A N 1
ATOM 2642 C CA . ASP A 1 347 ? -12.452 -12.034 22.519 1.00 96.25 347 ASP A CA 1
ATOM 2643 C C . ASP A 1 347 ? -13.713 -12.057 21.640 1.00 96.25 347 ASP A C 1
ATOM 2645 O O . ASP A 1 347 ? -14.703 -12.708 21.980 1.00 96.25 347 ASP A O 1
ATOM 2649 N N . ARG A 1 348 ? -13.695 -11.367 20.494 1.00 96.81 348 ARG A N 1
ATOM 2650 C CA . ARG A 1 348 ? -14.845 -11.236 19.600 1.00 96.81 348 ARG A CA 1
ATOM 2651 C C . ARG A 1 348 ? -14.652 -12.072 18.345 1.00 96.81 348 ARG A C 1
ATOM 2653 O O . ARG A 1 348 ? -13.709 -11.846 17.592 1.00 96.81 348 ARG A O 1
ATOM 2660 N N . HIS A 1 349 ? -15.570 -13.003 18.104 1.00 96.31 349 HIS A N 1
ATOM 2661 C CA . HIS A 1 349 ? -15.569 -13.788 16.874 1.00 96.31 349 HIS A CA 1
ATOM 2662 C C . HIS A 1 349 ? -16.247 -13.060 15.706 1.00 96.31 349 HIS A C 1
ATOM 2664 O O . HIS A 1 349 ? -17.133 -12.223 15.919 1.00 96.31 349 HIS A O 1
ATOM 2670 N N . LEU A 1 350 ? -15.862 -13.408 14.476 1.00 96.44 350 LEU A N 1
ATOM 2671 C CA . LEU A 1 350 ? -16.532 -12.950 13.260 1.00 96.44 350 LEU A CA 1
ATOM 2672 C C . LEU A 1 350 ? -18.010 -13.364 13.294 1.00 96.44 350 LEU A C 1
ATOM 2674 O O . LEU A 1 350 ? -18.335 -14.507 13.634 1.00 96.44 350 LEU A O 1
ATOM 2678 N N . GLY A 1 351 ? -18.887 -12.406 13.000 1.00 91.38 351 GLY A N 1
ATOM 2679 C CA . GLY A 1 351 ? -20.340 -12.557 13.085 1.00 91.38 351 GLY A CA 1
ATOM 2680 C C . GLY A 1 351 ? -20.979 -11.951 14.336 1.00 91.38 351 GLY A C 1
ATOM 2681 O O . GLY A 1 351 ? -22.202 -11.827 14.406 1.00 91.38 351 GLY A O 1
ATOM 2682 N N . LYS A 1 352 ? -20.180 -11.510 15.318 1.00 94.62 352 LYS A N 1
ATOM 2683 C CA . LYS A 1 352 ? -20.669 -10.604 16.369 1.00 94.62 352 LYS A CA 1
ATOM 2684 C C . LYS A 1 352 ? -20.849 -9.185 15.828 1.00 94.62 352 LYS A C 1
ATOM 2686 O O . LYS A 1 352 ? -20.172 -8.775 14.891 1.00 94.62 352 LYS A O 1
ATOM 2691 N N . THR A 1 353 ? -21.690 -8.397 16.504 1.00 93.56 353 THR A N 1
ATOM 2692 C CA . THR A 1 353 ? -21.902 -6.978 16.183 1.00 93.56 353 THR A CA 1
ATOM 2693 C C . THR A 1 353 ? -20.566 -6.231 16.085 1.00 93.56 353 THR A C 1
ATOM 2695 O O . THR A 1 353 ? -19.743 -6.354 17.010 1.00 93.56 353 THR A O 1
ATOM 2698 N N . PRO A 1 354 ? -20.339 -5.450 15.015 1.00 95.81 354 PRO A N 1
ATOM 2699 C CA . PRO A 1 354 ? -19.162 -4.604 14.907 1.00 95.81 354 PRO A CA 1
ATOM 2700 C C . PRO A 1 354 ? -19.031 -3.637 16.086 1.00 95.81 354 PRO A C 1
ATOM 2702 O O . PRO A 1 354 ? -20.020 -3.178 16.655 1.00 95.81 354 PRO A O 1
ATOM 2705 N N . ASN A 1 355 ? -17.796 -3.354 16.497 1.00 96.94 355 ASN A N 1
ATOM 2706 C CA . ASN A 1 355 ? -17.508 -2.601 17.723 1.00 96.94 355 ASN A CA 1
ATOM 2707 C C . ASN A 1 355 ? -16.434 -1.519 17.533 1.00 96.94 355 ASN A C 1
ATOM 2709 O O . ASN A 1 355 ? -15.870 -1.034 18.523 1.00 96.94 355 ASN A O 1
ATOM 2713 N N . ARG A 1 356 ? -16.179 -1.121 16.286 1.00 98.12 356 ARG A N 1
ATOM 2714 C CA . ARG A 1 356 ? -15.354 0.029 15.920 1.00 98.12 356 ARG A CA 1
ATOM 2715 C C . ARG A 1 356 ? -15.811 0.566 14.563 1.00 98.12 356 ARG A C 1
ATOM 2717 O O . ARG A 1 356 ? -16.152 -0.217 13.679 1.00 98.12 356 ARG A O 1
ATOM 2724 N N . VAL A 1 357 ? -15.809 1.885 14.413 1.00 98.31 357 VAL A N 1
ATOM 2725 C CA . VAL A 1 357 ? -16.166 2.562 13.161 1.00 98.31 357 VAL A CA 1
ATOM 2726 C C . VAL A 1 357 ? -14.988 3.396 12.666 1.00 98.31 357 VAL A C 1
ATOM 2728 O O . VAL A 1 357 ? -14.292 4.007 13.481 1.00 98.31 357 VAL A O 1
ATOM 2731 N N . ARG A 1 358 ? -14.751 3.417 11.353 1.00 98.31 358 ARG A N 1
ATOM 2732 C CA . ARG A 1 358 ? -13.826 4.350 10.700 1.00 98.31 358 ARG A CA 1
ATOM 2733 C C . ARG A 1 358 ? -14.622 5.395 9.922 1.00 98.31 358 ARG A C 1
ATOM 2735 O O . ARG A 1 358 ? -15.541 5.034 9.191 1.00 98.31 358 ARG A O 1
ATOM 2742 N N . LEU A 1 359 ? -14.279 6.668 10.095 1.00 98.00 359 LEU A N 1
ATOM 2743 C CA . LEU A 1 359 ? -14.960 7.808 9.473 1.00 98.00 359 LEU A CA 1
ATOM 2744 C C . LEU A 1 359 ? -13.943 8.830 8.969 1.00 98.00 359 LEU A C 1
ATOM 2746 O O . LEU A 1 359 ? -12.873 8.983 9.557 1.00 98.00 359 LEU A O 1
ATOM 2750 N N . HIS A 1 360 ? -14.312 9.572 7.926 1.00 97.38 360 HIS A N 1
ATOM 2751 C CA . HIS A 1 360 ? -13.641 10.833 7.622 1.00 97.38 360 HIS A CA 1
ATOM 2752 C C . HIS A 1 360 ? -14.051 11.884 8.662 1.00 97.38 360 HIS A C 1
ATOM 2754 O O . HIS A 1 360 ? -15.200 11.876 9.120 1.00 97.38 360 HIS A O 1
ATOM 2760 N N . VAL A 1 361 ? -13.142 12.789 9.031 1.00 97.31 361 VAL A N 1
ATOM 2761 C CA . VAL A 1 361 ? -13.399 13.830 10.043 1.00 97.31 361 VAL A CA 1
ATOM 2762 C C . VAL A 1 361 ? -14.644 14.676 9.754 1.00 97.31 361 VAL A C 1
ATOM 2764 O O . VAL A 1 361 ? -15.373 15.018 10.687 1.00 97.31 361 VAL A O 1
ATOM 2767 N N . ASP A 1 362 ? -14.948 14.927 8.482 1.00 95.94 362 ASP A N 1
ATOM 2768 C CA . ASP A 1 362 ? -16.094 15.754 8.069 1.00 95.94 362 ASP A CA 1
ATOM 2769 C C . ASP A 1 362 ? -17.451 15.090 8.321 1.00 95.94 362 ASP A C 1
ATOM 2771 O O . ASP A 1 362 ? -18.471 15.765 8.428 1.00 95.94 362 ASP A O 1
ATOM 2775 N N . ARG A 1 363 ? -17.484 13.759 8.458 1.00 96.69 363 ARG A N 1
ATOM 2776 C CA . ARG A 1 363 ? -18.725 12.992 8.668 1.00 96.69 363 ARG A CA 1
ATOM 2777 C C . ARG A 1 363 ? -18.995 12.688 10.143 1.00 96.69 363 ARG A C 1
ATOM 2779 O O . ARG A 1 363 ? -19.988 12.041 10.471 1.00 96.69 363 ARG A O 1
ATOM 2786 N N . VAL A 1 364 ? -18.126 13.137 11.054 1.00 96.81 364 VAL A N 1
ATOM 2787 C CA . VAL A 1 364 ? -18.227 12.813 12.487 1.00 96.81 364 VAL A CA 1
ATOM 2788 C C . VAL A 1 364 ? -19.478 13.415 13.122 1.00 96.81 364 VAL A C 1
ATOM 2790 O O . VAL A 1 364 ? -20.128 12.742 13.920 1.00 96.81 364 VAL A O 1
ATOM 2793 N N . ASP A 1 365 ? -19.832 14.659 12.800 1.00 95.69 365 ASP A N 1
ATOM 2794 C CA . ASP A 1 365 ? -20.985 15.318 13.425 1.00 95.69 365 ASP A CA 1
ATOM 2795 C C . ASP A 1 365 ? -22.309 14.698 12.962 1.00 95.69 365 ASP A C 1
ATOM 2797 O O . ASP A 1 365 ? -23.137 14.339 13.801 1.00 95.69 365 ASP A O 1
ATOM 2801 N N . GLU A 1 366 ? -22.462 14.486 11.651 1.00 96.19 366 GLU A N 1
ATOM 2802 C CA . GLU A 1 366 ? -23.608 13.790 11.051 1.00 96.19 366 GLU A CA 1
ATOM 2803 C C . GLU A 1 366 ? -23.798 12.404 11.672 1.00 96.19 366 GLU A C 1
ATOM 2805 O O . GLU A 1 366 ? -24.873 12.084 12.185 1.00 96.19 366 GLU A O 1
ATOM 2810 N N . PHE A 1 367 ? -22.730 11.599 11.705 1.00 96.94 367 PHE A N 1
ATOM 2811 C CA . PHE A 1 367 ? -22.792 10.249 12.250 1.00 96.94 367 PHE A CA 1
ATOM 2812 C C . PHE A 1 367 ? -23.268 10.244 13.705 1.00 96.94 367 PHE A C 1
ATOM 2814 O O . PHE A 1 367 ? -24.084 9.419 14.108 1.00 96.94 367 PHE A O 1
ATOM 2821 N N . ARG A 1 368 ? -22.787 11.192 14.510 1.00 95.25 368 ARG A N 1
ATOM 2822 C CA . ARG A 1 368 ? -23.090 11.253 15.943 1.00 95.25 368 ARG A CA 1
ATOM 2823 C C . ARG A 1 368 ? -24.455 11.835 16.267 1.00 95.25 368 ARG A C 1
ATOM 2825 O O . ARG A 1 368 ? -24.938 11.603 17.374 1.00 95.25 368 ARG A O 1
ATOM 2832 N N . ALA A 1 369 ? -25.064 12.567 15.340 1.00 94.75 369 ALA A N 1
ATOM 2833 C CA . ALA A 1 369 ? -26.454 12.980 15.462 1.00 94.75 369 ALA A CA 1
ATOM 2834 C C . ALA A 1 369 ? -27.400 11.772 15.351 1.00 94.75 369 ALA A C 1
ATOM 2836 O O . ALA A 1 369 ? -28.382 11.700 16.086 1.00 94.75 369 ALA A O 1
ATOM 2837 N N . GLY A 1 370 ? -27.078 10.805 14.481 1.00 92.38 370 GLY A N 1
ATOM 2838 C CA . GLY A 1 370 ? -27.886 9.598 14.265 1.00 92.38 370 GLY A CA 1
ATOM 2839 C C . GLY A 1 370 ? -27.477 8.374 15.093 1.00 92.38 370 GLY A C 1
ATOM 2840 O O . GLY A 1 370 ? -28.281 7.462 15.277 1.00 92.38 370 GLY A O 1
ATOM 2841 N N . VAL A 1 371 ? -26.238 8.325 15.597 1.00 93.19 371 VAL A N 1
ATOM 2842 C CA . VAL A 1 371 ? -25.660 7.124 16.219 1.00 93.19 371 VAL A CA 1
ATOM 2843 C C . VAL A 1 371 ? -24.934 7.451 17.527 1.00 93.19 371 VAL A C 1
ATOM 2845 O O . VAL A 1 371 ? -23.921 8.154 17.559 1.00 93.19 371 VAL A O 1
ATOM 2848 N N . ASN A 1 372 ? -25.382 6.841 18.630 1.00 91.94 372 ASN A N 1
ATOM 2849 C CA . ASN A 1 372 ? -24.687 6.910 19.918 1.00 91.94 372 ASN A CA 1
ATOM 2850 C C . ASN A 1 372 ? -23.547 5.877 20.000 1.00 91.94 372 ASN A C 1
ATOM 2852 O O . ASN A 1 372 ? -23.691 4.805 20.589 1.00 91.94 372 ASN A O 1
ATOM 2856 N N . PHE A 1 373 ? -22.406 6.197 19.390 1.00 92.94 373 PHE A N 1
ATOM 2857 C CA . PHE A 1 373 ? -21.214 5.348 19.381 1.00 92.94 373 PHE A CA 1
ATOM 2858 C C . PHE A 1 373 ? -19.936 6.186 19.525 1.00 92.94 373 PHE A C 1
ATOM 2860 O O . PHE A 1 373 ? -19.914 7.351 19.131 1.00 92.94 373 PHE A O 1
ATOM 2867 N N . SER A 1 374 ? -18.873 5.629 20.118 1.00 89.69 374 SER A N 1
ATOM 2868 C CA . SER A 1 374 ? -17.667 6.405 20.473 1.00 89.69 374 SER A CA 1
ATOM 2869 C C . SER A 1 374 ? -16.327 5.779 20.086 1.00 89.69 374 SER A C 1
ATOM 2871 O O . SER A 1 374 ? -15.327 6.491 20.056 1.00 89.69 374 SER A O 1
ATOM 2873 N N . ARG A 1 375 ? -16.264 4.481 19.757 1.00 96.31 375 ARG A N 1
ATOM 2874 C CA . ARG A 1 375 ? -15.003 3.831 19.356 1.00 96.31 375 ARG A CA 1
ATOM 2875 C C . ARG A 1 375 ? -14.704 4.108 17.885 1.00 96.31 375 ARG A C 1
ATOM 2877 O O . ARG A 1 375 ? -15.124 3.344 17.018 1.00 96.31 375 ARG A O 1
ATOM 2884 N N . MET A 1 376 ? -13.987 5.196 17.631 1.00 97.94 376 MET A N 1
ATOM 2885 C CA . MET A 1 376 ? -13.755 5.717 16.285 1.00 97.94 376 MET A CA 1
ATOM 2886 C C . MET A 1 376 ? -12.280 5.687 15.888 1.00 97.94 376 MET A C 1
ATOM 2888 O O . MET A 1 376 ? -11.404 5.984 16.703 1.00 97.94 376 MET A O 1
ATOM 2892 N N . VAL A 1 377 ? -12.041 5.384 14.616 1.00 98.69 377 VAL A N 1
ATOM 2893 C CA . VAL A 1 377 ? -10.819 5.736 13.889 1.00 98.69 377 VAL A CA 1
ATOM 2894 C C . VAL A 1 377 ? -11.178 6.880 12.942 1.00 98.69 377 VAL A C 1
ATOM 2896 O O . VAL A 1 377 ? -12.164 6.770 12.213 1.00 98.69 377 VAL A O 1
ATOM 2899 N N . LEU A 1 378 ? -10.432 7.981 12.979 1.00 98.50 378 LEU A N 1
ATOM 2900 C CA . LEU A 1 378 ? -10.713 9.172 12.176 1.00 98.50 378 LEU A CA 1
ATOM 2901 C C . LEU A 1 378 ? -9.624 9.398 11.134 1.00 98.50 378 LEU A C 1
ATOM 2903 O O . LEU A 1 378 ? -8.452 9.501 11.483 1.00 98.50 378 LEU A O 1
ATOM 2907 N N . GLU A 1 379 ? -10.033 9.497 9.876 1.00 97.31 379 GLU A N 1
ATOM 2908 C CA . GLU A 1 379 ? -9.187 9.806 8.722 1.00 97.31 379 GLU A CA 1
ATOM 2909 C C . GLU A 1 379 ? -9.353 11.275 8.312 1.00 97.31 379 GLU A C 1
ATOM 2911 O O . GLU A 1 379 ? -10.436 11.840 8.474 1.00 97.31 379 GLU A O 1
ATOM 2916 N N . GLY A 1 380 ? -8.287 11.889 7.793 1.00 96.25 380 GLY A N 1
ATOM 2917 C CA . GLY A 1 380 ? -8.305 13.276 7.309 1.00 96.25 380 GLY A CA 1
ATOM 2918 C C . GLY A 1 380 ? -8.097 14.347 8.386 1.00 96.25 380 GLY A C 1
ATOM 2919 O O . GLY A 1 380 ? -8.241 15.532 8.105 1.00 96.25 380 GLY A O 1
ATOM 2920 N N . ALA A 1 381 ? -7.760 13.968 9.623 1.00 97.38 381 ALA A N 1
ATOM 2921 C CA . ALA A 1 381 ? -7.497 14.945 10.678 1.00 97.38 381 ALA A CA 1
ATOM 2922 C C . ALA A 1 381 ? -6.166 15.681 10.452 1.00 97.38 381 ALA A C 1
ATOM 2924 O O . ALA A 1 381 ? -5.130 15.046 10.254 1.00 97.38 381 ALA A O 1
ATOM 2925 N N . THR A 1 382 ? -6.186 17.008 10.584 1.00 97.44 382 THR A N 1
ATOM 2926 C CA . THR A 1 382 ? -4.983 17.854 10.637 1.00 97.44 382 THR A CA 1
ATOM 2927 C C . THR A 1 382 ? -4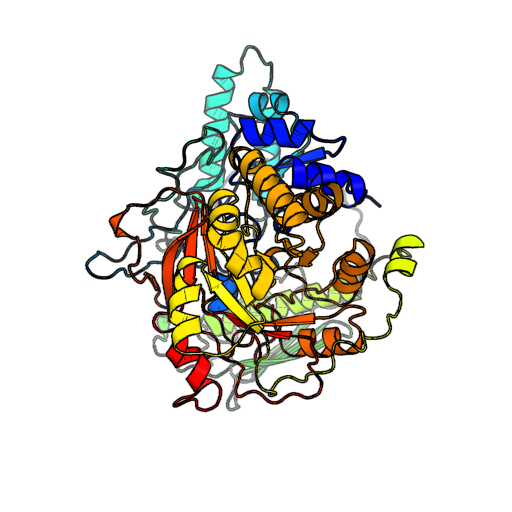.720 18.351 12.060 1.00 97.44 382 THR A C 1
ATOM 2929 O O . THR A 1 382 ? -5.556 18.204 12.961 1.00 97.44 382 THR A O 1
ATOM 2932 N N . SER A 1 383 ? -3.551 18.957 12.286 1.00 97.69 383 SER A N 1
ATOM 2933 C CA . SER A 1 383 ? -3.209 19.570 13.577 1.00 97.69 383 SER A CA 1
ATOM 2934 C C . SER A 1 383 ? -4.193 20.692 13.955 1.00 97.69 383 SER A C 1
ATOM 2936 O O . SER A 1 383 ? -4.619 20.804 15.111 1.00 97.69 383 SER A O 1
ATOM 2938 N N . GLU A 1 384 ? -4.610 21.484 12.969 1.00 97.88 384 GLU A N 1
ATOM 2939 C CA . GLU A 1 384 ? -5.570 22.583 13.095 1.00 97.88 384 GLU A CA 1
ATOM 2940 C C . GLU A 1 384 ? -6.937 22.029 13.499 1.00 97.88 384 GLU A C 1
ATOM 2942 O O . GLU A 1 384 ? -7.481 22.416 14.537 1.00 97.88 384 GLU A O 1
ATOM 2947 N N . TRP A 1 385 ? -7.428 21.023 12.765 1.00 97.75 385 TRP A N 1
ATOM 2948 C CA . TRP A 1 385 ? -8.707 20.379 13.055 1.00 97.75 385 TRP A CA 1
ATOM 2949 C C . TRP A 1 385 ? -8.747 19.801 14.475 1.00 97.75 385 TRP A C 1
ATOM 2951 O O . TRP A 1 385 ? -9.717 20.000 15.211 1.00 97.75 385 TRP A O 1
ATOM 2961 N N . LEU A 1 386 ? -7.680 19.119 14.912 1.00 98.25 386 LEU A N 1
ATOM 2962 C CA . LEU A 1 386 ? -7.594 18.565 16.268 1.00 98.25 386 LEU A CA 1
ATOM 2963 C C . LEU A 1 386 ? -7.623 19.651 17.348 1.00 98.25 386 LEU A C 1
ATOM 2965 O O . LEU A 1 386 ? -8.233 19.455 18.407 1.00 98.25 386 LEU A O 1
ATOM 2969 N N . THR A 1 387 ? -6.981 20.787 17.087 1.00 97.31 387 THR A N 1
ATOM 2970 C CA . THR A 1 387 ? -6.928 21.924 18.009 1.00 97.31 387 THR A CA 1
ATOM 2971 C C . THR A 1 387 ? -8.301 22.578 18.149 1.00 97.31 387 THR A C 1
ATOM 2973 O O . THR A 1 387 ? -8.785 22.776 19.271 1.00 97.31 387 THR A O 1
ATOM 2976 N N . GLU A 1 388 ? -8.979 22.826 17.029 1.00 97.88 388 GLU A N 1
ATOM 2977 C CA . GLU A 1 388 ? -10.342 23.365 16.984 1.00 97.88 388 GLU A CA 1
ATOM 2978 C C . GLU A 1 388 ? -11.345 22.419 17.659 1.00 97.88 388 GLU A C 1
ATOM 2980 O O . GLU A 1 388 ? -12.167 22.822 18.490 1.00 97.88 388 GLU A O 1
ATOM 2985 N N . ARG A 1 389 ? -11.228 21.115 17.385 1.00 97.56 389 ARG A N 1
ATOM 2986 C CA . ARG A 1 389 ? -12.122 20.067 17.893 1.00 97.56 389 ARG A CA 1
ATOM 2987 C C . ARG A 1 389 ? -11.649 19.446 19.212 1.00 97.56 389 ARG A C 1
ATOM 2989 O O . ARG A 1 389 ? -12.187 18.421 19.635 1.00 97.56 389 ARG A O 1
ATOM 2996 N N . ARG A 1 390 ? -10.729 20.070 19.958 1.00 97.44 390 ARG A N 1
ATOM 2997 C CA . ARG A 1 390 ? -10.128 19.510 21.195 1.00 97.44 390 ARG A CA 1
ATOM 2998 C C . ARG A 1 390 ? -11.130 18.937 22.207 1.00 97.44 390 ARG A C 1
ATOM 3000 O O . ARG A 1 390 ? -10.872 17.908 22.830 1.00 97.44 390 ARG A O 1
ATOM 3007 N N . ARG A 1 391 ? -12.290 19.588 22.390 1.00 97.00 391 ARG A N 1
ATOM 3008 C CA . ARG A 1 391 ? -13.343 19.136 23.324 1.00 97.00 391 ARG A CA 1
ATOM 3009 C C . ARG A 1 391 ? -13.975 17.825 22.853 1.00 97.00 391 ARG A C 1
ATOM 3011 O O . ARG A 1 391 ? -14.204 16.927 23.661 1.00 97.00 391 ARG A O 1
ATOM 3018 N N . LEU A 1 392 ? -14.229 17.718 21.550 1.00 95.31 392 LEU A N 1
ATOM 3019 C CA . LEU A 1 392 ? -14.729 16.507 20.908 1.00 95.31 392 LEU A CA 1
ATOM 3020 C C . LEU A 1 392 ? -13.704 15.376 21.047 1.00 95.31 392 LEU A C 1
ATOM 3022 O O . LEU A 1 392 ? -14.050 14.305 21.548 1.00 95.31 392 LEU A O 1
ATOM 3026 N N . CYS A 1 393 ? -12.443 15.646 20.705 1.00 96.56 393 CYS A N 1
ATOM 3027 C CA . CYS A 1 393 ? -11.355 14.673 20.774 1.00 96.56 393 CYS A CA 1
ATOM 3028 C C . CYS A 1 393 ? -11.126 14.146 22.197 1.00 96.56 393 CYS A C 1
ATOM 3030 O O . CYS A 1 393 ? -11.009 12.940 22.389 1.00 96.56 393 CYS A O 1
ATOM 3032 N N . ARG A 1 394 ? -11.149 15.011 23.222 1.00 94.94 394 ARG A N 1
ATOM 3033 C CA . ARG A 1 394 ? -11.015 14.588 24.631 1.00 94.94 394 ARG A CA 1
ATOM 3034 C C . ARG A 1 394 ? -12.150 13.678 25.095 1.00 94.94 394 ARG A C 1
ATOM 3036 O O . ARG A 1 394 ? -11.916 12.777 25.899 1.00 94.94 394 ARG A O 1
ATOM 3043 N N . ARG A 1 395 ? -13.368 13.922 24.599 1.00 94.62 395 ARG A N 1
ATOM 3044 C CA . ARG A 1 395 ? -14.558 13.137 24.944 1.00 94.62 395 ARG A CA 1
ATOM 3045 C C . ARG A 1 395 ? -14.579 11.782 24.243 1.00 94.62 395 ARG A C 1
ATOM 3047 O O . ARG A 1 395 ? -14.910 10.788 24.876 1.00 94.62 395 ARG A O 1
ATOM 3054 N N . LEU A 1 396 ? -14.263 11.751 22.949 1.00 94.94 396 LEU A N 1
ATOM 3055 C CA . LEU A 1 396 ? -14.330 10.533 22.138 1.00 94.94 396 LEU A CA 1
ATOM 3056 C C . LEU A 1 396 ? -13.068 9.675 22.226 1.00 94.94 396 LEU A C 1
ATOM 3058 O O . LEU A 1 396 ? -13.163 8.458 22.128 1.00 94.94 396 LEU A O 1
ATOM 3062 N N . ARG A 1 397 ? -11.905 10.305 22.426 1.00 97.19 397 ARG A N 1
ATOM 3063 C CA . ARG A 1 397 ? -10.578 9.677 22.361 1.00 97.19 397 ARG A CA 1
ATOM 3064 C C . ARG A 1 397 ? -10.412 8.807 21.101 1.00 97.19 397 ARG A C 1
ATOM 3066 O O . ARG A 1 397 ? -10.119 7.618 21.235 1.00 97.19 397 ARG A O 1
ATOM 3073 N N . PRO A 1 398 ? -10.643 9.369 19.897 1.00 98.25 398 PRO A N 1
ATOM 3074 C CA . PRO A 1 398 ? -10.490 8.616 18.660 1.00 98.25 398 PRO A CA 1
ATOM 3075 C C . PRO A 1 398 ? -9.033 8.187 18.451 1.00 98.25 398 PRO A C 1
ATOM 3077 O O . PRO A 1 398 ? -8.107 8.800 18.991 1.00 98.25 398 PRO A O 1
ATOM 3080 N N . VAL A 1 399 ? -8.844 7.157 17.628 1.00 98.81 399 VAL A N 1
ATOM 3081 C CA . VAL A 1 399 ? -7.549 6.882 16.998 1.00 98.81 399 VAL A CA 1
ATOM 3082 C C . VAL A 1 399 ? -7.458 7.736 15.735 1.00 98.81 399 VAL A C 1
ATOM 3084 O O . VAL A 1 399 ? -8.391 7.733 14.935 1.00 98.81 399 VAL A O 1
ATOM 3087 N N . ILE A 1 400 ? -6.373 8.484 15.561 1.00 98.75 400 ILE A N 1
ATOM 3088 C CA . ILE A 1 400 ? -6.167 9.340 14.388 1.00 98.75 400 ILE A CA 1
ATOM 3089 C C . ILE A 1 400 ? -5.391 8.561 13.331 1.00 98.75 400 ILE A C 1
ATOM 3091 O O . ILE A 1 400 ? -4.240 8.198 13.560 1.00 98.75 400 ILE A O 1
ATOM 3095 N N . ALA A 1 401 ? -6.020 8.280 12.193 1.00 98.50 401 ALA A N 1
ATOM 3096 C CA . ALA A 1 401 ? -5.377 7.587 11.091 1.00 98.50 401 ALA A CA 1
ATOM 3097 C C . ALA A 1 401 ? -4.484 8.527 10.294 1.00 98.50 401 ALA A C 1
ATOM 3099 O O . ALA A 1 401 ? -4.950 9.519 9.733 1.00 98.50 401 ALA A O 1
ATOM 3100 N N . LEU A 1 402 ? -3.200 8.181 10.243 1.00 98.19 402 LEU A N 1
ATOM 3101 C CA . LEU A 1 402 ? -2.235 8.856 9.393 1.00 98.19 402 LEU A CA 1
ATOM 3102 C C . LEU A 1 402 ? -2.432 8.417 7.930 1.00 98.19 402 LEU A C 1
ATOM 3104 O O . LEU A 1 402 ? -2.893 7.293 7.690 1.00 98.19 402 LEU A O 1
ATOM 3108 N N . PRO A 1 403 ? -2.074 9.269 6.952 1.00 95.25 403 PRO A N 1
ATOM 3109 C CA . PRO A 1 403 ? -2.197 8.958 5.532 1.00 95.25 403 PRO A CA 1
ATOM 3110 C C . PRO A 1 403 ? -1.526 7.626 5.158 1.00 95.25 403 PRO A C 1
ATOM 3112 O O . PRO A 1 403 ? -0.470 7.296 5.697 1.00 95.25 403 PRO A O 1
ATOM 3115 N N . PRO A 1 404 ? -2.077 6.845 4.215 1.00 92.06 404 PRO A N 1
ATOM 3116 C CA . PRO A 1 404 ? -1.497 5.556 3.825 1.00 92.06 404 PRO A CA 1
ATOM 3117 C C . PRO A 1 404 ? -0.153 5.665 3.084 1.00 92.06 404 PRO A C 1
ATOM 3119 O O . PRO A 1 404 ? 0.586 4.678 2.988 1.00 92.06 404 PRO A O 1
ATOM 3122 N N . VAL A 1 405 ? 0.138 6.846 2.536 1.00 95.25 405 VAL A N 1
ATOM 3123 C CA . VAL A 1 405 ? 1.355 7.201 1.799 1.00 95.25 405 VAL A CA 1
ATOM 3124 C C . VAL A 1 405 ? 1.761 8.606 2.230 1.00 95.25 405 VAL A C 1
ATOM 3126 O O . VAL A 1 405 ? 0.897 9.467 2.376 1.00 95.25 405 VAL A O 1
ATOM 3129 N N . ALA A 1 406 ? 3.058 8.826 2.423 1.00 95.88 406 ALA A N 1
ATOM 3130 C CA . ALA A 1 406 ? 3.635 10.137 2.684 1.00 95.88 406 ALA A CA 1
ATOM 3131 C C . ALA A 1 406 ? 4.954 10.266 1.915 1.00 95.88 406 ALA A C 1
ATOM 3133 O O . ALA A 1 406 ? 5.768 9.339 1.938 1.00 95.88 406 ALA A O 1
ATOM 3134 N N . PHE A 1 407 ? 5.143 11.397 1.244 1.00 97.56 407 PHE A N 1
ATOM 3135 C CA . PHE A 1 407 ? 6.404 11.784 0.610 1.00 97.56 407 PHE A CA 1
ATOM 3136 C C . PHE A 1 407 ? 7.126 12.823 1.487 1.00 97.56 407 PHE A C 1
ATOM 3138 O O . PHE A 1 407 ? 6.602 13.214 2.534 1.00 97.56 407 PHE A O 1
ATOM 3145 N N . GLU A 1 408 ? 8.337 13.238 1.101 1.00 97.25 408 GLU A N 1
ATOM 3146 C CA . GLU A 1 408 ? 9.187 14.138 1.908 1.00 97.25 408 GLU A CA 1
ATOM 3147 C C . GLU A 1 408 ? 8.497 15.456 2.278 1.00 97.25 408 GLU A C 1
ATOM 3149 O O . GLU A 1 408 ? 8.585 15.917 3.416 1.00 97.25 408 GLU A O 1
ATOM 3154 N N . ASP A 1 409 ? 7.763 16.043 1.333 1.00 95.38 409 ASP A N 1
ATOM 3155 C CA . ASP A 1 409 ? 7.054 17.315 1.511 1.00 95.38 409 ASP A CA 1
ATOM 3156 C C . ASP A 1 409 ? 6.007 17.283 2.639 1.00 95.38 409 ASP A C 1
ATOM 3158 O O . ASP A 1 409 ? 5.721 18.301 3.269 1.00 95.38 409 ASP A O 1
ATOM 3162 N N . SER A 1 410 ? 5.478 16.098 2.933 1.00 95.75 410 SER A N 1
ATOM 3163 C CA . SER A 1 410 ? 4.390 15.876 3.878 1.00 95.75 410 SER A CA 1
ATOM 3164 C C . SER A 1 410 ? 4.889 15.604 5.303 1.00 95.75 410 SER A C 1
ATOM 3166 O O . SER A 1 410 ? 4.097 15.606 6.249 1.00 95.75 410 SER A O 1
ATOM 3168 N N . LEU A 1 411 ? 6.190 15.353 5.495 1.00 97.50 411 LEU A N 1
ATOM 3169 C CA . LEU A 1 411 ? 6.735 14.920 6.787 1.00 97.50 411 LEU A CA 1
ATOM 3170 C C . LEU A 1 411 ? 6.605 15.993 7.875 1.00 97.50 411 LEU A C 1
ATOM 3172 O O . LEU A 1 411 ? 6.253 15.677 9.011 1.00 97.50 411 LEU A O 1
ATOM 3176 N N . ALA A 1 412 ? 6.801 17.268 7.528 1.00 97.38 412 ALA A N 1
ATOM 3177 C CA . ALA A 1 412 ? 6.678 18.373 8.480 1.00 97.38 412 ALA A CA 1
ATOM 3178 C C . ALA A 1 412 ? 5.243 18.524 9.025 1.00 97.38 412 ALA A C 1
ATOM 3180 O O . ALA A 1 412 ? 5.045 18.823 10.206 1.00 97.38 412 ALA A O 1
ATOM 3181 N N . ASP A 1 413 ? 4.230 18.298 8.184 1.00 96.94 413 ASP A N 1
ATOM 3182 C CA . ASP A 1 413 ? 2.826 18.291 8.608 1.00 96.94 413 ASP A CA 1
ATOM 3183 C C . ASP A 1 413 ? 2.503 17.087 9.493 1.00 96.94 413 ASP A C 1
ATOM 3185 O O . ASP A 1 413 ? 1.810 17.225 10.506 1.00 96.94 413 ASP A O 1
ATOM 3189 N N . LEU A 1 414 ? 3.046 15.912 9.163 1.00 98.00 414 LEU A N 1
ATOM 3190 C CA . LEU A 1 414 ? 2.887 14.714 9.985 1.00 98.00 414 LEU A CA 1
ATOM 3191 C C . LEU A 1 414 ? 3.533 14.873 11.361 1.00 98.00 414 LEU A C 1
ATOM 3193 O O . LEU A 1 414 ? 2.936 14.472 12.358 1.00 98.00 414 LEU A O 1
ATOM 3197 N N . GLU A 1 415 ? 4.704 15.501 11.447 1.00 98.38 415 GLU A N 1
ATOM 3198 C CA . GLU A 1 415 ? 5.359 15.787 12.723 1.00 98.38 415 GLU A CA 1
ATOM 3199 C C . GLU A 1 415 ? 4.496 16.707 13.603 1.00 98.38 415 GLU A C 1
ATOM 3201 O O . GLU A 1 415 ? 4.259 16.416 14.783 1.00 98.38 415 GLU A O 1
ATOM 3206 N N . ARG A 1 416 ? 3.941 17.781 13.019 1.00 98.50 416 ARG A N 1
ATOM 3207 C CA . ARG A 1 416 ? 2.982 18.664 13.707 1.00 98.50 416 ARG A CA 1
ATOM 3208 C C . ARG A 1 416 ? 1.758 17.891 14.193 1.00 98.50 416 ARG A C 1
ATOM 3210 O O . ARG A 1 416 ? 1.360 18.036 15.351 1.00 98.50 416 ARG A O 1
ATOM 3217 N N . LEU A 1 417 ? 1.183 17.047 13.339 1.00 98.56 417 LEU A N 1
ATOM 3218 C CA . LEU A 1 417 ? 0.021 16.227 13.673 1.00 98.56 417 LEU A CA 1
ATOM 3219 C C . LEU A 1 417 ? 0.312 15.255 14.828 1.00 98.56 417 LEU A C 1
ATOM 3221 O O . LEU A 1 417 ? -0.487 15.163 15.765 1.00 98.56 417 LEU A O 1
ATOM 3225 N N . LEU A 1 418 ? 1.457 14.567 14.800 1.00 98.75 418 LEU A N 1
ATOM 3226 C CA . LEU A 1 418 ? 1.901 13.655 15.859 1.00 98.75 418 LEU A CA 1
ATOM 3227 C C . LEU A 1 418 ? 2.070 14.388 17.193 1.00 98.75 418 LEU A C 1
ATOM 3229 O O . LEU A 1 418 ? 1.562 13.930 18.220 1.00 98.75 418 LEU A O 1
ATOM 3233 N N . LYS A 1 419 ? 2.708 15.564 17.180 1.00 98.50 419 LYS A N 1
ATOM 3234 C CA . LYS A 1 419 ? 2.857 16.412 18.370 1.00 98.50 419 LYS A CA 1
ATOM 3235 C C . LYS A 1 419 ? 1.497 16.787 18.965 1.00 98.50 419 LYS A C 1
ATOM 3237 O O . LYS A 1 419 ? 1.277 16.595 20.161 1.00 98.50 419 LYS A O 1
ATOM 3242 N N . THR A 1 420 ? 0.556 17.231 18.135 1.00 98.56 420 THR A N 1
ATOM 3243 C CA . THR A 1 420 ? -0.804 17.575 18.576 1.00 98.56 420 THR A CA 1
ATOM 3244 C C . THR A 1 420 ? -1.558 16.357 19.121 1.00 98.56 420 THR A C 1
ATOM 3246 O O . THR A 1 420 ? -2.231 16.449 20.152 1.00 98.56 420 THR A O 1
ATOM 3249 N N . CYS A 1 421 ? -1.414 15.185 18.494 1.00 98.62 421 CYS A N 1
ATOM 3250 C CA . CYS A 1 421 ? -1.992 13.935 18.997 1.00 98.62 421 CYS A CA 1
ATOM 3251 C C . CYS A 1 421 ? -1.442 13.568 20.381 1.00 98.62 421 CYS A C 1
ATOM 3253 O O . CYS A 1 421 ? -2.223 13.238 21.279 1.00 98.62 421 CYS A O 1
ATOM 3255 N N . ARG A 1 422 ? -0.122 13.666 20.580 1.00 98.06 422 ARG A N 1
ATOM 3256 C CA . ARG A 1 422 ? 0.538 13.425 21.871 1.00 98.06 422 ARG A CA 1
ATOM 3257 C C . ARG A 1 422 ? 0.020 14.363 22.957 1.00 98.06 422 ARG A C 1
ATOM 3259 O O . ARG A 1 422 ? -0.360 13.889 24.029 1.00 98.06 422 ARG A O 1
ATOM 3266 N N . ASP A 1 423 ? -0.038 15.662 22.672 1.00 97.69 423 ASP A N 1
ATOM 3267 C CA . ASP A 1 423 ? -0.453 16.697 23.629 1.00 97.69 423 ASP A CA 1
ATOM 3268 C C . ASP A 1 423 ? -1.944 16.557 24.014 1.00 97.69 423 ASP A C 1
ATOM 3270 O O . ASP A 1 423 ? -2.355 16.887 25.128 1.00 97.69 423 ASP A O 1
ATOM 3274 N N . LEU A 1 424 ? -2.766 15.995 23.119 1.00 97.56 424 LEU A N 1
ATOM 3275 C CA . LEU A 1 424 ? -4.161 15.623 23.389 1.00 97.56 424 LEU A CA 1
ATOM 3276 C C . LEU A 1 424 ? -4.331 14.194 23.939 1.00 97.56 424 LEU A C 1
ATOM 3278 O O . LEU A 1 424 ? -5.462 13.772 24.204 1.00 97.56 424 LEU A O 1
ATOM 3282 N N . HIS A 1 425 ? -3.236 13.453 24.127 1.00 97.38 425 HIS A N 1
ATOM 3283 C CA . HIS A 1 425 ? -3.201 12.046 24.534 1.00 97.38 425 HIS A CA 1
ATOM 3284 C C . HIS A 1 425 ? -4.027 11.106 23.637 1.00 97.38 425 HIS A C 1
ATOM 3286 O O . HIS A 1 425 ? -4.581 10.101 24.103 1.00 97.38 425 HIS A O 1
ATOM 3292 N N . LEU A 1 426 ? -4.116 11.410 22.346 1.00 98.31 426 LEU A N 1
ATOM 3293 C CA . LEU A 1 426 ? -4.762 10.567 21.344 1.00 98.31 426 LEU A CA 1
ATOM 3294 C C . LEU A 1 426 ? -3.810 9.458 20.888 1.00 98.31 426 LEU A C 1
ATOM 3296 O O . LEU A 1 426 ? -2.590 9.585 20.986 1.00 98.31 426 LEU A O 1
ATOM 3300 N N . ALA A 1 427 ? -4.377 8.335 20.455 1.00 98.50 427 ALA A N 1
ATOM 3301 C CA . ALA A 1 427 ? -3.601 7.307 19.773 1.00 98.50 427 ALA A CA 1
ATOM 3302 C C . ALA A 1 427 ? -3.591 7.588 18.267 1.00 98.50 427 ALA A C 1
ATOM 3304 O O . ALA A 1 427 ? -4.535 8.190 17.754 1.00 98.50 427 ALA A O 1
ATOM 3305 N N . VAL A 1 428 ? -2.559 7.124 17.571 1.00 98.81 428 VAL A N 1
ATOM 3306 C CA . VAL A 1 428 ? -2.447 7.235 16.112 1.00 98.81 428 VAL A CA 1
ATOM 3307 C C . VAL A 1 428 ? -2.479 5.858 15.457 1.00 98.81 428 VAL A C 1
ATOM 3309 O O . VAL A 1 428 ? -2.019 4.878 16.039 1.00 98.81 428 VAL A O 1
ATOM 3312 N N . GLU A 1 429 ? -3.045 5.767 14.262 1.00 98.81 429 GLU A N 1
ATOM 3313 C CA . GLU A 1 429 ? -2.942 4.589 13.406 1.00 98.81 429 GLU A CA 1
ATOM 3314 C C . GLU A 1 429 ? -1.878 4.865 12.339 1.00 98.81 429 GLU A C 1
ATOM 3316 O O . GLU A 1 429 ? -2.038 5.773 11.522 1.00 98.81 429 GLU A O 1
ATOM 3321 N N . VAL A 1 430 ? -0.792 4.089 12.371 1.00 98.56 430 VAL A N 1
ATOM 3322 C CA . VAL A 1 430 ? 0.335 4.210 11.434 1.00 98.56 430 VAL A CA 1
ATOM 3323 C C . VAL A 1 430 ? 0.145 3.282 10.238 1.00 98.56 430 VAL A C 1
ATOM 3325 O O . VAL A 1 430 ? -0.279 2.133 10.388 1.00 98.56 430 VAL A O 1
ATOM 3328 N N . ASN A 1 431 ? 0.479 3.768 9.047 1.00 97.19 431 ASN A N 1
ATOM 3329 C CA . ASN A 1 431 ? 0.288 3.058 7.786 1.00 97.19 431 ASN A CA 1
ATOM 3330 C C . ASN A 1 431 ? 1.589 2.845 6.985 1.00 97.19 431 ASN A C 1
ATOM 3332 O O . ASN A 1 431 ? 1.555 2.138 5.978 1.00 97.19 431 ASN A O 1
ATOM 3336 N N . SER A 1 432 ? 2.730 3.376 7.439 1.00 96.56 432 SER A N 1
ATOM 3337 C CA . SER A 1 432 ? 4.069 3.106 6.884 1.00 96.56 432 SER A CA 1
ATOM 3338 C C . SER A 1 432 ? 5.110 2.850 7.984 1.00 96.56 432 SER A C 1
ATOM 3340 O O . SER A 1 432 ? 4.838 3.064 9.169 1.00 96.56 432 SER A O 1
ATOM 3342 N N . TRP A 1 433 ? 6.300 2.386 7.592 1.00 95.88 433 TRP A N 1
ATOM 3343 C CA . TRP A 1 433 ? 7.425 2.147 8.502 1.00 95.88 433 TRP A CA 1
ATOM 3344 C C . TRP A 1 433 ? 7.944 3.451 9.120 1.00 95.88 433 TRP A C 1
ATOM 3346 O O . TRP A 1 433 ? 8.092 3.546 10.335 1.00 95.88 433 TRP A O 1
ATOM 3356 N N . GLY A 1 434 ? 8.100 4.499 8.316 1.00 97.19 434 GLY A N 1
ATOM 3357 C CA . GLY A 1 434 ? 8.494 5.827 8.774 1.00 97.19 434 GLY A CA 1
ATOM 3358 C C . GLY A 1 434 ? 7.474 6.458 9.720 1.00 97.19 434 GLY A C 1
ATOM 3359 O O . GLY A 1 434 ? 7.847 7.095 10.699 1.00 97.19 434 GLY A O 1
ATOM 3360 N N . GLN A 1 435 ? 6.176 6.219 9.514 1.00 98.06 435 GLN A N 1
ATOM 3361 C CA . GLN A 1 435 ? 5.151 6.659 10.465 1.00 98.06 435 GLN A CA 1
ATOM 3362 C C . GLN A 1 435 ? 5.215 5.902 11.793 1.00 98.06 435 GLN A C 1
ATOM 3364 O O . GLN A 1 435 ? 4.983 6.500 12.843 1.00 98.06 435 GLN A O 1
ATOM 3369 N N . LEU A 1 436 ? 5.522 4.600 11.764 1.00 97.50 436 LEU A N 1
ATOM 3370 C CA . LEU A 1 436 ? 5.753 3.810 12.975 1.00 97.50 436 LEU A CA 1
ATOM 3371 C C . LEU A 1 436 ? 6.927 4.390 13.769 1.00 97.50 436 LEU A C 1
ATOM 3373 O O . LEU A 1 436 ? 6.779 4.639 14.969 1.00 97.50 436 LEU A O 1
ATOM 3377 N N . ARG A 1 437 ? 8.050 4.662 13.095 1.00 96.12 437 ARG A N 1
ATOM 3378 C CA . ARG A 1 437 ? 9.222 5.330 13.672 1.00 96.12 437 ARG A CA 1
ATOM 3379 C C . ARG A 1 437 ? 8.847 6.661 14.313 1.00 96.12 437 ARG A C 1
ATOM 3381 O O . ARG A 1 437 ? 9.023 6.843 15.516 1.00 96.12 437 ARG A O 1
ATOM 3388 N N . ALA A 1 438 ? 8.254 7.558 13.529 1.00 97.88 438 ALA A N 1
ATOM 3389 C CA . ALA A 1 438 ? 7.914 8.902 13.972 1.00 97.88 438 ALA A CA 1
ATOM 3390 C C . ALA A 1 438 ? 6.914 8.891 15.139 1.00 97.88 438 ALA A C 1
ATOM 3392 O O . ALA A 1 438 ? 7.040 9.674 16.078 1.00 97.88 438 ALA A O 1
ATOM 3393 N N . ALA A 1 439 ? 5.945 7.968 15.144 1.00 98.25 439 ALA A N 1
ATOM 3394 C CA . ALA A 1 439 ? 5.030 7.809 16.269 1.00 98.25 439 ALA A CA 1
ATOM 3395 C C . ALA A 1 439 ? 5.756 7.360 17.551 1.00 98.25 439 ALA A C 1
ATOM 3397 O O . ALA A 1 439 ? 5.438 7.872 18.629 1.00 98.25 439 ALA A O 1
ATOM 3398 N N . ARG A 1 440 ? 6.732 6.443 17.450 1.00 97.00 440 ARG A N 1
ATOM 3399 C CA . ARG A 1 440 ? 7.567 6.004 18.585 1.00 97.00 440 ARG A CA 1
ATOM 3400 C C . ARG A 1 440 ? 8.423 7.151 19.118 1.00 97.00 440 ARG A C 1
ATOM 3402 O O . ARG A 1 440 ? 8.389 7.409 20.319 1.00 97.00 440 ARG A O 1
ATOM 3409 N N . GLU A 1 441 ? 9.127 7.863 18.243 1.00 96.50 441 GLU A N 1
ATOM 3410 C CA . GLU A 1 441 ? 9.986 9.001 18.604 1.00 96.50 441 GLU A CA 1
ATOM 3411 C C . GLU A 1 441 ? 9.186 10.152 19.225 1.00 96.50 441 GLU A C 1
ATOM 3413 O O . GLU A 1 441 ? 9.586 10.722 20.240 1.00 96.50 441 GLU A O 1
ATOM 3418 N N . ALA A 1 442 ? 7.996 10.438 18.691 1.00 97.31 442 ALA A N 1
ATOM 3419 C CA . ALA A 1 442 ? 7.091 11.430 19.258 1.00 97.31 442 ALA A CA 1
ATOM 3420 C C . ALA A 1 442 ? 6.474 10.990 20.602 1.00 97.31 442 ALA A C 1
ATOM 3422 O O . ALA A 1 442 ? 5.784 11.785 21.240 1.00 97.31 442 ALA A O 1
ATOM 3423 N N . GLY A 1 443 ? 6.665 9.743 21.046 1.00 97.06 443 GLY A N 1
ATOM 3424 C CA . GLY A 1 443 ? 6.038 9.205 22.257 1.00 97.06 443 GLY A CA 1
ATOM 3425 C C . GLY A 1 443 ? 4.522 9.020 22.123 1.00 97.06 443 GLY A C 1
ATOM 3426 O O . GLY A 1 443 ? 3.791 9.024 23.119 1.00 97.06 443 GLY A O 1
ATOM 3427 N N . CYS A 1 444 ? 4.021 8.880 20.894 1.00 98.06 444 CYS A N 1
ATOM 3428 C CA . CYS A 1 444 ? 2.618 8.605 20.634 1.00 98.06 444 CYS A CA 1
ATOM 3429 C C . CYS A 1 444 ? 2.281 7.144 20.937 1.00 98.06 444 CYS A C 1
ATOM 3431 O O . CYS A 1 444 ? 3.034 6.209 20.674 1.00 98.06 444 CYS A O 1
ATOM 3433 N N . ARG A 1 445 ? 1.070 6.928 21.448 1.00 98.06 445 ARG A N 1
ATOM 3434 C CA . ARG A 1 445 ? 0.486 5.585 21.533 1.00 98.06 445 ARG A CA 1
ATOM 3435 C C . ARG A 1 445 ? -0.006 5.232 20.137 1.00 98.06 445 ARG A C 1
ATOM 3437 O O . ARG A 1 445 ? -0.728 6.043 19.564 1.00 98.06 445 ARG A O 1
ATOM 3444 N N . PHE A 1 446 ? 0.321 4.053 19.619 1.00 98.50 446 PHE A N 1
ATOM 3445 C CA . PHE A 1 446 ? -0.072 3.714 18.254 1.00 98.50 446 PHE A CA 1
ATOM 3446 C C . PHE A 1 446 ? -0.696 2.325 18.091 1.00 98.50 446 PHE A C 1
ATOM 3448 O O . PHE A 1 446 ? -0.495 1.399 18.885 1.00 98.50 446 PHE A O 1
ATOM 3455 N N . GLU A 1 447 ? -1.501 2.227 17.042 1.00 98.50 447 GLU A N 1
ATOM 3456 C CA . GLU A 1 447 ? -2.032 1.011 16.437 1.00 98.50 447 GLU A CA 1
ATOM 3457 C C . GLU A 1 447 ? -1.561 0.973 14.972 1.00 98.50 447 GLU A C 1
ATOM 3459 O O . GLU A 1 447 ? -1.120 1.994 14.441 1.00 98.50 447 GLU A O 1
ATOM 3464 N N . THR A 1 448 ? -1.629 -0.177 14.302 1.00 98.31 448 THR A N 1
ATOM 3465 C CA . THR A 1 448 ? -1.296 -0.256 12.870 1.00 98.31 448 THR A CA 1
ATOM 3466 C C . THR A 1 448 ? -2.547 -0.260 12.012 1.00 98.31 448 THR A C 1
ATOM 3468 O O . THR A 1 448 ? -3.553 -0.868 12.381 1.00 98.31 448 THR A O 1
ATOM 3471 N N . GLY A 1 449 ? -2.476 0.405 10.864 1.00 97.44 449 GLY A N 1
ATOM 3472 C CA . GLY A 1 449 ? -3.534 0.453 9.866 1.00 97.44 449 GLY A CA 1
ATOM 3473 C C . GLY A 1 449 ? -3.329 -0.543 8.722 1.00 97.44 449 GLY A C 1
ATOM 3474 O O . GLY A 1 449 ? -2.350 -1.302 8.701 1.00 97.44 449 GLY A O 1
ATOM 3475 N N . PRO A 1 450 ? -4.251 -0.558 7.743 1.00 94.69 450 PRO A N 1
ATOM 3476 C CA . PRO A 1 450 ? -4.199 -1.482 6.611 1.00 94.69 450 PRO A CA 1
ATOM 3477 C C . PRO A 1 450 ? -2.962 -1.283 5.716 1.00 94.69 450 PRO A C 1
ATOM 3479 O O . PRO A 1 450 ? -2.590 -2.211 4.994 1.00 94.69 450 PRO A O 1
ATOM 3482 N N . GLY A 1 451 ? -2.288 -0.128 5.788 1.00 93.94 451 GLY A N 1
ATOM 3483 C CA . GLY A 1 451 ? -1.080 0.169 5.013 1.00 93.94 451 GLY A CA 1
ATOM 3484 C C . GLY A 1 451 ? 0.121 -0.738 5.315 1.00 93.94 451 GLY A C 1
ATOM 3485 O O . GLY A 1 451 ? 0.966 -0.930 4.447 1.00 93.94 451 GLY A O 1
ATOM 3486 N N . LEU A 1 452 ? 0.206 -1.385 6.481 1.00 94.38 452 LEU A N 1
ATOM 3487 C CA . LEU A 1 452 ? 1.305 -2.332 6.751 1.00 94.38 452 LEU A CA 1
ATOM 3488 C C . LEU A 1 452 ? 1.049 -3.749 6.204 1.00 94.38 452 LEU A C 1
ATOM 3490 O O . LEU A 1 452 ? 1.921 -4.608 6.299 1.00 94.38 452 LEU A O 1
ATOM 3494 N N . ALA A 1 453 ? -0.131 -4.001 5.622 1.00 92.81 453 ALA A N 1
ATOM 3495 C CA . ALA A 1 453 ? -0.476 -5.242 4.921 1.00 92.81 453 ALA A CA 1
ATOM 3496 C C . ALA A 1 453 ? -0.187 -6.542 5.711 1.00 92.81 453 ALA A C 1
ATOM 3498 O O . ALA A 1 453 ? 0.301 -7.534 5.166 1.00 92.81 453 ALA A O 1
ATOM 3499 N N . VAL A 1 454 ? -0.520 -6.564 7.005 1.00 95.44 454 VAL A N 1
ATOM 3500 C CA . VAL A 1 454 ? -0.235 -7.704 7.891 1.00 95.44 454 VAL A CA 1
ATOM 3501 C C . VAL A 1 454 ? -1.110 -8.915 7.551 1.00 95.44 454 VAL A C 1
ATOM 3503 O O . VAL A 1 454 ? -2.336 -8.818 7.515 1.00 95.44 454 VAL A O 1
ATOM 3506 N N . LEU A 1 455 ? -0.475 -10.073 7.333 1.00 93.56 455 LEU A N 1
ATOM 3507 C CA . LEU A 1 455 ? -1.127 -11.314 6.873 1.00 93.56 455 LEU A CA 1
ATOM 3508 C C . LEU A 1 455 ? -0.753 -12.572 7.681 1.00 93.56 455 LEU A C 1
ATOM 3510 O O . LEU A 1 455 ? -1.212 -13.667 7.352 1.00 93.56 455 LEU A O 1
ATOM 3514 N N . ASN A 1 456 ? 0.106 -12.460 8.696 1.00 92.94 456 ASN A N 1
ATOM 3515 C CA . ASN A 1 456 ? 0.557 -13.600 9.500 1.00 92.94 456 ASN A CA 1
ATOM 3516 C C . ASN A 1 456 ? 0.894 -13.189 10.945 1.00 92.94 456 ASN A C 1
ATOM 3518 O O . ASN A 1 456 ? 1.119 -12.013 11.226 1.00 92.94 456 ASN A O 1
ATOM 3522 N N . SER A 1 457 ? 0.911 -14.160 11.861 1.00 92.31 457 SER A N 1
ATOM 3523 C CA . SER A 1 457 ? 1.104 -13.918 13.297 1.00 92.31 457 SER A CA 1
ATOM 3524 C C . SER A 1 457 ? 2.520 -13.472 13.660 1.00 92.31 457 SER A C 1
ATOM 3526 O O . SER A 1 457 ? 2.683 -12.794 14.668 1.00 92.31 457 SER A O 1
ATOM 3528 N N . LEU A 1 458 ? 3.525 -13.800 12.841 1.00 91.19 458 LEU A N 1
ATOM 3529 C CA . LEU A 1 458 ? 4.905 -13.359 13.050 1.00 91.19 458 LEU A CA 1
ATOM 3530 C C . LEU A 1 458 ? 5.025 -11.839 12.891 1.00 91.19 458 LEU A C 1
ATOM 3532 O O . LEU A 1 458 ? 5.571 -11.163 13.754 1.00 91.19 458 LEU A O 1
ATOM 3536 N N . ALA A 1 459 ? 4.425 -11.285 11.838 1.00 93.12 459 ALA A N 1
ATOM 3537 C CA . ALA A 1 459 ? 4.347 -9.840 11.657 1.00 93.12 459 ALA A CA 1
ATOM 3538 C C . ALA A 1 459 ? 3.573 -9.163 12.805 1.00 93.12 459 ALA A C 1
ATOM 3540 O O . ALA A 1 459 ? 3.978 -8.106 13.279 1.00 93.12 459 ALA A O 1
ATOM 3541 N N . VAL A 1 460 ? 2.498 -9.790 13.305 1.00 96.06 460 VAL A N 1
ATOM 3542 C CA . VAL A 1 460 ? 1.771 -9.293 14.491 1.00 96.06 460 VAL A CA 1
ATOM 3543 C C . VAL A 1 460 ? 2.673 -9.279 15.730 1.00 96.06 460 VAL A C 1
ATOM 3545 O O . VAL A 1 460 ? 2.643 -8.309 16.486 1.00 96.06 460 VAL A O 1
ATOM 3548 N N . ALA A 1 461 ? 3.471 -10.329 15.943 1.00 93.12 461 ALA A N 1
ATOM 3549 C CA . ALA A 1 461 ? 4.422 -10.413 17.048 1.00 93.12 461 ALA A CA 1
ATOM 3550 C C . ALA A 1 461 ? 5.470 -9.302 16.978 1.00 93.12 461 ALA A C 1
ATOM 3552 O O . ALA A 1 461 ? 5.626 -8.559 17.944 1.00 93.12 461 ALA A O 1
ATOM 3553 N N . GLN A 1 462 ? 6.089 -9.123 15.810 1.00 91.94 462 GLN A N 1
ATOM 3554 C CA . GLN A 1 462 ? 7.107 -8.099 15.612 1.00 91.94 462 GLN A CA 1
ATOM 3555 C C . GLN A 1 462 ? 6.551 -6.690 15.846 1.00 91.94 462 GLN A C 1
ATOM 3557 O O . GLN A 1 462 ? 7.153 -5.884 16.548 1.00 91.94 462 GLN A O 1
ATOM 3562 N N . LEU A 1 463 ? 5.365 -6.389 15.310 1.00 95.81 463 LEU A N 1
ATOM 3563 C CA . LEU A 1 463 ? 4.734 -5.082 15.508 1.00 95.81 463 LEU A CA 1
ATOM 3564 C C . LEU A 1 463 ? 4.363 -4.843 16.976 1.00 95.81 463 LEU A C 1
ATOM 3566 O O . LEU A 1 463 ? 4.464 -3.714 17.454 1.00 95.81 463 LEU A O 1
ATOM 3570 N N . ARG A 1 464 ? 3.971 -5.891 17.712 1.00 95.38 464 ARG A N 1
ATOM 3571 C CA . ARG A 1 464 ? 3.737 -5.804 19.160 1.00 95.38 464 ARG A CA 1
ATOM 3572 C C . ARG A 1 464 ? 5.012 -5.436 19.912 1.00 95.38 464 ARG A C 1
ATOM 3574 O O . ARG A 1 464 ? 4.957 -4.576 20.784 1.00 95.38 464 ARG A O 1
ATOM 3581 N N . GLU A 1 465 ? 6.134 -6.074 19.587 1.00 92.94 465 GLU A N 1
ATOM 3582 C CA . GLU A 1 465 ? 7.438 -5.770 20.194 1.00 92.94 465 GLU A CA 1
ATOM 3583 C C . GLU A 1 465 ? 7.889 -4.340 19.895 1.00 92.94 465 GLU A C 1
ATOM 3585 O O . GLU A 1 465 ? 8.413 -3.665 20.776 1.00 92.94 465 GLU A O 1
ATOM 3590 N N . LEU A 1 466 ? 7.581 -3.836 18.697 1.00 94.50 466 LEU A N 1
ATOM 3591 C CA . LEU A 1 466 ? 7.803 -2.436 18.322 1.00 94.50 466 LEU A CA 1
ATOM 3592 C C . LEU A 1 466 ? 6.854 -1.448 19.033 1.00 94.50 466 LEU A C 1
ATOM 3594 O O . LEU A 1 466 ? 7.028 -0.236 18.913 1.00 94.50 466 LEU A O 1
ATOM 3598 N N . GLY A 1 467 ? 5.866 -1.937 19.792 1.00 96.12 467 GLY A N 1
ATOM 3599 C CA . GLY A 1 467 ? 4.974 -1.127 20.626 1.00 96.12 467 GLY A CA 1
ATOM 3600 C C . GLY A 1 467 ? 3.537 -0.982 20.114 1.00 96.12 467 GLY A C 1
ATOM 3601 O O . GLY A 1 467 ? 2.747 -0.258 20.731 1.00 96.12 467 GLY A O 1
ATOM 3602 N N . ALA A 1 468 ? 3.159 -1.669 19.029 1.00 97.75 468 ALA A N 1
ATOM 3603 C CA . ALA A 1 468 ? 1.797 -1.617 18.506 1.00 97.75 468 ALA A CA 1
ATOM 3604 C C . ALA A 1 468 ? 0.796 -2.220 19.502 1.00 97.75 468 ALA A C 1
ATOM 3606 O O . ALA A 1 468 ? 0.923 -3.362 19.951 1.00 97.75 468 ALA A O 1
ATOM 3607 N N . ARG A 1 469 ? -0.259 -1.463 19.818 1.00 97.44 469 ARG A N 1
ATOM 3608 C CA . ARG A 1 469 ? -1.306 -1.890 20.768 1.00 97.44 469 ARG A CA 1
ATOM 3609 C C . ARG A 1 469 ? -2.386 -2.746 20.129 1.00 97.44 469 ARG A C 1
ATOM 3611 O O . ARG A 1 469 ? -3.018 -3.562 20.799 1.00 97.44 469 ARG A O 1
ATOM 3618 N N . CYS A 1 470 ? -2.621 -2.512 18.848 1.00 98.44 470 CYS A N 1
ATOM 3619 C CA . CYS A 1 470 ? -3.538 -3.256 18.012 1.00 98.44 470 CYS A CA 1
ATOM 3620 C C . CYS A 1 470 ? -2.962 -3.308 16.600 1.00 98.44 470 CYS A C 1
ATOM 3622 O O . CYS A 1 470 ? -2.356 -2.335 16.148 1.00 9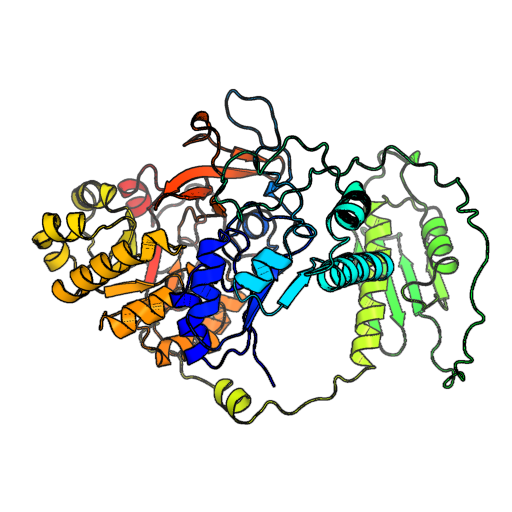8.44 470 CYS A O 1
ATOM 3624 N N . VAL A 1 471 ? -3.145 -4.443 15.934 1.00 98.62 471 VAL A N 1
ATOM 3625 C CA . VAL A 1 471 ? -2.667 -4.682 14.579 1.00 98.62 471 VAL A CA 1
ATOM 3626 C C . VAL A 1 471 ? -3.857 -4.872 13.650 1.00 98.62 471 VAL A C 1
ATOM 3628 O O . VAL A 1 471 ? -4.663 -5.787 13.841 1.00 98.62 471 VAL A O 1
ATOM 3631 N N . THR A 1 472 ? -3.972 -4.012 12.641 1.00 98.56 472 THR A N 1
ATOM 3632 C CA . THR A 1 472 ? -4.968 -4.185 11.581 1.00 98.56 472 THR A CA 1
ATOM 3633 C C . THR A 1 472 ? -4.524 -5.287 10.634 1.00 98.56 472 THR A C 1
ATOM 3635 O O . THR A 1 472 ? -3.426 -5.247 10.075 1.00 98.56 472 THR A O 1
ATOM 3638 N N . VAL A 1 473 ? -5.391 -6.278 10.444 1.00 97.94 473 VAL A N 1
ATOM 3639 C CA . VAL A 1 473 ? -5.184 -7.325 9.446 1.00 97.94 473 VAL A CA 1
ATOM 3640 C C . VAL A 1 473 ? -5.459 -6.746 8.062 1.00 97.94 473 VAL A C 1
ATOM 3642 O O . VAL A 1 473 ? -6.430 -6.011 7.875 1.00 97.94 473 VAL A O 1
ATOM 3645 N N . SER A 1 474 ? -4.615 -7.082 7.084 1.00 95.88 474 SER A N 1
ATOM 3646 C CA . SER A 1 474 ? -4.821 -6.672 5.695 1.00 95.88 474 SER A CA 1
ATOM 3647 C C . SER A 1 474 ? -6.225 -7.071 5.218 1.00 95.88 474 SER A C 1
ATOM 3649 O O . SER A 1 474 ? -6.588 -8.244 5.351 1.00 95.88 474 SER A O 1
ATOM 3651 N N . PRO A 1 475 ? -6.987 -6.159 4.586 1.00 94.50 475 PRO A N 1
ATOM 3652 C CA . PRO A 1 475 ? -8.269 -6.500 3.972 1.00 94.50 475 PRO A CA 1
ATOM 3653 C C . PRO A 1 475 ? -8.159 -7.554 2.861 1.00 94.50 475 PRO A C 1
ATOM 3655 O O . PRO A 1 475 ? -9.162 -8.128 2.457 1.00 94.50 475 PRO A O 1
ATOM 3658 N N . GLU A 1 476 ? -6.952 -7.819 2.344 1.00 94.19 476 GLU A N 1
ATOM 3659 C CA . GLU A 1 476 ? -6.735 -8.888 1.372 1.00 94.19 476 GLU A CA 1
ATOM 3660 C C . GLU A 1 476 ? -6.717 -10.292 2.004 1.00 94.19 476 GLU A C 1
ATOM 3662 O O . GLU A 1 476 ? -6.763 -11.266 1.254 1.00 94.19 476 GLU A O 1
ATOM 3667 N N . ALA A 1 477 ? -6.632 -10.429 3.332 1.00 94.88 477 ALA A N 1
ATOM 3668 C CA . ALA A 1 477 ? -6.520 -11.728 3.994 1.00 94.88 477 ALA A CA 1
ATOM 3669 C C . ALA A 1 477 ? -7.689 -12.661 3.637 1.00 94.88 477 ALA A C 1
ATOM 3671 O O . ALA A 1 477 ? -8.856 -12.301 3.794 1.00 94.88 477 ALA A O 1
ATOM 3672 N N . ASP A 1 478 ? -7.374 -13.880 3.193 1.00 94.62 478 ASP A N 1
ATOM 3673 C CA . ASP A 1 478 ? -8.395 -14.908 2.990 1.00 94.62 478 ASP A CA 1
ATOM 3674 C C . ASP A 1 478 ? -8.821 -15.570 4.313 1.00 94.62 478 ASP A C 1
ATOM 3676 O O . ASP A 1 478 ? -8.164 -15.433 5.353 1.00 94.62 478 ASP A O 1
ATOM 3680 N N . ARG A 1 479 ? -9.921 -16.336 4.279 1.00 95.62 479 ARG A N 1
ATOM 3681 C CA . ARG A 1 479 ? -10.455 -17.031 5.463 1.00 95.62 479 ARG A CA 1
ATOM 3682 C C . ARG A 1 479 ? -9.401 -17.862 6.199 1.00 95.62 479 ARG A C 1
ATOM 3684 O O . ARG A 1 479 ? -9.346 -17.828 7.425 1.00 95.62 479 ARG A O 1
ATOM 3691 N N . ARG A 1 480 ? -8.555 -18.607 5.478 1.00 94.00 480 ARG A N 1
ATOM 3692 C CA . ARG A 1 480 ? -7.560 -19.498 6.101 1.00 94.00 480 ARG A CA 1
ATOM 3693 C C . ARG A 1 480 ? -6.456 -18.697 6.779 1.00 94.00 480 ARG A C 1
ATOM 3695 O O . ARG A 1 480 ? -5.965 -19.103 7.830 1.00 94.00 480 ARG A O 1
ATOM 3702 N N . GLN A 1 481 ? -6.046 -17.582 6.179 1.00 94.25 481 GLN A N 1
ATOM 3703 C CA . GLN A 1 481 ? -5.084 -16.665 6.788 1.00 94.25 481 GLN A CA 1
ATOM 3704 C C . GLN A 1 481 ? -5.649 -16.054 8.071 1.00 94.25 481 GLN A C 1
ATOM 3706 O O . GLN A 1 481 ? -4.945 -16.034 9.077 1.00 94.25 481 GLN A O 1
ATOM 3711 N N . LEU A 1 482 ? -6.917 -15.634 8.060 1.00 96.38 482 LEU A N 1
ATOM 3712 C CA . LEU A 1 482 ? -7.604 -15.091 9.235 1.00 96.38 482 LEU A CA 1
ATOM 3713 C C . LEU A 1 482 ? -7.704 -16.114 10.373 1.00 96.38 482 LEU A C 1
ATOM 3715 O O . LEU A 1 482 ? -7.330 -15.803 11.499 1.00 96.38 482 LEU A O 1
ATOM 3719 N N . GLU A 1 483 ? -8.130 -17.346 10.083 1.00 95.69 483 GLU A N 1
ATOM 3720 C CA . GLU A 1 483 ? -8.209 -18.427 11.080 1.00 95.69 483 GLU A CA 1
ATOM 3721 C C . GLU A 1 483 ? -6.833 -18.717 11.708 1.00 95.69 483 GLU A C 1
ATOM 3723 O O . GLU A 1 483 ? -6.705 -18.802 12.929 1.00 95.69 483 GLU A O 1
ATOM 3728 N N . ARG A 1 484 ? -5.774 -18.796 10.890 1.00 92.88 484 ARG A N 1
ATOM 3729 C CA . ARG A 1 484 ? -4.396 -19.008 11.374 1.00 92.88 484 ARG A CA 1
ATOM 3730 C C . ARG A 1 484 ? -3.873 -17.837 12.200 1.00 92.88 484 ARG A C 1
ATOM 3732 O O . ARG A 1 484 ? -3.210 -18.052 13.212 1.00 92.88 484 ARG A O 1
ATOM 3739 N N . LEU A 1 485 ? -4.156 -16.607 11.771 1.00 93.56 485 LEU A N 1
ATOM 3740 C CA . LEU A 1 485 ? -3.826 -15.393 12.515 1.00 93.56 485 LEU A CA 1
ATOM 3741 C C . LEU A 1 485 ? -4.477 -15.428 13.896 1.00 93.56 485 LEU A C 1
ATOM 3743 O O . LEU A 1 485 ? -3.783 -15.285 14.896 1.00 93.56 485 LEU A O 1
ATOM 3747 N N . SER A 1 486 ? -5.783 -15.675 13.968 1.00 92.69 486 SER A N 1
ATOM 3748 C CA . SER A 1 486 ? -6.531 -15.678 15.227 1.00 92.69 486 SER A CA 1
ATOM 3749 C C . SER A 1 486 ? -6.055 -16.734 16.225 1.00 92.69 486 SER A C 1
ATOM 3751 O O . SER A 1 486 ? -6.108 -16.487 17.426 1.00 92.69 486 SER A O 1
ATOM 3753 N N . GLN A 1 487 ? -5.541 -17.872 15.751 1.00 90.69 487 GLN A N 1
ATOM 3754 C CA . GLN A 1 487 ? -4.988 -18.924 16.612 1.00 90.69 487 GLN A CA 1
ATOM 3755 C C . GLN A 1 487 ? -3.669 -18.536 17.292 1.00 90.69 487 GLN A C 1
ATOM 3757 O O . GLN A 1 487 ? -3.343 -19.106 18.327 1.00 90.69 487 GLN A O 1
ATOM 3762 N N . ARG A 1 488 ? -2.894 -17.613 16.707 1.00 92.00 488 ARG A N 1
ATOM 3763 C CA . ARG A 1 488 ? -1.502 -17.355 17.118 1.00 92.00 488 ARG A CA 1
ATOM 3764 C C . ARG A 1 488 ? -1.153 -15.882 17.304 1.00 92.00 488 ARG A C 1
ATOM 3766 O O . ARG A 1 488 ? -0.008 -15.576 17.598 1.00 92.00 488 ARG A O 1
ATOM 3773 N N . ALA A 1 489 ? -2.079 -14.950 17.080 1.00 94.81 489 ALA A N 1
ATOM 3774 C CA . ALA A 1 489 ? -1.795 -13.518 17.116 1.00 94.81 489 ALA A CA 1
ATOM 3775 C C . ALA A 1 489 ? -1.554 -13.026 18.555 1.00 94.81 489 ALA A C 1
ATOM 3777 O O . ALA A 1 489 ? -2.511 -12.937 19.330 1.00 94.81 489 ALA A O 1
ATOM 3778 N N . PRO A 1 490 ? -0.324 -12.613 18.909 1.00 95.12 490 PRO A N 1
ATOM 3779 C CA . PRO A 1 490 ? 0.010 -12.220 20.278 1.00 95.12 490 PRO A CA 1
ATOM 3780 C C . PRO A 1 490 ? -0.456 -10.816 20.686 1.00 95.12 490 PRO A C 1
ATOM 3782 O O . PRO A 1 490 ? -0.224 -10.392 21.824 1.00 95.12 490 PRO A O 1
ATOM 3785 N N . ALA A 1 491 ? -1.090 -10.077 19.775 1.00 96.75 491 ALA A N 1
ATOM 3786 C CA . ALA A 1 491 ? -1.629 -8.740 19.999 1.00 96.75 491 ALA A CA 1
ATOM 3787 C C . ALA A 1 491 ? -3.113 -8.663 19.624 1.00 96.75 491 ALA A C 1
ATOM 3789 O O . ALA A 1 491 ? -3.655 -9.545 18.952 1.00 96.75 491 ALA A O 1
ATOM 3790 N N . ALA A 1 492 ? -3.768 -7.587 20.062 1.00 98.25 492 ALA A N 1
ATOM 3791 C CA . ALA A 1 492 ? -5.133 -7.289 19.659 1.00 98.25 492 ALA A CA 1
ATOM 3792 C C . ALA A 1 492 ? -5.207 -7.106 18.136 1.00 98.25 492 ALA A C 1
ATOM 3794 O O . ALA A 1 492 ? -4.410 -6.366 17.563 1.00 98.25 492 ALA A O 1
ATOM 3795 N N . LEU A 1 493 ? -6.182 -7.736 17.491 1.00 98.62 493 LEU A N 1
ATOM 3796 C CA . LEU A 1 493 ? -6.424 -7.614 16.058 1.00 98.62 493 LEU A CA 1
ATOM 3797 C C . LEU A 1 493 ? -7.595 -6.671 15.772 1.00 98.62 493 LEU A C 1
ATOM 3799 O O . LEU A 1 493 ? -8.590 -6.659 16.506 1.00 98.62 493 LEU A O 1
ATOM 3803 N N . ALA A 1 494 ? -7.492 -5.938 14.668 1.00 98.56 494 ALA A N 1
ATOM 3804 C CA . ALA A 1 494 ? -8.607 -5.257 14.025 1.00 98.56 494 ALA A CA 1
ATOM 3805 C C . ALA A 1 494 ? -8.855 -5.881 12.645 1.00 98.56 494 ALA A C 1
ATOM 3807 O O . ALA A 1 494 ? -7.932 -6.010 11.842 1.00 98.56 494 ALA A O 1
ATOM 3808 N N . ILE A 1 495 ? -10.096 -6.288 12.380 1.00 98.38 495 ILE A N 1
ATOM 3809 C CA . ILE A 1 495 ? -10.522 -6.894 11.114 1.00 98.38 495 ILE A CA 1
ATOM 3810 C C . ILE A 1 495 ? -11.642 -6.039 10.534 1.00 98.38 495 ILE A C 1
ATOM 3812 O O . ILE A 1 495 ? -12.649 -5.795 11.200 1.00 98.38 495 ILE A O 1
ATOM 3816 N N . TYR A 1 496 ? -11.470 -5.592 9.294 1.00 97.88 496 TYR A N 1
ATOM 3817 C CA . TYR A 1 496 ? -12.509 -4.880 8.562 1.00 97.88 496 TYR A CA 1
ATOM 3818 C C . TYR A 1 496 ? -13.557 -5.887 8.096 1.00 97.88 496 TYR A C 1
ATOM 3820 O O . TYR A 1 496 ? -13.223 -6.880 7.458 1.00 97.88 496 TYR A O 1
ATOM 3828 N N . VAL A 1 497 ? -14.818 -5.634 8.435 1.00 97.12 497 VAL A N 1
ATOM 3829 C CA . VAL A 1 497 ? -15.958 -6.485 8.054 1.00 97.12 497 VAL A CA 1
ATOM 3830 C C . VAL A 1 497 ? -16.909 -5.788 7.091 1.00 97.12 497 VAL A C 1
ATOM 3832 O O . VAL A 1 497 ? -17.805 -6.421 6.556 1.00 97.12 497 VAL A O 1
ATOM 3835 N N . PHE A 1 498 ? -16.729 -4.489 6.876 1.00 96.94 498 PHE A N 1
ATOM 3836 C CA . PHE A 1 498 ? -17.451 -3.715 5.880 1.00 96.94 498 PHE A CA 1
ATOM 3837 C C . PHE A 1 498 ? -16.572 -2.545 5.459 1.00 96.94 498 PHE A C 1
ATOM 3839 O O . PHE A 1 498 ? -16.078 -1.826 6.330 1.00 96.94 498 PHE A O 1
ATOM 3846 N N . SER A 1 499 ? -16.336 -2.369 4.163 1.00 96.62 499 SER A N 1
ATOM 3847 C CA . SER A 1 499 ? -15.552 -1.242 3.648 1.00 96.62 499 SER A CA 1
ATOM 3848 C C . SER A 1 499 ? -15.737 -1.092 2.146 1.00 96.62 499 SER A C 1
ATOM 3850 O O . SER A 1 499 ? -15.901 -2.081 1.427 1.00 96.62 499 SER A O 1
ATOM 3852 N N . ARG A 1 500 ? -15.611 0.152 1.685 1.00 96.88 500 ARG A N 1
ATOM 3853 C CA . ARG A 1 500 ? -15.244 0.502 0.311 1.00 96.88 500 ARG A CA 1
ATOM 3854 C C . ARG A 1 500 ? -13.744 0.828 0.279 1.00 96.88 500 ARG A C 1
ATOM 3856 O O . ARG A 1 500 ? -13.379 2.002 0.425 1.00 96.88 500 ARG A O 1
ATOM 3863 N N . PRO A 1 501 ? -12.859 -0.185 0.200 1.00 95.81 501 PRO A N 1
ATOM 3864 C CA . PRO A 1 501 ? -11.432 0.031 0.385 1.00 95.81 501 PRO A CA 1
ATOM 3865 C C . PRO A 1 501 ? -10.827 0.858 -0.747 1.00 95.81 501 PRO A C 1
ATOM 3867 O O . PRO A 1 501 ? -11.309 0.863 -1.883 1.00 95.81 501 PRO A O 1
ATOM 3870 N N . VAL A 1 502 ? -9.699 1.498 -0.443 1.00 96.44 502 VAL A N 1
ATOM 3871 C CA . VAL A 1 502 ? -8.815 2.084 -1.453 1.00 96.44 502 VAL A CA 1
ATOM 3872 C C . VAL A 1 502 ? -8.208 0.956 -2.289 1.00 96.44 502 VAL A C 1
ATOM 3874 O O . VAL A 1 502 ? -7.485 0.099 -1.785 1.00 96.44 502 VAL A O 1
ATOM 3877 N N . LEU A 1 503 ? -8.512 0.945 -3.584 1.00 97.25 503 LEU A N 1
ATOM 3878 C CA . LEU A 1 503 ? -8.010 -0.027 -4.550 1.00 97.25 503 LEU A CA 1
ATOM 3879 C C . LEU A 1 503 ? -6.716 0.425 -5.229 1.00 97.25 503 LEU A C 1
ATOM 3881 O O . LEU A 1 503 ? -5.943 -0.431 -5.675 1.00 97.25 503 LEU A O 1
ATOM 3885 N N . ALA A 1 504 ? -6.483 1.734 -5.307 1.00 97.31 504 ALA A N 1
ATOM 3886 C CA . ALA A 1 504 ? -5.264 2.340 -5.830 1.00 97.31 504 ALA A CA 1
ATOM 3887 C C . ALA A 1 504 ? -5.040 3.726 -5.211 1.00 97.31 504 ALA A C 1
ATOM 3889 O O . ALA A 1 504 ? -6.002 4.446 -4.948 1.00 97.31 504 ALA A O 1
ATOM 3890 N N . VAL A 1 505 ? -3.778 4.112 -5.052 1.00 97.06 505 VAL A N 1
ATOM 3891 C CA . VAL A 1 505 ? -3.351 5.474 -4.688 1.00 97.06 505 VAL A CA 1
ATOM 3892 C C . VAL A 1 505 ? -2.374 5.933 -5.755 1.00 97.06 505 VAL A C 1
ATOM 3894 O O . VAL A 1 505 ? -1.461 5.174 -6.054 1.00 97.06 505 VAL A O 1
ATOM 3897 N N . SER A 1 506 ? -2.526 7.117 -6.335 1.00 97.06 506 SER A N 1
ATOM 3898 C CA . SER A 1 506 ? -1.655 7.601 -7.408 1.00 97.06 506 SER A CA 1
ATOM 3899 C C . SER A 1 506 ? -1.196 9.036 -7.179 1.00 97.06 506 SER A C 1
ATOM 3901 O O . SER A 1 506 ? -1.955 9.877 -6.695 1.00 97.06 506 SER A O 1
ATOM 3903 N N . ARG A 1 507 ? 0.057 9.294 -7.569 1.00 96.12 507 ARG A N 1
ATOM 3904 C CA . ARG A 1 507 ? 0.644 10.634 -7.684 1.00 96.12 507 ARG A CA 1
ATOM 3905 C C . ARG A 1 507 ? 0.532 11.186 -9.110 1.00 96.12 507 ARG A C 1
ATOM 3907 O O . ARG A 1 507 ? 0.977 12.293 -9.360 1.00 96.12 507 ARG A O 1
ATOM 3914 N N . VAL A 1 508 ? -0.012 10.414 -10.059 1.00 96.06 508 VAL A N 1
ATOM 3915 C CA . VAL A 1 508 ? -0.320 10.936 -11.398 1.00 96.06 508 VAL A CA 1
ATOM 3916 C C . VAL A 1 508 ? -1.396 11.998 -11.263 1.00 96.06 508 VAL A C 1
ATOM 3918 O O . VAL A 1 508 ? -2.430 11.745 -10.649 1.00 96.06 508 VAL A O 1
ATOM 3921 N N . GLU A 1 509 ? -1.171 13.155 -11.868 1.00 95.44 509 GLU A N 1
ATOM 3922 C CA . GLU A 1 509 ? -2.200 14.167 -12.017 1.00 95.44 509 GLU A CA 1
ATOM 3923 C C . GLU A 1 509 ? -3.094 13.829 -13.204 1.00 95.44 509 GLU A C 1
ATOM 3925 O O . GLU A 1 509 ? -2.644 13.711 -14.346 1.00 95.44 509 GLU A O 1
ATOM 3930 N N . LEU A 1 510 ? -4.373 13.635 -12.896 1.00 93.56 510 LEU A N 1
ATOM 3931 C CA . LEU A 1 510 ? -5.411 13.263 -13.843 1.00 93.56 510 LEU A CA 1
ATOM 3932 C C . LEU A 1 510 ? -6.348 14.447 -14.110 1.00 93.56 510 LEU A C 1
ATOM 3934 O O . LEU A 1 510 ? -6.431 15.363 -13.287 1.00 93.56 510 LEU A O 1
ATOM 3938 N N . PRO A 1 511 ? -7.082 14.425 -15.233 1.00 93.06 511 PRO A N 1
ATOM 3939 C CA . PRO A 1 511 ? -8.090 15.435 -15.521 1.00 93.06 511 PRO A CA 1
ATOM 3940 C C . PRO A 1 511 ? -9.118 15.568 -14.385 1.00 93.06 511 PRO A C 1
ATOM 3942 O O . PRO A 1 511 ? -9.615 14.571 -13.851 1.00 93.06 511 PRO A O 1
ATOM 3945 N N . ALA A 1 512 ? -9.430 16.806 -13.996 1.00 93.38 512 ALA A N 1
ATOM 3946 C CA . ALA A 1 512 ? -10.296 17.098 -12.851 1.00 93.38 512 ALA A CA 1
ATOM 3947 C C . ALA A 1 512 ? -11.719 16.552 -13.036 1.00 93.38 512 ALA A C 1
ATOM 3949 O O . ALA A 1 512 ? -12.384 16.203 -12.064 1.00 93.38 512 ALA A O 1
ATOM 3950 N N . GLU A 1 513 ? -12.174 16.419 -14.280 1.00 92.56 513 GLU A N 1
ATOM 3951 C CA . GLU A 1 513 ? -13.463 15.836 -14.629 1.00 92.56 513 GLU A CA 1
ATOM 3952 C C . GLU A 1 513 ? -13.583 14.349 -14.283 1.00 92.56 513 GLU A C 1
ATOM 3954 O O . GLU A 1 513 ? -14.695 13.830 -14.274 1.00 92.56 513 GLU A O 1
ATOM 3959 N N . PHE A 1 514 ? -12.483 13.658 -13.975 1.00 94.31 514 PHE A N 1
ATOM 3960 C CA . PHE A 1 514 ? -12.543 12.283 -13.486 1.00 94.31 514 PHE A CA 1
ATOM 3961 C C . PHE A 1 514 ? -12.994 12.208 -12.030 1.00 94.31 514 PHE A C 1
ATOM 3963 O O . PHE A 1 514 ? -13.510 11.170 -11.624 1.00 94.31 514 PHE A O 1
ATOM 3970 N N . LEU A 1 515 ? -12.810 13.277 -11.248 1.00 95.12 515 LEU A N 1
ATOM 3971 C CA . LEU A 1 515 ? -13.112 13.308 -9.821 1.00 95.12 515 LEU A CA 1
ATOM 3972 C C . LEU A 1 515 ? -14.573 12.920 -9.557 1.00 95.12 515 LEU A C 1
ATOM 3974 O O . LEU A 1 515 ? -15.483 13.417 -10.216 1.00 95.12 515 LEU A O 1
ATOM 3978 N N . GLU A 1 516 ? -14.778 12.008 -8.603 1.00 93.75 516 GLU A N 1
ATOM 3979 C CA . GLU A 1 516 ? -16.089 11.486 -8.192 1.00 93.75 516 GLU A CA 1
ATOM 3980 C C . GLU A 1 516 ? -16.911 10.779 -9.287 1.00 93.75 516 GLU A C 1
ATOM 3982 O O . GLU A 1 516 ? -18.025 10.332 -9.016 1.00 93.75 516 GLU A O 1
ATOM 3987 N N . ARG A 1 517 ? -16.362 10.574 -10.492 1.00 93.12 517 ARG A N 1
ATOM 3988 C CA . ARG A 1 517 ? -17.025 9.805 -11.553 1.00 93.12 517 ARG A CA 1
ATOM 3989 C C . ARG A 1 517 ? -16.683 8.328 -11.472 1.00 93.12 517 ARG A C 1
ATOM 3991 O O . ARG A 1 517 ? -15.530 7.958 -11.278 1.00 93.12 517 ARG A O 1
ATOM 3998 N N . GLU A 1 518 ? -17.674 7.464 -11.662 1.00 95.25 518 GLU A N 1
ATOM 3999 C CA . GLU A 1 518 ? -17.446 6.021 -11.623 1.00 95.25 518 GLU A CA 1
ATOM 4000 C C . GLU A 1 518 ? -16.601 5.554 -12.821 1.00 95.25 518 GLU A C 1
ATOM 4002 O O . GLU A 1 518 ? -16.933 5.786 -13.983 1.00 95.25 518 GLU A O 1
ATOM 4007 N N . PHE A 1 519 ? -15.512 4.853 -12.515 1.00 95.06 519 PHE A N 1
ATOM 4008 C CA . PHE A 1 519 ? -14.707 4.086 -13.455 1.00 95.06 519 PHE A CA 1
ATOM 4009 C C . PHE A 1 519 ? -15.183 2.642 -13.420 1.00 95.06 519 PHE A C 1
ATOM 4011 O O . PHE A 1 519 ? -15.088 1.995 -12.375 1.00 95.06 519 PHE A O 1
ATOM 4018 N N . ALA A 1 520 ? -15.604 2.110 -14.564 1.00 95.50 520 ALA A N 1
ATOM 4019 C CA . ALA A 1 520 ? -15.999 0.713 -14.704 1.00 95.50 520 ALA A CA 1
ATOM 4020 C C . ALA A 1 520 ? -15.183 0.004 -15.790 1.00 95.50 520 ALA A C 1
ATOM 4022 O O . ALA A 1 520 ? -14.943 0.552 -16.866 1.00 95.50 520 ALA A O 1
ATOM 4023 N N . ASP A 1 521 ? -14.771 -1.238 -15.540 1.00 93.75 521 ASP A N 1
ATOM 4024 C CA . ASP A 1 521 ? -14.148 -2.084 -16.557 1.00 93.75 521 ASP A CA 1
ATOM 4025 C C . ASP A 1 521 ? -15.036 -3.268 -16.973 1.00 93.75 521 ASP A C 1
ATOM 4027 O O . ASP A 1 521 ? -16.020 -3.630 -16.328 1.00 93.75 521 ASP A O 1
ATOM 4031 N N . ARG A 1 522 ? -14.643 -3.952 -18.053 1.00 90.19 522 ARG A N 1
ATOM 4032 C CA . ARG A 1 522 ? -15.363 -5.129 -18.578 1.00 90.19 522 ARG A CA 1
ATOM 4033 C C . ARG A 1 522 ? -15.400 -6.352 -17.646 1.00 90.19 522 ARG A C 1
ATOM 4035 O O . ARG A 1 522 ? -16.022 -7.352 -17.990 1.00 90.19 522 ARG A O 1
ATOM 4042 N N . ARG A 1 523 ? -14.636 -6.346 -16.551 1.00 88.31 523 ARG A N 1
ATOM 4043 C CA . ARG A 1 523 ? -14.596 -7.421 -15.546 1.00 88.31 523 ARG A CA 1
ATOM 4044 C C . ARG A 1 523 ? -15.530 -7.118 -14.371 1.00 88.31 523 ARG A C 1
ATOM 4046 O O . ARG A 1 523 ? -15.622 -7.953 -13.478 1.00 88.31 523 ARG A O 1
ATOM 4053 N N . GLY A 1 524 ? -16.195 -5.961 -14.373 1.00 88.69 524 GLY A N 1
ATOM 4054 C CA . GLY A 1 524 ? -17.062 -5.507 -13.291 1.00 88.69 524 GLY A CA 1
ATOM 4055 C C . GLY A 1 524 ? -16.312 -4.824 -12.146 1.00 88.69 524 GLY A C 1
ATOM 4056 O O . GLY A 1 524 ? -16.896 -4.623 -11.086 1.00 88.69 524 GLY A O 1
ATOM 4057 N N . LEU A 1 525 ? -15.030 -4.470 -12.316 1.00 93.69 525 LEU A N 1
ATOM 4058 C CA . LEU A 1 525 ? -14.351 -3.609 -11.348 1.00 93.69 525 LEU A CA 1
ATOM 4059 C C . LEU A 1 525 ? -14.909 -2.193 -11.486 1.00 93.69 525 LEU A C 1
ATOM 4061 O O . LEU A 1 525 ? -14.788 -1.595 -12.553 1.00 93.69 525 LEU A O 1
ATOM 4065 N N . ARG A 1 526 ? -15.478 -1.679 -10.393 1.00 96.00 526 ARG A N 1
ATOM 4066 C CA . ARG A 1 526 ? -16.012 -0.321 -10.286 1.00 96.00 526 ARG A CA 1
ATOM 4067 C C . ARG A 1 526 ? -15.313 0.453 -9.185 1.00 96.00 526 ARG A C 1
ATOM 4069 O O . ARG A 1 526 ? -15.159 -0.059 -8.072 1.00 96.00 526 ARG A O 1
ATOM 4076 N N . MET A 1 527 ? -14.892 1.673 -9.483 1.00 97.06 527 MET A N 1
ATOM 4077 C CA . MET A 1 527 ? -14.194 2.526 -8.529 1.00 97.06 527 MET A CA 1
ATOM 4078 C C . MET A 1 527 ? -14.523 4.001 -8.723 1.00 97.06 527 MET A C 1
ATOM 4080 O O . MET A 1 527 ? -14.802 4.436 -9.833 1.00 97.06 527 MET A O 1
ATOM 4084 N N . ILE A 1 528 ? -14.463 4.760 -7.637 1.00 96.94 528 ILE A N 1
ATOM 4085 C CA . ILE A 1 528 ? -14.731 6.195 -7.604 1.00 96.94 528 ILE A CA 1
ATOM 4086 C C . ILE A 1 528 ? -13.435 6.889 -7.163 1.00 96.94 528 ILE A C 1
ATOM 4088 O O . ILE A 1 528 ? -12.949 6.611 -6.058 1.00 96.94 528 ILE A O 1
ATOM 4092 N N . PRO A 1 529 ? -12.836 7.742 -8.008 1.00 96.69 529 PRO A N 1
ATOM 4093 C CA . PRO A 1 529 ? -11.653 8.506 -7.663 1.00 96.69 529 PRO A CA 1
ATOM 4094 C C . PRO A 1 529 ? -12.001 9.689 -6.754 1.00 96.69 529 PRO A C 1
ATOM 4096 O O . PRO A 1 529 ? -13.032 10.343 -6.914 1.00 96.69 529 PRO A O 1
ATOM 4099 N N . ARG A 1 530 ? -11.109 9.978 -5.813 1.00 95.69 530 ARG A N 1
ATOM 4100 C CA . ARG A 1 530 ? -11.187 11.072 -4.842 1.00 95.69 530 ARG A CA 1
ATOM 4101 C C . ARG A 1 530 ? -9.819 11.725 -4.677 1.00 95.69 530 ARG A C 1
ATOM 4103 O O . ARG A 1 530 ? -8.805 11.178 -5.118 1.00 95.69 530 ARG A O 1
ATOM 4110 N N . ARG A 1 531 ? -9.793 12.883 -4.016 1.00 94.31 531 ARG A N 1
ATOM 4111 C CA . ARG A 1 531 ? -8.561 13.523 -3.542 1.00 94.31 531 ARG A CA 1
ATOM 4112 C C . ARG A 1 531 ? -8.467 13.362 -2.034 1.00 94.31 531 ARG A C 1
ATOM 4114 O O . ARG A 1 531 ? -9.293 13.893 -1.301 1.00 94.31 531 ARG A O 1
ATOM 4121 N N . GLU A 1 532 ? -7.465 12.621 -1.584 1.00 93.00 532 GLU A N 1
ATOM 4122 C CA . GLU A 1 532 ? -7.231 12.334 -0.168 1.00 93.00 532 GLU A CA 1
ATOM 4123 C C . GLU A 1 532 ? -5.737 12.527 0.118 1.00 93.00 532 GLU A C 1
ATOM 4125 O O . GLU A 1 532 ? -4.890 11.962 -0.573 1.00 93.00 532 GLU A O 1
ATOM 4130 N N . SER A 1 533 ? -5.408 13.373 1.103 1.00 88.56 533 SER A N 1
ATOM 4131 C CA . SER A 1 533 ? -4.020 13.718 1.465 1.00 88.56 533 SER A CA 1
ATOM 4132 C C . SER A 1 533 ? -3.156 14.166 0.274 1.00 88.56 533 SER A C 1
ATOM 4134 O O . SER A 1 533 ? -2.009 13.755 0.144 1.00 88.56 533 SER A O 1
ATOM 4136 N N . GLY A 1 534 ? -3.722 14.977 -0.627 1.00 90.62 534 GLY A N 1
ATOM 4137 C CA . GLY A 1 534 ? -3.016 15.490 -1.810 1.00 90.62 534 GLY A CA 1
ATOM 4138 C C . GLY A 1 534 ? -2.814 14.474 -2.942 1.00 90.62 534 GLY A C 1
ATOM 4139 O O . GLY A 1 534 ? -2.233 14.819 -3.965 1.00 90.62 534 GLY A O 1
ATOM 4140 N N . LEU A 1 535 ? -3.315 13.242 -2.805 1.00 95.94 535 LEU A N 1
ATOM 4141 C CA . LEU A 1 535 ? -3.160 12.175 -3.794 1.00 95.94 535 LEU A CA 1
ATOM 4142 C C . LEU A 1 535 ? -4.502 11.782 -4.411 1.00 95.94 535 LEU A C 1
ATOM 4144 O O . LEU A 1 535 ? -5.565 11.962 -3.814 1.00 95.94 535 LEU A O 1
ATOM 4148 N N . TRP A 1 536 ? -4.448 11.210 -5.613 1.00 97.44 536 TRP A N 1
ATOM 4149 C CA . TRP A 1 536 ? -5.601 10.541 -6.206 1.00 97.44 536 TRP A CA 1
ATOM 4150 C C . TRP A 1 536 ? -5.801 9.185 -5.532 1.00 97.44 536 TRP A C 1
ATOM 4152 O O . TRP A 1 536 ? -4.911 8.334 -5.565 1.00 97.44 536 TRP A O 1
ATOM 4162 N N . THR A 1 537 ? -6.973 8.947 -4.951 1.00 97.19 537 THR A N 1
ATOM 4163 C CA . THR A 1 537 ? -7.338 7.649 -4.371 1.00 97.19 537 THR A CA 1
ATOM 4164 C C . THR A 1 537 ? -8.542 7.070 -5.088 1.00 97.19 537 THR A C 1
ATOM 4166 O O . THR A 1 537 ? -9.531 7.747 -5.330 1.00 97.19 537 THR A O 1
ATOM 4169 N N . PHE A 1 538 ? -8.464 5.797 -5.457 1.00 97.62 538 PHE A N 1
ATOM 4170 C CA . PHE A 1 538 ? -9.524 5.096 -6.173 1.00 97.62 538 PHE A CA 1
ATOM 4171 C C . PHE A 1 538 ? -10.153 4.101 -5.224 1.00 97.62 538 PHE A C 1
ATOM 4173 O O . PHE A 1 538 ? -9.548 3.070 -4.926 1.00 97.62 538 PHE A O 1
ATOM 4180 N N . ARG A 1 539 ? -11.349 4.400 -4.728 1.00 96.88 539 ARG A N 1
ATOM 4181 C CA . ARG A 1 539 ? -12.067 3.516 -3.805 1.00 96.88 539 ARG A CA 1
ATOM 4182 C C . ARG A 1 539 ? -13.052 2.653 -4.559 1.00 96.88 539 ARG A C 1
ATOM 4184 O O . ARG A 1 539 ? -13.575 3.087 -5.578 1.00 96.88 539 ARG A O 1
ATOM 4191 N N . SER A 1 540 ? -13.309 1.438 -4.088 1.00 96.94 540 SER A N 1
ATOM 4192 C CA . SER A 1 540 ? -14.354 0.615 -4.698 1.00 96.94 540 SER A CA 1
ATOM 4193 C C . SER A 1 540 ? -15.707 1.334 -4.614 1.00 96.94 540 SER A C 1
ATOM 4195 O O . SER A 1 540 ? -16.042 1.925 -3.587 1.00 96.94 540 SER A O 1
ATOM 4197 N N . ALA A 1 541 ? -16.487 1.299 -5.696 1.00 94.88 541 ALA A N 1
ATOM 4198 C CA . ALA A 1 541 ? -17.855 1.826 -5.665 1.00 94.88 541 ALA A CA 1
ATOM 4199 C C . ALA A 1 541 ? -18.731 0.968 -4.731 1.00 94.88 541 ALA A C 1
ATOM 4201 O O . ALA A 1 541 ? -19.493 1.469 -3.898 1.00 94.88 541 ALA A O 1
ATOM 4202 N N . ASP A 1 542 ? -18.535 -0.347 -4.823 1.00 92.94 542 ASP A N 1
ATOM 4203 C CA . ASP A 1 542 ? -19.219 -1.347 -4.015 1.00 92.94 542 ASP A CA 1
ATOM 4204 C C . ASP A 1 542 ? -18.453 -1.663 -2.729 1.00 92.94 542 ASP A C 1
ATOM 4206 O O . ASP A 1 542 ? -17.223 -1.808 -2.768 1.00 92.94 542 ASP A O 1
ATOM 4210 N N . PRO A 1 543 ? -19.143 -1.821 -1.589 1.00 95.12 543 PRO A N 1
ATOM 4211 C CA . PRO A 1 543 ? -18.514 -2.346 -0.395 1.00 95.12 543 PRO A CA 1
ATOM 4212 C C . PRO A 1 543 ? -18.288 -3.856 -0.527 1.00 95.12 543 PRO A C 1
ATOM 4214 O O . PRO A 1 543 ? -19.043 -4.560 -1.201 1.00 95.12 543 PRO A O 1
ATOM 4217 N N . PHE A 1 544 ? -17.292 -4.378 0.186 1.00 95.31 544 PHE A N 1
ATOM 4218 C CA . PHE A 1 544 ? -17.399 -5.756 0.658 1.00 95.31 544 PHE A CA 1
ATOM 4219 C C . PHE A 1 544 ? -18.149 -5.769 1.989 1.00 95.31 544 PHE A C 1
ATOM 4221 O O . PHE A 1 544 ? -18.053 -4.813 2.762 1.00 95.31 544 PHE A O 1
ATOM 4228 N N . ASP A 1 545 ? -18.862 -6.855 2.269 1.00 94.31 545 ASP A N 1
ATOM 4229 C CA . ASP A 1 545 ? -19.613 -7.013 3.511 1.00 94.31 545 ASP A CA 1
ATOM 4230 C C . ASP A 1 545 ? -19.480 -8.446 4.035 1.00 94.31 545 ASP A C 1
ATOM 4232 O O . ASP A 1 545 ? -19.798 -9.416 3.350 1.00 94.31 545 ASP A O 1
ATOM 4236 N N . TRP A 1 546 ? -18.936 -8.566 5.241 1.00 94.56 546 TRP A N 1
ATOM 4237 C CA . TRP A 1 546 ? -18.749 -9.806 5.990 1.00 94.56 546 TRP A CA 1
ATOM 4238 C C . TRP A 1 546 ? -19.597 -9.828 7.268 1.00 94.56 546 TRP A C 1
ATOM 4240 O O . TRP A 1 546 ? -19.415 -10.709 8.110 1.00 94.56 546 TRP A O 1
ATOM 4250 N N . ARG A 1 547 ? -20.482 -8.845 7.481 1.00 92.31 547 ARG A N 1
ATOM 4251 C CA . ARG A 1 547 ? -21.266 -8.723 8.723 1.00 92.31 547 ARG A CA 1
ATOM 4252 C C . ARG A 1 547 ? -22.253 -9.878 8.911 1.00 92.31 547 ARG A C 1
ATOM 4254 O O . ARG A 1 547 ? -22.625 -10.166 10.046 1.00 92.31 547 ARG A O 1
ATOM 4261 N N . ASP A 1 548 ? -22.639 -10.550 7.828 1.00 89.81 548 ASP A N 1
ATOM 4262 C CA . ASP A 1 548 ? -23.495 -11.741 7.820 1.00 89.81 548 ASP A CA 1
ATOM 4263 C C . ASP A 1 548 ? -22.725 -13.057 8.062 1.00 89.81 548 ASP A C 1
ATOM 4265 O O . ASP A 1 548 ? -23.333 -14.089 8.353 1.00 89.81 548 ASP A O 1
ATOM 4269 N N . ILE A 1 549 ? -21.392 -13.040 7.977 1.00 92.56 549 ILE A N 1
ATOM 4270 C CA . ILE A 1 549 ? -20.554 -14.233 8.103 1.00 92.56 549 ILE A CA 1
ATOM 4271 C C . ILE A 1 549 ? -20.401 -14.623 9.573 1.00 92.56 549 ILE A C 1
ATOM 4273 O O . ILE A 1 549 ? -19.982 -13.821 10.404 1.00 92.56 549 ILE A O 1
ATOM 4277 N N . GLN A 1 550 ? -20.642 -15.898 9.881 1.00 94.62 550 GLN A N 1
ATOM 4278 C CA . GLN A 1 550 ? -20.365 -16.486 11.192 1.00 94.62 550 GLN A CA 1
ATOM 4279 C C . GLN A 1 550 ? -19.131 -17.390 11.114 1.00 94.62 550 GLN A C 1
ATOM 4281 O O . GLN A 1 550 ? -19.111 -18.353 10.348 1.00 94.62 550 GLN A O 1
ATOM 4286 N N . ASN A 1 551 ? -18.094 -17.092 11.904 1.00 96.81 551 ASN A N 1
ATOM 4287 C CA . ASN A 1 551 ? -16.918 -17.957 12.035 1.00 96.81 551 ASN A CA 1
ATOM 4288 C C . ASN A 1 551 ? -16.227 -17.754 13.395 1.00 96.81 551 ASN A C 1
ATOM 4290 O O . ASN A 1 551 ? -15.567 -16.742 13.632 1.00 96.81 551 ASN A O 1
ATOM 4294 N N . GLU A 1 552 ? -16.345 -18.744 14.281 1.00 96.62 552 GLU A N 1
ATOM 4295 C CA . GLU A 1 552 ? -15.802 -18.698 15.649 1.00 96.62 552 GLU A CA 1
ATOM 4296 C C . GLU A 1 552 ? -14.275 -18.853 15.737 1.00 96.62 552 GLU A C 1
ATOM 4298 O O . GLU A 1 552 ? -13.664 -18.500 16.756 1.00 96.62 552 GLU A O 1
ATOM 4303 N N . ASN A 1 553 ? -13.655 -19.348 14.662 1.00 96.56 553 ASN A N 1
ATOM 4304 C CA . ASN A 1 553 ? -12.206 -19.504 14.550 1.00 96.56 553 ASN A CA 1
ATOM 4305 C C . ASN A 1 553 ? -11.512 -18.196 14.159 1.00 96.56 553 ASN A C 1
ATOM 4307 O O . ASN A 1 553 ? -10.297 -18.086 14.303 1.00 96.56 553 ASN A O 1
ATOM 4311 N N . ILE A 1 554 ? -12.266 -17.200 13.687 1.00 97.75 554 ILE A N 1
ATOM 4312 C CA . ILE A 1 554 ? -11.755 -15.862 13.392 1.00 97.75 554 ILE A CA 1
ATOM 4313 C C . ILE A 1 554 ? -12.116 -14.959 14.562 1.00 97.75 554 ILE A C 1
ATOM 4315 O O . ILE A 1 554 ? -13.280 -14.621 14.767 1.00 97.75 554 ILE A O 1
ATOM 4319 N N . ARG A 1 555 ? -11.103 -14.571 15.330 1.00 97.38 555 ARG A N 1
ATOM 4320 C CA . ARG A 1 555 ? -11.217 -13.757 16.540 1.00 97.38 555 ARG A CA 1
ATOM 4321 C C . ARG A 1 555 ? -10.371 -12.500 16.444 1.00 97.38 555 ARG A C 1
ATOM 4323 O O . ARG A 1 555 ? -9.223 -12.548 16.001 1.00 97.38 555 ARG A O 1
ATOM 4330 N N . ALA A 1 556 ? -10.935 -11.394 16.907 1.00 97.94 556 ALA A N 1
ATOM 4331 C CA . ALA A 1 556 ? -10.298 -10.088 16.942 1.00 97.94 556 ALA A CA 1
ATOM 4332 C C . ALA A 1 556 ? -10.781 -9.279 18.146 1.00 97.94 556 ALA A C 1
ATOM 4334 O O . ALA A 1 556 ? -11.789 -9.601 18.775 1.00 97.94 556 ALA A O 1
ATOM 4335 N N . ARG A 1 557 ? -10.066 -8.201 18.469 1.00 98.25 557 ARG A N 1
ATOM 4336 C CA . ARG A 1 557 ? -10.539 -7.205 19.433 1.00 98.25 557 ARG A CA 1
ATOM 4337 C C . ARG A 1 557 ? -11.581 -6.293 18.794 1.00 98.25 557 ARG A C 1
ATOM 4339 O O . ARG A 1 557 ? -12.567 -5.915 19.439 1.00 98.25 557 ARG A O 1
ATOM 4346 N N . TYR A 1 558 ? -11.340 -5.928 17.535 1.00 98.56 558 TYR A N 1
ATOM 4347 C CA . TYR A 1 558 ? -12.177 -5.006 16.786 1.00 98.56 558 TYR A CA 1
ATOM 4348 C C . TYR A 1 558 ? -12.664 -5.620 15.478 1.00 98.56 558 TYR A C 1
ATOM 4350 O O . TYR A 1 558 ? -11.866 -6.032 14.641 1.00 98.56 558 TYR A O 1
ATOM 4358 N N . LEU A 1 559 ? -13.983 -5.621 15.303 1.00 98.25 559 LEU A N 1
ATOM 4359 C CA . LEU A 1 559 ? -14.629 -5.782 14.006 1.00 98.25 559 LEU A CA 1
ATOM 4360 C C . LEU A 1 559 ? -15.006 -4.379 13.527 1.00 98.25 559 LEU A C 1
ATOM 4362 O O . LEU A 1 559 ? -15.787 -3.687 14.192 1.00 98.25 559 LEU A O 1
ATOM 4366 N N . VAL A 1 560 ? -14.377 -3.949 12.437 1.00 98.31 560 VAL A N 1
ATOM 4367 C CA . VAL A 1 560 ? -14.370 -2.563 11.963 1.00 98.31 560 VAL A CA 1
ATOM 4368 C C . VAL A 1 560 ? -15.343 -2.399 10.800 1.00 98.31 560 VAL A C 1
ATOM 4370 O O . VAL A 1 560 ? -15.273 -3.142 9.822 1.00 98.31 560 VAL A O 1
ATOM 4373 N N . VAL A 1 561 ? -16.229 -1.407 10.903 1.00 97.88 561 VAL A N 1
ATOM 4374 C CA . VAL A 1 561 ? -17.023 -0.898 9.774 1.00 97.88 561 VAL A CA 1
ATOM 4375 C C . VAL A 1 561 ? -16.368 0.389 9.302 1.00 97.88 561 VAL A C 1
ATOM 4377 O O . VAL A 1 561 ? -16.255 1.349 10.064 1.00 97.88 561 VAL A O 1
ATOM 4380 N N . ASP A 1 562 ? -15.920 0.401 8.058 1.00 97.81 562 ASP A N 1
ATOM 4381 C CA . ASP A 1 562 ? -15.321 1.562 7.426 1.00 97.81 562 ASP A CA 1
ATOM 4382 C C . ASP A 1 562 ? -16.334 2.287 6.549 1.00 97.81 562 ASP A C 1
ATOM 4384 O O . ASP A 1 562 ? -16.804 1.768 5.537 1.00 97.81 562 ASP A O 1
ATOM 4388 N N . LEU A 1 563 ? -16.656 3.504 6.977 1.00 97.56 563 LEU A N 1
ATOM 4389 C CA . LEU A 1 563 ? -17.661 4.371 6.381 1.00 97.56 563 LEU A CA 1
ATOM 4390 C C . LEU A 1 563 ? -17.038 5.629 5.767 1.00 97.56 563 LEU A C 1
ATOM 4392 O O . LEU A 1 563 ? -17.761 6.555 5.409 1.00 97.56 563 LEU A O 1
ATOM 4396 N N . THR A 1 564 ? -15.708 5.680 5.627 1.00 95.88 564 THR A N 1
ATOM 4397 C CA . THR A 1 564 ? -14.987 6.828 5.037 1.00 95.88 564 THR A CA 1
ATOM 4398 C C . THR A 1 564 ? -15.497 7.184 3.641 1.00 95.88 564 THR A C 1
ATOM 4400 O O . THR A 1 564 ? -15.657 8.358 3.317 1.00 95.88 564 THR A O 1
ATOM 4403 N N . ALA A 1 565 ? -15.836 6.173 2.841 1.00 94.31 565 ALA A N 1
ATOM 4404 C CA . ALA A 1 565 ? -16.418 6.336 1.512 1.00 94.31 565 ALA A CA 1
ATOM 4405 C C . ALA A 1 565 ? -17.908 5.987 1.432 1.00 94.31 565 ALA A C 1
ATOM 4407 O O . ALA A 1 565 ? -18.426 5.733 0.346 1.00 94.31 565 ALA A O 1
ATOM 4408 N N . SER A 1 566 ? -18.604 5.982 2.568 1.00 94.75 566 SER A N 1
ATOM 4409 C CA . SER A 1 566 ? -20.041 5.733 2.600 1.00 94.75 566 SER A CA 1
ATOM 4410 C C . SER A 1 566 ? -20.835 6.941 2.077 1.00 94.75 566 SER A C 1
ATOM 4412 O O . SER A 1 566 ? -20.590 8.069 2.527 1.00 94.75 566 SER A O 1
ATOM 4414 N N . PRO A 1 567 ? -21.804 6.739 1.163 1.00 92.56 567 PRO A N 1
ATOM 4415 C CA . PRO A 1 567 ? -22.763 7.786 0.820 1.00 92.56 567 PRO A CA 1
ATOM 4416 C C . PRO A 1 567 ? -23.730 8.073 1.984 1.00 92.56 567 PRO A C 1
ATOM 4418 O O . PRO A 1 567 ? -24.097 9.225 2.197 1.00 92.56 567 PRO A O 1
ATOM 4421 N N . ASP A 1 568 ? -24.067 7.057 2.786 1.00 94.69 568 ASP A N 1
ATOM 4422 C CA . ASP A 1 568 ? -24.985 7.133 3.931 1.00 94.69 568 ASP A CA 1
ATOM 4423 C C . ASP A 1 568 ? -24.387 6.403 5.156 1.00 94.69 568 ASP A C 1
ATOM 4425 O O . ASP A 1 568 ? -24.725 5.249 5.440 1.00 94.69 568 ASP A O 1
ATOM 4429 N N . PRO A 1 569 ? -23.460 7.043 5.893 1.00 95.38 569 PRO A N 1
ATOM 4430 C CA . PRO A 1 569 ? -22.752 6.408 6.999 1.00 95.38 569 PRO A CA 1
ATOM 4431 C C . PRO A 1 569 ? -23.684 6.060 8.168 1.00 95.38 569 PRO A C 1
ATOM 4433 O O . PRO A 1 569 ? -23.452 5.073 8.867 1.00 95.38 569 PRO A O 1
ATOM 4436 N N . VAL A 1 570 ? -24.743 6.843 8.400 1.00 95.56 570 VAL A N 1
ATOM 4437 C CA . VAL A 1 570 ? -25.712 6.558 9.468 1.00 95.56 570 VAL A CA 1
ATOM 4438 C C . VAL A 1 570 ? -26.541 5.330 9.101 1.00 95.56 570 VAL A C 1
ATOM 4440 O O . VAL A 1 570 ? -26.609 4.383 9.890 1.00 95.56 570 VAL A O 1
ATOM 4443 N N . GLY A 1 571 ? -27.126 5.307 7.901 1.00 93.88 571 GLY A N 1
ATOM 4444 C CA . GLY A 1 571 ? -27.929 4.185 7.429 1.00 93.88 571 GLY A CA 1
ATOM 4445 C C . GLY A 1 571 ? -27.124 2.894 7.335 1.00 93.88 571 GLY A C 1
ATOM 4446 O O . GLY A 1 571 ? -27.544 1.879 7.890 1.00 93.88 571 GLY A O 1
ATOM 4447 N N . GLU A 1 572 ? -25.931 2.920 6.734 1.00 93.25 572 GLU A N 1
ATOM 4448 C CA . GLU A 1 572 ? -25.090 1.723 6.594 1.00 93.25 572 GLU A CA 1
ATOM 4449 C C . GLU A 1 572 ? -24.632 1.152 7.943 1.00 93.25 572 GLU A C 1
ATOM 4451 O O . GLU A 1 572 ? -24.505 -0.070 8.083 1.00 93.25 572 GLU A O 1
ATOM 4456 N N . TRP A 1 573 ? -24.429 1.996 8.960 1.00 93.62 573 TRP A N 1
ATOM 4457 C CA . TRP A 1 573 ? -24.154 1.534 10.322 1.00 93.62 573 TRP A CA 1
ATOM 4458 C C . TRP A 1 573 ? -25.383 0.901 10.985 1.00 93.62 573 TRP A C 1
ATOM 4460 O O . TRP A 1 573 ? -25.275 -0.159 11.607 1.00 93.62 573 TRP A O 1
ATOM 4470 N N . LEU A 1 574 ? -26.564 1.507 10.850 1.00 90.38 574 LEU A N 1
ATOM 4471 C CA 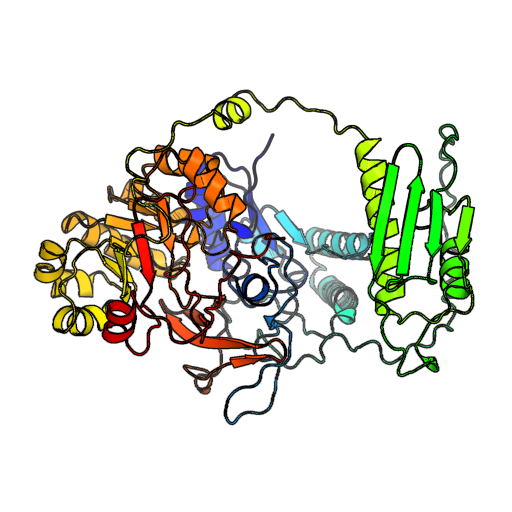. LEU A 1 574 ? -27.802 0.984 11.444 1.00 90.38 574 LEU A CA 1
ATOM 4472 C C . LEU A 1 574 ? -28.293 -0.300 10.751 1.00 90.38 574 LEU A C 1
ATOM 4474 O O . LEU A 1 574 ? -28.862 -1.178 11.400 1.00 90.38 574 LEU A O 1
ATOM 4478 N N . GLN A 1 575 ? -28.005 -0.459 9.459 1.00 83.19 575 GLN A N 1
ATOM 4479 C CA . GLN A 1 575 ? -28.329 -1.648 8.662 1.00 83.19 575 GLN A CA 1
ATOM 4480 C C . GLN A 1 575 ? -27.406 -2.849 8.921 1.00 83.19 575 GLN A C 1
ATOM 4482 O O . GLN A 1 575 ? -27.595 -3.902 8.318 1.00 83.19 575 GLN A O 1
ATOM 4487 N N . THR A 1 576 ? -26.461 -2.760 9.864 1.00 65.12 576 THR A N 1
ATOM 4488 C CA . THR A 1 576 ? -25.548 -3.857 10.266 1.00 65.12 576 THR A CA 1
ATOM 4489 C C . THR A 1 576 ? -26.234 -5.187 10.633 1.00 65.12 576 THR A C 1
ATOM 4491 O O . THR A 1 576 ? -25.539 -6.183 10.813 1.00 65.12 576 THR A O 1
ATOM 4494 N N . THR A 1 577 ? -27.567 -5.232 10.742 1.00 54.19 577 THR A N 1
ATOM 4495 C CA . THR A 1 577 ? -28.361 -6.429 11.071 1.00 54.19 577 THR A CA 1
ATOM 4496 C C . THR A 1 577 ? -29.200 -6.997 9.918 1.00 54.19 577 THR A C 1
ATOM 4498 O O . THR A 1 577 ? -29.825 -8.040 10.108 1.00 54.19 577 THR A O 1
ATOM 4501 N N . ARG A 1 578 ? -29.258 -6.354 8.740 1.00 53.62 578 ARG A N 1
ATOM 4502 C CA . ARG A 1 578 ? -30.112 -6.793 7.617 1.00 53.62 578 ARG A CA 1
ATOM 4503 C C . ARG A 1 578 ? -29.452 -6.506 6.262 1.00 53.62 578 ARG A C 1
ATOM 4505 O O . ARG A 1 578 ? -29.390 -5.354 5.853 1.00 53.62 578 ARG A O 1
ATOM 4512 N N . SER A 1 579 ? -29.021 -7.552 5.554 1.00 54.03 579 SER A N 1
ATOM 4513 C CA . SER A 1 579 ? -28.698 -7.477 4.119 1.00 54.03 579 SER A CA 1
ATOM 4514 C C . SER A 1 579 ? -29.921 -7.887 3.292 1.00 54.03 579 SER A C 1
ATOM 4516 O O . SER A 1 579 ? -30.594 -8.858 3.638 1.00 54.03 579 SER A O 1
ATOM 4518 N N . THR A 1 580 ? -30.205 -7.173 2.200 1.00 52.06 580 THR A N 1
ATOM 4519 C CA . THR A 1 580 ? -31.273 -7.491 1.232 1.00 52.06 580 THR A CA 1
ATOM 4520 C C . THR A 1 580 ? -30.763 -8.208 -0.033 1.00 52.06 580 THR A C 1
ATOM 4522 O O . THR A 1 580 ? -31.513 -8.338 -0.997 1.00 52.06 580 THR A O 1
ATOM 4525 N N . GLY A 1 581 ? -29.525 -8.728 -0.036 1.00 64.31 581 GLY A N 1
ATOM 4526 C CA . GLY A 1 581 ? -28.951 -9.521 -1.140 1.00 64.31 581 GLY A CA 1
ATOM 4527 C C . GLY A 1 581 ? -27.714 -10.341 -0.739 1.00 64.31 581 GLY A C 1
ATOM 4528 O O . GLY A 1 581 ? -27.269 -10.265 0.407 1.00 64.31 581 GLY A O 1
ATOM 4529 N N . GLU A 1 582 ? -27.150 -11.131 -1.665 1.00 76.44 582 GLU A N 1
ATOM 4530 C CA . GLU A 1 582 ? -25.854 -11.801 -1.444 1.00 76.44 582 GLU A CA 1
ATOM 4531 C C . GLU A 1 582 ? -24.718 -10.761 -1.451 1.00 76.44 582 GLU A C 1
ATOM 4533 O O . GLU A 1 582 ? -24.493 -10.112 -2.477 1.00 76.44 582 GLU A O 1
ATOM 4538 N N . PRO A 1 583 ? -23.999 -10.565 -0.329 1.00 84.69 583 PRO A N 1
ATOM 4539 C CA . PRO A 1 583 ? -22.949 -9.560 -0.253 1.00 84.69 583 PRO A CA 1
ATOM 4540 C C . PRO A 1 583 ? -21.680 -9.998 -0.991 1.00 84.69 583 PRO A C 1
ATOM 4542 O O . PRO A 1 583 ? -21.320 -11.177 -1.023 1.00 84.69 583 PRO A O 1
ATOM 4545 N N . PHE A 1 584 ? -20.925 -9.031 -1.519 1.00 90.94 584 PHE A N 1
ATOM 4546 C CA . PHE A 1 584 ? -19.582 -9.306 -2.022 1.00 90.94 584 PHE A CA 1
ATOM 4547 C C . PHE A 1 584 ? -18.627 -9.605 -0.856 1.00 90.94 584 PHE A C 1
ATOM 4549 O O . PHE A 1 584 ? -18.291 -8.731 -0.057 1.00 90.94 584 PHE A O 1
ATOM 4556 N N . ARG A 1 585 ? -18.143 -10.847 -0.776 1.00 92.12 585 ARG A N 1
ATOM 4557 C CA . ARG A 1 585 ? -17.215 -11.312 0.265 1.00 92.12 585 ARG A CA 1
ATOM 4558 C C . ARG A 1 585 ? -15.773 -11.299 -0.238 1.00 92.12 585 ARG A C 1
ATOM 4560 O O . ARG A 1 585 ? -15.186 -12.338 -0.542 1.00 92.12 585 ARG A O 1
ATOM 4567 N N . PHE A 1 586 ? -15.201 -10.101 -0.363 1.00 94.44 586 PHE A N 1
ATOM 4568 C CA . PHE A 1 586 ? -13.846 -9.893 -0.891 1.00 94.44 586 PHE A CA 1
ATOM 4569 C C . PHE A 1 586 ? -12.824 -10.858 -0.267 1.00 94.44 586 PHE A C 1
ATOM 4571 O O . PHE A 1 586 ? -12.664 -10.860 0.937 1.00 94.44 586 PHE A O 1
ATOM 4578 N N . ASN A 1 587 ? -12.155 -11.698 -1.066 1.00 93.44 587 ASN A N 1
ATOM 4579 C CA . ASN A 1 587 ? -11.160 -12.708 -0.644 1.00 93.44 587 ASN A CA 1
ATOM 4580 C C . ASN A 1 587 ? -11.585 -13.757 0.406 1.00 93.44 587 ASN A C 1
ATOM 4582 O O . ASN A 1 587 ? -10.890 -14.759 0.527 1.00 93.44 587 ASN A O 1
ATOM 4586 N N . TYR A 1 588 ? -12.708 -13.619 1.108 1.00 93.25 588 TYR A N 1
ATOM 4587 C CA . TYR A 1 588 ? -13.101 -14.572 2.148 1.00 93.25 588 TYR A CA 1
ATOM 4588 C C . TYR A 1 588 ? -13.303 -15.986 1.580 1.00 93.25 588 TYR A C 1
ATOM 4590 O O . TYR A 1 588 ? -12.737 -16.958 2.087 1.00 93.25 588 TYR A O 1
ATOM 4598 N N . ASP A 1 589 ? -14.038 -16.087 0.469 1.00 85.44 589 ASP A N 1
ATOM 4599 C CA . ASP A 1 589 ? -14.418 -17.362 -0.156 1.00 85.44 589 ASP A CA 1
ATOM 4600 C C . ASP A 1 589 ? -13.395 -17.889 -1.177 1.00 85.44 589 ASP A C 1
ATOM 4602 O O . ASP A 1 589 ? -13.606 -18.929 -1.804 1.00 85.44 589 ASP A O 1
ATOM 4606 N N . ARG A 1 590 ? -12.261 -17.203 -1.363 1.00 85.00 590 ARG A N 1
ATOM 4607 C CA . ARG A 1 590 ? -11.223 -17.606 -2.325 1.00 85.00 590 ARG A CA 1
ATOM 4608 C C . ARG A 1 590 ? -9.846 -17.617 -1.687 1.00 85.00 590 ARG A C 1
ATOM 4610 O O . ARG A 1 590 ? -9.512 -16.766 -0.882 1.00 85.00 590 ARG A O 1
ATOM 4617 N N . THR A 1 591 ? -9.001 -18.561 -2.086 1.00 75.12 591 THR A N 1
ATOM 4618 C CA . THR A 1 591 ? -7.598 -18.550 -1.656 1.00 75.12 591 THR A CA 1
ATOM 4619 C C . THR A 1 591 ? -6.841 -17.459 -2.399 1.00 75.12 591 THR A C 1
ATOM 4621 O O . THR A 1 591 ? -6.845 -17.435 -3.634 1.00 75.12 591 THR A O 1
ATOM 4624 N N . LEU A 1 592 ? -6.181 -16.578 -1.650 1.00 72.00 592 LEU A N 1
ATOM 4625 C CA . LEU A 1 592 ? -5.395 -15.499 -2.230 1.00 72.00 592 LEU A CA 1
ATOM 4626 C C . LEU A 1 592 ? -4.139 -16.076 -2.902 1.00 72.00 592 LEU A C 1
ATOM 4628 O O . LEU A 1 592 ? -3.343 -16.761 -2.252 1.00 72.00 592 LEU A O 1
ATOM 4632 N N . LYS A 1 593 ? -3.984 -15.815 -4.207 1.00 59.44 593 LYS A N 1
ATOM 4633 C CA . LYS A 1 593 ? -2.856 -16.302 -5.017 1.00 59.44 593 LYS A CA 1
ATOM 4634 C C . LYS A 1 593 ? -1.675 -15.346 -5.025 1.00 59.44 593 LYS A C 1
ATOM 4636 O O . LYS A 1 593 ? -1.876 -14.140 -5.320 1.00 59.44 593 LYS A O 1
#

Secondary structure (DSSP, 8-state):
---EE-GGG-B-SHHHHHHHHHTT-SEEEB-TT--HHHHHHHHHSSS-EEEEEEEEEPPSSPTT---HHHHHHS--GGGT----GGGS-EEETTS--B-TT-BPEEE-TT-HHHHHHTT--EEEE--TT--HHHHHHHHHHHHHHHHTTT-TTHHHHHHHHHHHHHHHHGGG---EE-TTTTS--SS-B-----S-------S---------PPPPP----------PEEEEEE-SSSEEEEEEEETTEEEEEEEE----S-GGG-EEHHHHHHHHHHS-BTTB-EEEEEES-TT-EE-HHHHHHHHHHHHHHHHHHHHHHS----PPPPHHHHHHT---PPPTT--EEETBPP-EEEEEGGGHHHHHHH-----EEEES--HHHHHHTHHHHHHH--EEEPPS---GGGHHHHHHHHHHHHHTT-EEEE-SHHHHHHHHHTT-EEEE-GGG-B-SHHHHHHHHHTT-SEEEBPTT--HHHHHHHHHH--SEEEEEEEE--EEEEE-S---GGGTTPPEEETT--EEEEEEETTEEEEEESSPEE-TT--EEEEEESEEEEE-TT-SSHHHHHHGGG--SS----TTTTS---

Radius of gyration: 27.15 Å; chains: 1; bounding box: 65×65×67 Å